Protein AF-0000000079811483 (afdb_homodimer)

Radius of gyration: 31.88 Å; Cα contacts (8 Å, |Δi|>4): 832; chains: 2; bounding box: 117×87×63 Å

Structure (mmCIF, N/CA/C/O backbone):
data_AF-0000000079811483-model_v1
#
loop_
_entity.id
_entity.type
_entity.pdbx_description
1 polymer 'Thiol:disulfide interchange protein'
#
loop_
_atom_site.group_PDB
_atom_site.id
_atom_site.type_symbol
_atom_site.label_atom_id
_atom_site.label_alt_id
_atom_site.label_comp_id
_atom_site.label_asym_id
_atom_site.label_entity_id
_atom_site.label_seq_id
_atom_site.pdbx_PDB_ins_code
_atom_site.Cartn_x
_atom_site.Cartn_y
_atom_site.Cartn_z
_atom_site.occupancy
_atom_site.B_iso_or_equiv
_atom_site.auth_seq_id
_atom_site.auth_comp_id
_atom_site.auth_asym_id
_atom_site.auth_atom_id
_atom_site.pdbx_PDB_model_num
ATOM 1 N N . MET A 1 1 ? -67.688 48.594 25.875 1 34.03 1 MET A N 1
ATOM 2 C CA . MET A 1 1 ? -67.25 47.219 25.984 1 34.03 1 MET A CA 1
ATOM 3 C C . MET A 1 1 ? -66 46.969 25.109 1 34.03 1 MET A C 1
ATOM 5 O O . MET A 1 1 ? -66.125 47 23.875 1 34.03 1 MET A O 1
ATOM 9 N N . LYS A 1 2 ? -64.938 47.406 25.609 1 44.16 2 LYS A N 1
ATOM 10 C CA . LYS A 1 2 ? -63.656 47.562 24.922 1 44.16 2 LYS A CA 1
ATOM 11 C C . LYS A 1 2 ? -63.125 46.188 24.453 1 44.16 2 LYS A C 1
ATOM 13 O O . LYS A 1 2 ? -63.188 45.219 25.188 1 44.16 2 LYS A O 1
ATOM 18 N N . PRO A 1 3 ? -63.031 45.938 23.125 1 45 3 PRO A N 1
ATOM 19 C CA . PRO A 1 3 ? -62.562 44.688 22.578 1 45 3 PRO A CA 1
ATOM 20 C C . PRO A 1 3 ? -61.219 44.219 23.141 1 45 3 PRO A C 1
ATOM 22 O O . PRO A 1 3 ? -60.375 45.062 23.484 1 45 3 PRO A O 1
ATOM 25 N N . SER A 1 4 ? -61.156 43.156 23.984 1 47.34 4 SER A N 1
ATOM 26 C CA . SER A 1 4 ? -60 42.469 24.547 1 47.34 4 SER A CA 1
ATOM 27 C C . SER A 1 4 ? -59.031 42.062 23.438 1 47.34 4 SER A C 1
ATOM 29 O O . SER A 1 4 ? -59.438 41.406 22.469 1 47.34 4 SER A O 1
ATOM 31 N N . PRO A 1 5 ? -57.875 42.656 23.25 1 47.91 5 PRO A N 1
ATOM 32 C CA . PRO A 1 5 ? -56.875 42.281 22.266 1 47.91 5 PRO A CA 1
ATOM 33 C C . PRO A 1 5 ? -56.438 40.812 22.391 1 47.91 5 PRO A C 1
ATOM 35 O O . PRO A 1 5 ? -56.344 40.312 23.5 1 47.91 5 PRO A O 1
ATOM 38 N N . ILE A 1 6 ? -56.906 39.875 21.516 1 47.88 6 ILE A N 1
ATOM 39 C CA . ILE A 1 6 ? -56.469 38.469 21.328 1 47.88 6 ILE A CA 1
ATOM 40 C C . ILE A 1 6 ? -54.938 38.438 21.203 1 47.88 6 ILE A C 1
ATOM 42 O O . ILE A 1 6 ? -54.375 39.094 20.328 1 47.88 6 ILE A O 1
ATOM 46 N N . LEU A 1 7 ? -54.188 38.188 22.281 1 47.69 7 LEU A N 1
ATOM 47 C CA . LEU A 1 7 ? -52.75 37.938 22.312 1 47.69 7 LEU A CA 1
ATOM 48 C C . LEU A 1 7 ? -52.406 36.719 21.453 1 47.69 7 LEU A C 1
ATOM 50 O O . LEU A 1 7 ? -52.844 35.625 21.703 1 47.69 7 LEU A O 1
ATOM 54 N N . ALA A 1 8 ? -52.156 36.875 20.156 1 45.44 8 ALA A N 1
ATOM 55 C CA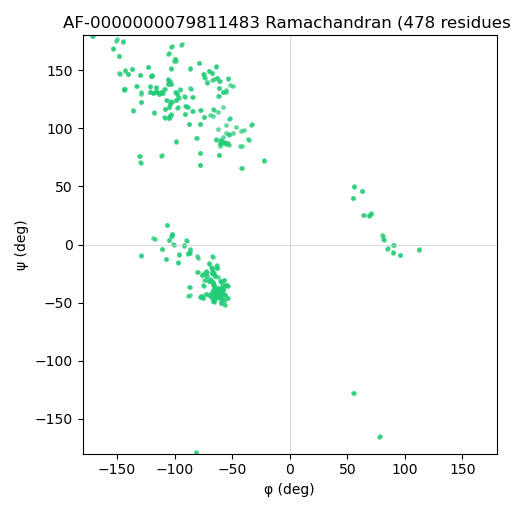 . ALA A 1 8 ? -51.594 35.875 19.281 1 45.44 8 ALA A CA 1
ATOM 56 C C . ALA A 1 8 ? -50.25 35.375 19.812 1 45.44 8 ALA A C 1
ATOM 58 O O . ALA A 1 8 ? -49.281 36.125 19.922 1 45.44 8 ALA A O 1
ATOM 59 N N . ILE A 1 9 ? -50.25 34.344 20.672 1 47.75 9 ILE A N 1
ATOM 60 C CA . ILE A 1 9 ? -49.031 33.656 21.109 1 47.75 9 ILE A CA 1
ATOM 61 C C . ILE A 1 9 ? -48.375 32.969 19.906 1 47.75 9 ILE A C 1
ATOM 63 O O . ILE A 1 9 ? -48.969 32.094 19.281 1 47.75 9 ILE A O 1
ATOM 67 N N . ALA A 1 10 ? -47.469 33.625 19.172 1 44.81 10 ALA A N 1
ATOM 68 C CA . ALA A 1 10 ? -46.594 33.031 18.172 1 44.81 10 ALA A CA 1
ATOM 69 C C . ALA A 1 10 ? -45.688 31.969 18.797 1 44.81 10 ALA A C 1
ATOM 71 O O . ALA A 1 10 ? -44.844 32.25 19.641 1 44.81 10 ALA A O 1
ATOM 72 N N . LEU A 1 11 ? -46.125 30.703 18.844 1 46.53 11 LEU A N 1
ATOM 73 C CA . LEU A 1 11 ? -45.25 29.562 19.156 1 46.53 11 LEU A CA 1
ATOM 74 C C . LEU A 1 11 ? -44.094 29.453 18.172 1 46.53 11 LEU A C 1
ATOM 76 O O . LEU A 1 11 ? -44.312 29.188 16.984 1 46.53 11 LEU A O 1
ATOM 80 N N . ALA A 1 12 ? -42.969 30.125 18.406 1 43.94 12 ALA A N 1
ATOM 81 C CA . ALA A 1 12 ? -41.719 29.891 17.703 1 43.94 12 ALA A CA 1
ATOM 82 C C . ALA A 1 12 ? -41.219 28.453 17.906 1 43.94 12 ALA A C 1
ATOM 84 O O . ALA A 1 12 ? -40.875 28.062 19.016 1 43.94 12 ALA A O 1
ATOM 85 N N . ALA A 1 13 ? -41.656 27.5 17.141 1 46.56 13 ALA A N 1
ATOM 86 C CA . ALA A 1 13 ? -41.062 26.172 17.078 1 46.56 13 ALA A CA 1
ATOM 87 C C . ALA A 1 13 ? -39.562 26.266 16.812 1 46.56 13 ALA A C 1
ATOM 89 O O . ALA A 1 13 ? -39.125 26.719 15.734 1 46.56 13 ALA A O 1
ATOM 90 N N . LEU A 1 14 ? -38.719 26.25 17.797 1 45.31 14 LEU A N 1
ATOM 91 C CA . LEU A 1 14 ? -37.281 26.016 17.688 1 45.31 14 LEU A CA 1
ATOM 92 C C . LEU A 1 14 ? -37 24.703 16.984 1 45.31 14 LEU A C 1
ATOM 94 O O . LEU A 1 14 ? -37.219 23.625 17.547 1 45.31 14 LEU A O 1
ATOM 98 N N . PHE A 1 15 ? -36.938 24.703 15.742 1 44.69 15 PHE A N 1
ATOM 99 C CA . PHE A 1 15 ? -36.344 23.625 14.961 1 44.69 15 PHE A CA 1
ATOM 100 C C . PHE A 1 15 ? -34.906 23.391 15.422 1 44.69 15 PHE A C 1
ATOM 102 O O . PHE A 1 15 ? -34 24.203 15.141 1 44.69 15 PHE A O 1
ATOM 109 N N . ALA A 1 16 ? -34.688 22.562 16.438 1 39.84 16 ALA A N 1
ATOM 110 C CA . ALA A 1 16 ? -33.344 22.031 16.656 1 39.84 16 ALA A CA 1
ATOM 111 C C . ALA A 1 16 ? -32.875 21.219 15.469 1 39.84 16 ALA A C 1
ATOM 113 O O . ALA A 1 16 ? -33.312 20.078 15.266 1 39.84 16 ALA A O 1
ATOM 114 N N . SER A 1 17 ? -32.469 21.781 14.43 1 43.56 17 SER A N 1
ATOM 115 C CA . SER A 1 17 ? -31.641 21.062 13.453 1 43.56 17 SER A CA 1
ATOM 116 C C . SER A 1 17 ? -30.594 20.203 14.148 1 43.56 17 SER A C 1
ATOM 118 O O . SER A 1 17 ? -29.672 20.719 14.789 1 43.56 17 SER A O 1
ATOM 120 N N . GLY A 1 18 ? -30.922 19.016 14.547 1 39.47 18 GLY A N 1
ATOM 121 C CA . GLY A 1 18 ? -29.844 18.094 14.914 1 39.47 18 GLY A CA 1
ATOM 122 C C . GLY A 1 18 ? -28.672 18.141 13.961 1 39.47 18 GLY A C 1
ATOM 123 O O . GLY A 1 18 ? -28.688 17.484 12.922 1 39.47 18 GLY A O 1
ATOM 124 N N . SER A 1 19 ? -27.969 19.156 13.859 1 42.91 19 SER A N 1
ATOM 125 C CA . SER A 1 19 ? -26.656 19.031 13.25 1 42.91 19 SER A CA 1
ATOM 126 C C . SER A 1 19 ? -26 17.703 13.617 1 42.91 19 SER A C 1
ATOM 128 O O . SER A 1 19 ? -25.984 17.328 14.789 1 42.91 19 SER A O 1
ATOM 130 N N . ALA A 1 20 ? -26.172 16.688 12.867 1 48.88 20 ALA A N 1
ATOM 131 C CA . ALA A 1 20 ? -25.266 15.57 13.117 1 48.88 20 ALA A CA 1
ATOM 132 C C . ALA A 1 20 ? -24 16.047 13.82 1 48.88 20 ALA A C 1
ATOM 134 O O . ALA A 1 20 ? -23.172 16.75 13.234 1 48.88 20 ALA A O 1
ATOM 135 N N . LEU A 1 21 ? -24.094 16.375 15.055 1 51.25 21 LEU A N 1
ATOM 136 C CA . LEU A 1 21 ? -23.031 16.906 15.922 1 51.25 21 LEU A CA 1
ATOM 137 C C . LEU A 1 21 ? -21.719 16.156 15.688 1 51.25 21 LEU A C 1
ATOM 139 O O . LEU A 1 21 ? -21.688 14.93 15.711 1 51.25 21 LEU A O 1
ATOM 143 N N . ALA A 1 22 ? -20.844 16.828 14.812 1 67.5 22 ALA A N 1
ATOM 144 C CA . ALA A 1 22 ? -19.438 16.422 14.758 1 67.5 22 ALA A CA 1
ATOM 145 C C . ALA A 1 22 ? -18.953 15.938 16.125 1 67.5 22 ALA A C 1
ATOM 147 O O . ALA A 1 22 ? -19.156 16.609 17.125 1 67.5 22 ALA A O 1
ATOM 148 N N . GLN A 1 23 ? -18.828 14.625 16.266 1 78.31 23 GLN A N 1
ATOM 149 C CA . GLN A 1 23 ? -18.297 14.062 17.516 1 78.31 23 GLN A CA 1
ATOM 150 C C . GLN A 1 23 ? -16.969 14.727 17.891 1 78.31 23 GLN A C 1
ATOM 152 O O . GLN A 1 23 ? -16.172 15.062 17.031 1 78.31 23 GLN A O 1
ATOM 157 N N . SER A 1 24 ? -16.844 15.031 19.172 1 87.81 24 SER A N 1
ATOM 158 C CA . SER A 1 24 ? -15.633 15.68 19.641 1 87.81 24 SER A CA 1
ATOM 159 C C . SER A 1 24 ? -14.406 14.797 19.406 1 87.81 24 SER A C 1
ATOM 161 O O . SER A 1 24 ? -14.477 13.578 19.562 1 87.81 24 SER A O 1
ATOM 163 N N . PRO A 1 25 ? -13.352 15.312 19.031 1 92.81 25 PRO A N 1
ATOM 164 C CA . PRO A 1 25 ? -12.109 14.555 18.859 1 92.81 25 PRO A CA 1
ATOM 165 C C . PRO A 1 25 ? -11.719 13.773 20.109 1 92.81 25 PRO A C 1
ATOM 167 O O . PRO A 1 25 ? -11.219 12.648 20.016 1 92.81 25 PRO A O 1
ATOM 170 N N . ALA A 1 26 ? -11.992 14.375 21.281 1 94.25 26 ALA A N 1
ATOM 171 C CA . ALA A 1 26 ? -11.648 13.703 22.531 1 94.25 26 ALA A CA 1
ATOM 172 C C . ALA A 1 26 ? -12.445 12.414 22.703 1 94.25 26 ALA A C 1
ATOM 174 O O . ALA A 1 26 ? -11.914 11.406 23.172 1 94.25 26 ALA A O 1
ATOM 175 N N . THR A 1 27 ? -13.68 12.492 22.391 1 96.25 27 THR A N 1
ATOM 176 C CA . THR A 1 27 ? -14.531 11.312 22.5 1 96.25 27 THR A CA 1
ATOM 177 C C . THR A 1 27 ? -14.086 10.234 21.516 1 96.25 27 THR A C 1
ATOM 179 O O . THR A 1 27 ? -14.016 9.055 21.859 1 96.25 27 THR A O 1
ATOM 182 N N . ILE A 1 28 ? -13.781 10.633 20.297 1 97.38 28 ILE A N 1
ATOM 183 C CA . ILE A 1 28 ? -13.328 9.695 19.281 1 97.38 28 ILE A CA 1
ATOM 184 C C . ILE A 1 28 ? -12.031 9.031 19.734 1 97.38 28 ILE A C 1
ATOM 186 O O . ILE A 1 28 ? -11.875 7.812 19.625 1 97.38 28 ILE A O 1
ATOM 190 N N . LYS A 1 29 ? -11.109 9.828 20.281 1 97.62 29 LYS A N 1
ATOM 191 C CA . LYS A 1 29 ? -9.844 9.312 20.797 1 97.62 29 LYS A CA 1
ATOM 192 C C . LYS A 1 29 ? -10.078 8.25 21.859 1 97.62 29 LYS A C 1
ATOM 194 O O . LYS A 1 29 ? -9.531 7.152 21.797 1 97.62 29 LYS A O 1
ATOM 199 N N . ALA A 1 30 ? -10.883 8.594 22.797 1 97.25 30 ALA A N 1
ATOM 200 C CA . ALA A 1 30 ? -11.172 7.672 23.891 1 97.25 30 ALA A CA 1
ATOM 201 C C . ALA A 1 30 ? -11.789 6.379 23.375 1 97.25 30 ALA A C 1
ATOM 203 O O . ALA A 1 30 ? -11.461 5.289 23.859 1 97.25 30 ALA A O 1
ATOM 204 N N . ASN A 1 31 ? -12.641 6.508 22.438 1 97.81 31 ASN A N 1
ATOM 205 C CA . ASN A 1 31 ? -13.297 5.332 21.875 1 97.81 31 ASN A CA 1
ATOM 206 C C . ASN A 1 31 ? -12.297 4.422 21.172 1 97.81 31 ASN A C 1
ATOM 208 O O . ASN A 1 31 ? -12.312 3.203 21.359 1 97.81 31 ASN A O 1
ATOM 212 N N . ILE A 1 32 ? -11.422 4.996 20.344 1 97.88 32 ILE A N 1
ATOM 213 C CA . ILE A 1 32 ? -10.438 4.215 19.594 1 97.88 32 ILE A CA 1
ATOM 214 C C . ILE A 1 32 ? -9.547 3.449 20.578 1 97.88 32 ILE A C 1
ATOM 216 O O . ILE A 1 32 ? -9.344 2.242 20.438 1 97.88 32 ILE A O 1
ATOM 220 N N . GLU A 1 33 ? -9.078 4.188 21.578 1 97.38 33 GLU A N 1
ATOM 221 C CA . GLU A 1 33 ? -8.172 3.568 22.547 1 97.38 33 GLU A CA 1
ATOM 222 C C . GLU A 1 33 ? -8.875 2.473 23.344 1 97.38 33 GLU A C 1
ATOM 224 O O . GLU A 1 33 ? -8.305 1.408 23.578 1 97.38 33 GLU A O 1
ATOM 229 N N . ARG A 1 34 ? -10.117 2.686 23.703 1 97.31 34 ARG A N 1
ATOM 230 C CA . ARG A 1 34 ? -10.906 1.688 24.422 1 97.31 34 ARG A CA 1
ATOM 231 C C . ARG A 1 34 ? -11.18 0.471 23.547 1 97.31 34 ARG A C 1
ATOM 233 O O . ARG A 1 34 ? -10.945 -0.666 23.969 1 97.31 34 ARG A O 1
ATOM 240 N N . LEU A 1 35 ? -11.617 0.68 22.375 1 97.25 35 LEU A N 1
ATOM 241 C CA . LEU A 1 35 ? -12.031 -0.394 21.469 1 97.25 35 LEU A CA 1
ATOM 242 C C . LEU A 1 35 ? -10.836 -1.256 21.078 1 97.25 35 LEU A C 1
ATOM 244 O O . LEU A 1 35 ? -10.992 -2.438 20.766 1 97.25 35 LEU A O 1
ATOM 248 N N . THR A 1 36 ? -9.633 -0.695 21.141 1 96.56 36 THR A N 1
ATOM 249 C CA . THR A 1 36 ? -8.445 -1.431 20.719 1 96.56 36 THR A CA 1
ATOM 250 C C . THR A 1 36 ? -7.648 -1.901 21.938 1 96.56 36 THR A C 1
ATOM 252 O O . THR A 1 36 ? -6.52 -2.369 21.797 1 96.56 36 THR A O 1
ATOM 255 N N . GLY A 1 37 ? -8.234 -1.617 23.141 1 95.75 37 GLY A N 1
ATOM 256 C CA . GLY A 1 37 ? -7.547 -2.014 24.359 1 95.75 37 GLY A CA 1
ATOM 257 C C . GLY A 1 37 ? -6.215 -1.309 24.562 1 95.75 37 GLY A C 1
ATOM 258 O O . GLY A 1 37 ? -5.262 -1.901 25.062 1 95.75 37 GLY A O 1
ATOM 259 N N . GLY A 1 38 ? -6.113 -0.156 23.984 1 94.88 38 GLY A N 1
ATOM 260 C CA . GLY A 1 38 ? -4.91 0.643 24.156 1 94.88 38 GLY A CA 1
ATOM 261 C C . GLY A 1 38 ? -3.846 0.356 23.109 1 94.88 38 GLY A C 1
ATOM 262 O O . GLY A 1 38 ? -2.785 0.986 23.109 1 94.88 38 GLY A O 1
ATOM 263 N N . LYS A 1 39 ? -4.051 -0.521 22.203 1 94.19 39 LYS A N 1
ATOM 264 C CA . LYS A 1 39 ? -3.057 -0.898 21.203 1 94.19 39 LYS A CA 1
ATOM 265 C C . LYS A 1 39 ? -2.824 0.233 20.203 1 94.19 39 LYS A C 1
ATOM 267 O O . LYS A 1 39 ? -1.746 0.337 19.609 1 94.19 39 LYS A O 1
ATOM 272 N N . VAL A 1 40 ? -3.869 0.967 19.984 1 95.5 40 VAL A N 1
ATOM 273 C CA . VAL A 1 40 ? -3.732 2.145 19.125 1 95.5 40 VAL A CA 1
ATOM 274 C C . VAL A 1 40 ? -3.699 3.404 20 1 95.5 40 VAL A C 1
ATOM 276 O O . VAL A 1 40 ? -4.695 3.756 20.625 1 95.5 40 VAL A O 1
ATOM 279 N N . LYS A 1 41 ? -2.588 4 20.016 1 95.69 41 LYS A N 1
ATOM 280 C CA . LYS A 1 41 ? -2.459 5.285 20.688 1 95.69 41 LYS A CA 1
ATOM 281 C C . LYS A 1 41 ? -2.721 6.441 19.734 1 95.69 41 LYS A C 1
ATOM 283 O O . LYS A 1 41 ? -2.104 6.523 18.672 1 95.69 41 LYS A O 1
ATOM 288 N N . VAL A 1 42 ? -3.568 7.285 20.062 1 97.62 42 VAL A N 1
ATOM 289 C CA . VAL A 1 42 ? -3.969 8.391 19.203 1 97.62 42 VAL A CA 1
ATOM 290 C C . VAL A 1 42 ? -3.193 9.648 19.594 1 97.62 42 VAL A C 1
ATOM 292 O O . VAL A 1 42 ? -3.336 10.156 20.719 1 97.62 42 VAL A O 1
ATOM 295 N N . ASP A 1 43 ? -2.445 10.172 18.75 1 97.06 43 ASP A N 1
ATOM 296 C CA . ASP A 1 43 ? -1.674 11.383 18.984 1 97.06 43 ASP A CA 1
ATOM 297 C C . ASP A 1 43 ? -2.486 12.633 18.641 1 97.06 43 ASP A C 1
ATOM 299 O O . ASP A 1 43 ? -2.475 13.609 19.391 1 97.06 43 ASP A O 1
ATOM 303 N N . GLN A 1 44 ? -3.176 12.594 17.516 1 96.88 44 GLN A N 1
ATOM 304 C CA . GLN A 1 44 ? -3.973 13.727 17.047 1 96.88 44 GLN A CA 1
ATOM 305 C C . GLN A 1 44 ? -5.207 13.25 16.281 1 96.88 44 GLN A C 1
ATOM 307 O O . GLN A 1 44 ? -5.18 12.195 15.648 1 96.88 44 GLN A O 1
ATOM 312 N N . ILE A 1 45 ? -6.285 13.961 16.359 1 97.75 45 ILE A N 1
ATOM 313 C CA . ILE A 1 45 ? -7.492 13.766 15.562 1 97.75 45 ILE A CA 1
ATOM 314 C C . ILE A 1 45 ? -7.953 15.102 14.992 1 97.75 45 ILE A C 1
ATOM 316 O O . ILE A 1 45 ? -7.953 16.125 15.688 1 97.75 45 ILE A O 1
ATOM 320 N N . GLN A 1 46 ? -8.297 15.047 13.805 1 95.88 46 GLN A N 1
ATOM 321 C CA . GLN A 1 46 ? -8.844 16.25 13.195 1 95.88 46 GLN A CA 1
ATOM 322 C C . GLN A 1 46 ? -9.969 15.914 12.227 1 95.88 46 GLN A C 1
ATOM 324 O O . GLN A 1 46 ? -9.969 14.836 11.617 1 95.88 46 GLN A O 1
ATOM 329 N N . ALA A 1 47 ? -10.875 16.812 12.125 1 96.38 47 ALA A N 1
ATOM 330 C CA . ALA A 1 47 ? -11.914 16.672 11.109 1 96.38 47 ALA A CA 1
ATOM 331 C C . ALA A 1 47 ? -11.328 16.812 9.711 1 96.38 47 ALA A C 1
ATOM 333 O O . ALA A 1 47 ? -10.289 17.453 9.523 1 96.38 47 ALA A O 1
ATOM 334 N N . THR A 1 48 ? -11.914 16.109 8.773 1 97.44 48 THR A N 1
ATOM 335 C CA . THR A 1 48 ? -11.586 16.281 7.363 1 97.44 48 THR A CA 1
ATOM 336 C C . THR A 1 48 ? -12.664 17.094 6.652 1 97.44 48 THR A C 1
ATOM 338 O O . THR A 1 48 ? -13.703 17.406 7.242 1 97.44 48 THR A O 1
ATOM 341 N N . PRO A 1 49 ? -12.391 17.484 5.434 1 96.81 49 PRO A N 1
ATOM 342 C CA . PRO A 1 49 ? -13.453 18.172 4.699 1 96.81 49 PRO A CA 1
ATOM 343 C C . PRO A 1 49 ? -14.633 17.25 4.383 1 96.81 49 PRO A C 1
ATOM 345 O O . PRO A 1 49 ? -15.688 17.734 3.951 1 96.81 49 PRO A O 1
ATOM 348 N N . ALA A 1 50 ? -14.531 15.992 4.578 1 96.44 50 ALA A N 1
ATOM 349 C CA . ALA A 1 50 ? -15.617 15.023 4.418 1 96.44 50 ALA A CA 1
ATOM 350 C C . ALA A 1 50 ? -16.375 14.828 5.73 1 96.44 50 ALA A C 1
ATOM 352 O O . ALA A 1 50 ? -15.859 14.203 6.66 1 96.44 50 ALA A O 1
ATOM 353 N N . PRO A 1 51 ? -17.609 15.258 5.773 1 92.75 51 PRO A N 1
ATOM 354 C CA . PRO A 1 51 ? -18.344 15.133 7.031 1 92.75 51 PRO A CA 1
ATOM 355 C C . PRO A 1 51 ? -18.422 13.688 7.531 1 92.75 51 PRO A C 1
ATOM 357 O O . PRO A 1 51 ? -18.688 12.773 6.746 1 92.75 51 PRO A O 1
ATOM 360 N N . GLY A 1 52 ? -18.078 13.586 8.828 1 92.75 52 GLY A N 1
ATOM 361 C CA . GLY A 1 52 ? -18.188 12.281 9.461 1 92.75 52 GLY A CA 1
ATOM 362 C C . GLY A 1 52 ? -16.922 11.453 9.352 1 92.75 52 GLY A C 1
ATOM 363 O O . GLY A 1 52 ? -16.844 10.359 9.914 1 92.75 52 GLY A O 1
ATOM 364 N N . ILE A 1 53 ? -16 11.938 8.602 1 97.31 53 ILE A N 1
ATOM 365 C CA . ILE A 1 53 ? -14.719 11.258 8.477 1 97.31 53 ILE A CA 1
ATOM 366 C C . ILE A 1 53 ? -13.633 12.078 9.164 1 97.31 53 ILE A C 1
ATOM 368 O O . ILE A 1 53 ? -13.508 13.281 8.93 1 97.31 53 ILE A O 1
ATOM 372 N N . TYR A 1 54 ? -12.875 11.414 9.984 1 98.19 54 TYR A N 1
ATOM 373 C CA . TYR A 1 54 ? -11.828 12.055 10.766 1 98.19 54 TYR A CA 1
ATOM 374 C C . TYR A 1 54 ? -10.461 11.461 10.453 1 98.19 54 TYR A C 1
ATOM 376 O O . TYR A 1 54 ? -10.352 10.266 10.172 1 98.19 54 TYR A O 1
ATOM 384 N N . GLN A 1 55 ? -9.484 12.242 10.469 1 98.56 55 GLN A N 1
ATOM 385 C CA . GLN A 1 55 ? -8.094 11.82 10.289 1 98.56 55 GLN A CA 1
ATOM 386 C C . GLN A 1 55 ? -7.41 11.594 11.633 1 98.56 55 GLN A C 1
ATOM 388 O O . GLN A 1 55 ? -7.523 12.422 12.539 1 98.56 55 GLN A O 1
ATOM 393 N N . VAL A 1 56 ? -6.75 10.547 11.742 1 98.62 56 VAL A N 1
ATOM 394 C CA . VAL A 1 56 ? -6.066 10.18 12.977 1 98.62 56 VAL A CA 1
ATOM 395 C C . VAL A 1 56 ? -4.57 10.008 12.711 1 98.62 56 VAL A C 1
ATOM 397 O O . VAL A 1 56 ? -4.176 9.391 11.719 1 98.62 56 VAL A O 1
ATOM 400 N N . ILE A 1 57 ? -3.836 10.625 13.555 1 98 57 ILE A N 1
ATOM 401 C CA . ILE A 1 57 ? -2.395 10.398 13.555 1 98 57 ILE A CA 1
ATOM 402 C C . ILE A 1 57 ? -2.02 9.5 14.734 1 98 57 ILE A C 1
ATOM 404 O O . ILE A 1 57 ? -2.381 9.789 15.883 1 98 57 ILE A O 1
ATOM 408 N N . SER A 1 58 ? -1.455 8.445 14.438 1 96.94 58 SER A N 1
ATOM 409 C CA . SER A 1 58 ? -0.973 7.496 15.438 1 96.94 58 SER A CA 1
ATOM 410 C C . SER A 1 58 ? 0.421 6.988 15.086 1 96.94 58 SER A C 1
ATOM 412 O O . SER A 1 58 ? 0.61 6.336 14.055 1 96.94 58 SER A O 1
ATOM 414 N N . ASP A 1 59 ? 1.386 7.332 15.953 1 92.94 59 ASP A N 1
ATOM 415 C CA . ASP A 1 59 ? 2.764 6.883 15.781 1 92.94 59 ASP A CA 1
ATOM 416 C C . ASP A 1 59 ? 3.291 7.266 14.398 1 92.94 59 ASP A C 1
ATOM 418 O O . ASP A 1 59 ? 3.854 6.43 13.688 1 92.94 59 ASP A O 1
ATOM 422 N N . GLY A 1 60 ? 2.947 8.422 14 1 90.19 60 GLY A N 1
ATOM 423 C CA . GLY A 1 60 ? 3.467 8.977 12.758 1 90.19 60 GLY A CA 1
ATOM 424 C C . GLY A 1 60 ? 2.68 8.539 11.539 1 90.19 60 GLY A C 1
ATOM 425 O O . GLY A 1 60 ? 2.965 8.977 10.422 1 90.19 60 GLY A O 1
ATOM 426 N N . GLU A 1 61 ? 1.747 7.715 11.75 1 94.5 61 GLU A N 1
ATOM 427 C CA . GLU A 1 61 ? 0.934 7.234 10.641 1 94.5 61 GLU A CA 1
ATOM 428 C C . GLU A 1 61 ? -0.428 7.922 10.617 1 94.5 61 GLU A C 1
ATOM 430 O O . GLU A 1 61 ? -0.931 8.352 11.656 1 94.5 61 GLU A O 1
ATOM 435 N N . VAL A 1 62 ? -0.929 8.016 9.398 1 98.06 62 VAL A N 1
ATOM 436 C CA . VAL A 1 62 ? -2.232 8.648 9.211 1 98.06 62 VAL A CA 1
ATOM 437 C C . VAL A 1 62 ? -3.271 7.59 8.852 1 98.06 62 VAL A C 1
ATOM 439 O O . VAL A 1 62 ? -3.018 6.723 8.008 1 98.06 62 VAL A O 1
ATOM 442 N N . PHE A 1 63 ? -4.383 7.621 9.445 1 98.62 63 PHE A N 1
ATOM 443 C CA . PHE A 1 63 ? -5.531 6.832 9.016 1 98.62 63 PHE A CA 1
ATOM 444 C C . PHE A 1 63 ? -6.828 7.594 9.25 1 98.62 63 PHE A C 1
ATOM 446 O O . PHE A 1 63 ? -6.812 8.711 9.766 1 98.62 63 PHE A O 1
ATOM 453 N N . TYR A 1 64 ? -7.926 7.027 8.805 1 98.75 64 TYR A N 1
ATOM 454 C CA . TYR A 1 64 ? -9.211 7.707 8.891 1 98.75 64 TYR A CA 1
ATOM 455 C C . TYR A 1 64 ? -10.227 6.871 9.664 1 98.75 64 TYR A C 1
ATOM 457 O O . TYR A 1 64 ? -10.109 5.648 9.727 1 98.75 64 TYR A O 1
ATOM 465 N N . THR A 1 65 ? -11.133 7.555 10.242 1 98.44 65 THR A N 1
ATOM 466 C CA . THR A 1 65 ? -12.148 6.852 11.008 1 98.44 65 THR A CA 1
ATOM 467 C C . THR A 1 65 ? -13.477 7.598 10.953 1 98.44 65 THR A C 1
ATOM 469 O O . THR A 1 65 ? -13.531 8.758 10.547 1 98.44 65 THR A O 1
ATOM 472 N N . ASP A 1 66 ? -14.5 6.855 11.297 1 97.5 66 ASP A N 1
ATOM 473 C CA . ASP A 1 66 ? -15.805 7.492 11.461 1 97.5 66 ASP A CA 1
ATOM 474 C C . ASP A 1 66 ? -15.93 8.156 12.828 1 97.5 66 ASP A C 1
ATOM 476 O O . ASP A 1 66 ? -14.992 8.117 13.633 1 97.5 66 ASP A O 1
ATOM 480 N N . ALA A 1 67 ? -17.078 8.734 13.078 1 96.19 67 ALA A N 1
ATOM 481 C CA . ALA A 1 67 ? -17.312 9.523 14.289 1 96.19 67 ALA A CA 1
ATOM 482 C C . ALA A 1 67 ? -17.297 8.648 15.531 1 96.19 67 ALA A C 1
ATOM 484 O O . ALA A 1 67 ? -17 9.117 16.625 1 96.19 67 ALA A O 1
ATOM 485 N N . SER A 1 68 ? -17.562 7.426 15.414 1 96.25 68 SER A N 1
ATOM 486 C CA . SER A 1 68 ? -17.594 6.527 16.562 1 96.25 68 SER A CA 1
ATOM 487 C C . SER A 1 68 ? -16.188 6.078 16.953 1 96.25 68 SER A C 1
ATOM 489 O O . SER A 1 68 ? -15.977 5.602 18.062 1 96.25 68 SER A O 1
ATOM 491 N N . GLY A 1 69 ? -15.297 6.129 16.031 1 97.56 69 GLY A N 1
ATOM 492 C CA . GLY A 1 69 ? -13.961 5.586 16.25 1 97.56 69 GLY A CA 1
ATOM 493 C C . GLY A 1 69 ? -13.891 4.082 16.062 1 97.56 69 GLY A C 1
ATOM 494 O O . GLY A 1 69 ? -12.836 3.475 16.25 1 97.56 69 GLY A O 1
ATOM 495 N N . ARG A 1 70 ? -14.922 3.508 15.672 1 97.88 70 ARG A N 1
ATOM 496 C CA . ARG A 1 70 ? -14.977 2.053 15.578 1 97.88 70 ARG A CA 1
ATOM 497 C C . ARG A 1 70 ? -14.461 1.57 14.227 1 97.88 70 ARG A C 1
ATOM 499 O O . ARG A 1 70 ? -13.789 0.538 14.148 1 97.88 70 ARG A O 1
ATOM 506 N N . PHE A 1 71 ? -14.727 2.279 13.172 1 98.56 71 PHE A N 1
ATOM 507 C CA . PHE A 1 71 ? -14.359 1.842 11.828 1 98.56 71 PHE A CA 1
ATOM 508 C C . PHE A 1 71 ? -13.211 2.689 11.281 1 98.56 71 PHE A C 1
ATOM 510 O O . PHE A 1 71 ? -13.398 3.875 11 1 98.56 71 PHE A O 1
ATOM 517 N N . GLY A 1 72 ? -12.07 2.08 11.195 1 98.44 72 GLY A N 1
ATOM 518 C CA . GLY A 1 72 ? -10.875 2.738 10.688 1 98.44 72 GLY A CA 1
ATOM 519 C C . GLY A 1 72 ? -10.523 2.338 9.266 1 98.44 72 GLY A C 1
ATOM 520 O O . GLY A 1 72 ? -10.688 1.177 8.891 1 98.44 72 GLY A O 1
ATOM 521 N N . ILE A 1 73 ? -10.141 3.258 8.461 1 98.75 73 ILE A N 1
ATOM 522 C CA . ILE A 1 73 ? -9.562 2.99 7.148 1 98.75 73 ILE A CA 1
ATOM 523 C C . ILE A 1 73 ? -8.047 3.227 7.195 1 98.75 73 ILE A C 1
ATOM 525 O O . ILE A 1 73 ? -7.598 4.367 7.289 1 98.75 73 ILE A O 1
ATOM 529 N N . ILE A 1 74 ? -7.312 2.162 7.137 1 98.38 74 ILE A N 1
ATOM 530 C CA . ILE A 1 74 ? -5.863 2.193 7.324 1 98.38 74 ILE A CA 1
ATOM 531 C C . ILE A 1 74 ? -5.164 2.016 5.977 1 98.38 74 ILE A C 1
ATOM 533 O O . ILE A 1 74 ? -5.641 1.269 5.117 1 98.38 74 ILE A O 1
ATOM 537 N N . GLY A 1 75 ? -4.086 2.746 5.852 1 97.44 75 GLY A N 1
ATOM 538 C CA . GLY A 1 75 ? -3.252 2.568 4.676 1 97.44 75 GLY A CA 1
ATOM 539 C C . GLY A 1 75 ? -3.783 3.291 3.451 1 97.44 75 GLY A C 1
ATOM 540 O O . GLY A 1 75 ? -3.271 3.109 2.344 1 97.44 75 GLY A O 1
ATOM 541 N N . GLY A 1 76 ? -4.766 4.09 3.566 1 98.19 76 GLY A N 1
ATOM 542 C CA . GLY A 1 76 ? -5.344 4.785 2.428 1 98.19 76 GLY A CA 1
ATOM 543 C C . GLY A 1 76 ? -4.984 6.258 2.383 1 98.19 76 GLY A C 1
ATOM 544 O O . GLY A 1 76 ? -4.527 6.82 3.381 1 98.19 76 GLY A O 1
ATOM 545 N N . THR A 1 77 ? -5.199 6.836 1.245 1 98.38 77 THR A N 1
ATOM 546 C CA . THR A 1 77 ? -4.996 8.266 1.026 1 98.38 77 THR A CA 1
ATOM 547 C C . THR A 1 77 ? -6.301 8.945 0.627 1 98.38 77 THR A C 1
ATOM 549 O O . THR A 1 77 ? -7.008 8.461 -0.262 1 98.38 77 THR A O 1
ATOM 552 N N . MET A 1 78 ? -6.543 9.992 1.323 1 98.81 78 MET A N 1
ATOM 553 C CA . MET A 1 78 ? -7.742 10.742 0.967 1 98.81 78 MET A CA 1
ATOM 554 C C . MET A 1 78 ? -7.457 11.703 -0.182 1 98.81 78 MET A C 1
ATOM 556 O O . MET A 1 78 ? -6.527 12.508 -0.107 1 98.81 78 MET A O 1
ATOM 560 N N . LEU A 1 79 ? -8.281 11.594 -1.209 1 98.56 79 LEU A N 1
ATOM 561 C CA . LEU A 1 79 ? -8.172 12.461 -2.375 1 98.56 79 LEU A CA 1
ATOM 562 C C . LEU A 1 79 ? -9.406 13.344 -2.516 1 98.56 79 LEU A C 1
ATOM 564 O O . LEU A 1 79 ? -10.531 12.875 -2.33 1 98.56 79 LEU A O 1
ATOM 568 N N . ASP A 1 80 ? -9.18 14.617 -2.703 1 98.25 80 ASP A N 1
ATOM 569 C CA . ASP A 1 80 ? -10.242 15.453 -3.266 1 98.25 80 ASP A CA 1
ATOM 570 C C . ASP A 1 80 ? -10.414 15.188 -4.762 1 98.25 80 ASP A C 1
ATOM 572 O O . ASP A 1 80 ? -9.57 15.594 -5.57 1 98.25 80 ASP A O 1
ATOM 576 N N . MET A 1 81 ? -11.453 14.594 -5.168 1 96.38 81 MET A N 1
ATOM 577 C CA . MET A 1 81 ? -11.617 14.086 -6.527 1 96.38 81 MET A CA 1
ATOM 578 C C . MET A 1 81 ? -11.82 15.234 -7.512 1 96.38 81 MET A C 1
ATOM 580 O O . MET A 1 81 ? -11.57 15.078 -8.711 1 96.38 81 MET A O 1
ATOM 584 N N . GLN A 1 82 ? -12.25 16.281 -6.988 1 94.88 82 GLN A N 1
ATOM 585 C CA . GLN A 1 82 ? -12.461 17.438 -7.852 1 94.88 82 GLN A CA 1
ATOM 586 C C . GLN A 1 82 ? -11.141 18.141 -8.172 1 94.88 82 GLN A C 1
ATOM 588 O O . GLN A 1 82 ? -10.852 18.422 -9.336 1 94.88 82 GLN A O 1
ATOM 593 N N . THR A 1 83 ? -10.312 18.344 -7.215 1 95.62 83 THR A N 1
ATOM 594 C CA . THR A 1 83 ? -9.078 19.109 -7.402 1 95.62 83 THR A CA 1
ATOM 595 C C . THR A 1 83 ? -7.895 18.188 -7.633 1 95.62 83 THR A C 1
ATOM 597 O O . THR A 1 83 ? -6.824 18.625 -8.047 1 95.62 83 THR A O 1
ATOM 600 N N . ARG A 1 84 ? -8.125 16.906 -7.316 1 94.5 84 ARG A N 1
ATOM 601 C CA . ARG A 1 84 ? -7.098 15.883 -7.43 1 94.5 84 ARG A CA 1
ATOM 602 C C . ARG A 1 84 ? -5.996 16.094 -6.398 1 94.5 84 ARG A C 1
ATOM 604 O O . ARG A 1 84 ? -4.855 15.672 -6.605 1 94.5 84 ARG A O 1
ATOM 611 N N . GLN A 1 85 ? -6.297 16.719 -5.379 1 96.12 85 GLN A N 1
ATOM 612 C CA . GLN A 1 85 ? -5.348 16.953 -4.297 1 96.12 85 GLN A CA 1
ATOM 613 C C . GLN A 1 85 ? -5.316 15.773 -3.322 1 96.12 85 GLN A C 1
ATOM 615 O O . GLN A 1 85 ? -6.367 15.266 -2.928 1 96.12 85 GLN A O 1
ATOM 620 N N . ASP A 1 86 ? -4.105 15.367 -2.975 1 97.44 86 ASP A N 1
ATOM 621 C CA . ASP A 1 86 ? -3.896 14.352 -1.948 1 97.44 86 ASP A CA 1
ATOM 622 C C . ASP A 1 86 ? -3.82 14.977 -0.559 1 97.44 86 ASP A C 1
ATOM 624 O O . ASP A 1 86 ? -2.787 15.531 -0.178 1 97.44 86 ASP A O 1
ATOM 628 N N . LEU A 1 87 ? -4.852 14.852 0.196 1 98.31 87 LEU A N 1
ATOM 629 C CA . LEU A 1 87 ? -4.945 15.508 1.494 1 98.31 87 LEU A CA 1
ATOM 630 C C . LEU A 1 87 ? -4.105 14.773 2.537 1 98.31 87 LEU A C 1
ATOM 632 O O . LEU A 1 87 ? -3.645 15.383 3.504 1 98.31 87 LEU A O 1
ATOM 636 N N . THR A 1 88 ? -3.895 13.508 2.336 1 98.38 88 THR A N 1
ATOM 637 C CA . THR A 1 88 ? -3.029 12.75 3.234 1 98.38 88 THR A CA 1
ATOM 638 C C . THR A 1 88 ? -1.573 13.172 3.068 1 98.38 88 THR A C 1
ATOM 640 O O . THR A 1 88 ? -0.858 13.359 4.055 1 98.38 88 THR A O 1
ATOM 643 N N . ALA A 1 89 ? -1.21 13.32 1.827 1 94.88 89 ALA A N 1
ATOM 644 C CA . ALA A 1 89 ? 0.155 13.766 1.56 1 94.88 89 ALA A CA 1
ATOM 645 C C . ALA A 1 89 ? 0.433 15.109 2.229 1 94.88 89 ALA A C 1
ATOM 647 O O . ALA A 1 89 ? 1.527 15.336 2.752 1 94.88 89 ALA A O 1
ATOM 648 N N . ASP A 1 90 ? -0.479 16 2.252 1 94.75 90 ASP A N 1
ATOM 649 C CA . ASP A 1 90 ? -0.324 17.297 2.908 1 94.75 90 ASP A CA 1
ATOM 650 C C . ASP A 1 90 ? -0.041 17.125 4.398 1 94.75 90 ASP A C 1
ATOM 652 O O . ASP A 1 90 ? 0.843 17.781 4.949 1 94.75 90 ASP A O 1
ATOM 656 N N . THR A 1 91 ? -0.778 16.219 4.977 1 96.19 91 THR A N 1
ATOM 657 C CA . THR A 1 91 ? -0.606 15.961 6.402 1 96.19 91 THR A CA 1
ATOM 658 C C . THR A 1 91 ? 0.751 15.32 6.676 1 96.19 91 THR A C 1
ATOM 660 O O . THR A 1 91 ? 1.465 15.727 7.594 1 96.19 91 THR A O 1
ATOM 663 N N . VAL A 1 92 ? 1.08 14.367 5.887 1 95.75 92 VAL A N 1
ATOM 664 C CA . VAL A 1 92 ? 2.348 13.672 6.066 1 95.75 92 VAL A CA 1
ATOM 665 C C . VAL A 1 92 ? 3.508 14.648 5.891 1 95.75 92 VAL A C 1
ATOM 667 O O . VAL A 1 92 ? 4.461 14.633 6.668 1 95.75 92 VAL A O 1
ATOM 670 N N . ASN A 1 93 ? 3.396 15.5 4.887 1 94.06 93 ASN A N 1
ATOM 671 C CA . ASN A 1 93 ? 4.422 16.516 4.668 1 94.06 93 ASN A CA 1
ATOM 672 C C . ASN A 1 93 ? 4.59 17.406 5.891 1 94.06 93 ASN A C 1
ATOM 674 O O . ASN A 1 93 ? 5.715 17.703 6.305 1 94.06 93 ASN A O 1
ATOM 678 N N . ARG A 1 94 ? 3.557 17.75 6.422 1 93.19 94 ARG A N 1
ATOM 679 C CA . ARG A 1 94 ? 3.604 18.609 7.598 1 93.19 94 ARG A CA 1
ATOM 680 C C . ARG A 1 94 ? 4.227 17.875 8.789 1 93.19 94 ARG A C 1
ATOM 682 O O . ARG A 1 94 ? 5.043 18.453 9.516 1 93.19 94 ARG A O 1
ATOM 689 N N . LEU A 1 95 ? 3.91 16.656 8.93 1 94.19 95 LEU A N 1
ATOM 690 C CA . LEU A 1 95 ? 4.34 15.867 10.086 1 94.19 95 LEU A CA 1
ATOM 691 C C . LEU A 1 95 ? 5.828 15.539 9.992 1 94.19 95 LEU A C 1
ATOM 693 O O . LEU A 1 95 ? 6.5 15.398 11.016 1 94.19 95 LEU A O 1
ATOM 697 N N . THR A 1 96 ? 6.316 15.484 8.75 1 95.69 96 THR A N 1
ATOM 698 C CA . THR A 1 96 ? 7.668 14.953 8.602 1 95.69 96 THR A CA 1
ATOM 699 C C . THR A 1 96 ? 8.641 16.062 8.188 1 95.69 96 THR A C 1
ATOM 701 O O . THR A 1 96 ? 9.844 15.82 8.078 1 95.69 96 THR A O 1
ATOM 704 N N . SER A 1 97 ? 8.156 17.234 7.965 1 96.44 97 SER A N 1
ATOM 705 C CA . SER A 1 97 ? 9 18.344 7.555 1 96.44 97 SER A CA 1
ATOM 706 C C . SER A 1 97 ? 10.016 18.703 8.633 1 96.44 97 SER A C 1
ATOM 708 O O . SER A 1 97 ? 9.727 18.594 9.828 1 96.44 97 SER A O 1
ATOM 710 N N . VAL A 1 98 ? 11.195 19.078 8.172 1 97.38 98 VAL A N 1
ATOM 711 C CA . VAL A 1 98 ? 12.266 19.594 9.023 1 97.38 98 VAL A CA 1
ATOM 712 C C . VAL A 1 98 ? 12.789 20.922 8.453 1 97.38 98 VAL A C 1
ATOM 714 O O . VAL A 1 98 ? 13.219 20.984 7.301 1 97.38 98 VAL A O 1
ATOM 717 N N . PRO A 1 99 ? 12.727 21.984 9.32 1 97.06 99 PRO A N 1
ATOM 718 C CA . PRO A 1 99 ? 13.32 23.219 8.812 1 97.06 99 PRO A CA 1
ATOM 719 C C . PRO A 1 99 ? 14.773 23.047 8.375 1 97.06 99 PRO A C 1
ATOM 721 O O . PRO A 1 99 ? 15.578 22.469 9.109 1 97.06 99 PRO A O 1
ATOM 724 N N . PHE A 1 100 ? 15.016 23.516 7.242 1 97.75 100 PHE A N 1
ATOM 725 C CA . PHE A 1 100 ? 16.344 23.312 6.668 1 97.75 100 PHE A CA 1
ATOM 726 C C . PHE A 1 100 ? 17.422 23.828 7.598 1 97.75 100 PHE A C 1
ATOM 728 O O . PHE A 1 100 ? 18.484 23.219 7.723 1 97.75 100 PHE A O 1
ATOM 735 N N . SER A 1 101 ? 17.141 24.906 8.305 1 96.5 101 SER A N 1
ATOM 736 C CA . SER A 1 101 ? 18.109 25.562 9.172 1 96.5 101 SER A CA 1
ATOM 737 C C . SER A 1 101 ? 18.406 24.703 10.398 1 96.5 101 SER A C 1
ATOM 739 O O . SER A 1 101 ? 19.391 24.953 11.102 1 96.5 101 SER A O 1
ATOM 741 N N . SER A 1 102 ? 17.578 23.75 10.656 1 97.81 102 SER A N 1
ATOM 742 C CA . SER A 1 102 ? 17.781 22.922 11.844 1 97.81 102 SER A CA 1
ATOM 743 C C . SER A 1 102 ? 18.703 21.75 11.547 1 97.81 102 SER A C 1
ATOM 745 O O . SER A 1 102 ? 19.109 21.031 12.461 1 97.81 102 SER A O 1
ATOM 747 N N . LEU A 1 103 ? 19.078 21.531 10.328 1 98.62 103 LEU A N 1
ATOM 748 C CA . LEU A 1 103 ? 19.969 20.453 9.938 1 98.62 103 LEU A CA 1
ATOM 749 C C . LEU A 1 103 ? 21.391 20.719 10.43 1 98.62 103 LEU A C 1
ATOM 751 O O . LEU A 1 103 ? 21.797 21.875 10.578 1 98.62 103 LEU A O 1
ATOM 755 N N . PRO A 1 104 ? 22.109 19.688 10.719 1 98.5 104 PRO A N 1
ATOM 756 C CA . PRO A 1 104 ? 23.5 19.891 11.117 1 98.5 104 PRO A CA 1
ATOM 757 C C . PRO A 1 104 ? 24.422 20.172 9.938 1 98.5 104 PRO A C 1
ATOM 759 O O . PRO A 1 104 ? 25.391 19.438 9.727 1 98.5 104 PRO A O 1
ATOM 762 N N . LEU A 1 105 ? 24.281 21.266 9.328 1 98.5 105 LEU A N 1
ATOM 763 C CA . LEU A 1 105 ? 24.891 21.594 8.047 1 98.5 105 LEU A CA 1
ATOM 764 C C . LEU A 1 105 ? 26.406 21.641 8.148 1 98.5 105 LEU A C 1
ATOM 766 O O . LEU A 1 105 ? 27.109 21.359 7.172 1 98.5 105 LEU A O 1
ATOM 770 N N . ARG A 1 106 ? 26.953 21.938 9.32 1 98.06 106 ARG A N 1
ATOM 771 C CA . ARG A 1 106 ? 28.391 22.031 9.508 1 98.06 106 ARG A CA 1
ATOM 772 C C . ARG A 1 106 ? 29.078 20.688 9.266 1 98.06 106 ARG A C 1
ATOM 774 O O . ARG A 1 106 ? 30.281 20.641 9.023 1 98.06 106 ARG A O 1
ATOM 781 N N . HIS A 1 107 ? 28.297 19.641 9.352 1 98.56 107 HIS A N 1
ATOM 782 C CA . HIS A 1 107 ? 28.859 18.297 9.219 1 98.56 107 HIS A CA 1
ATOM 783 C C . HIS A 1 107 ? 28.625 17.734 7.82 1 98.56 107 HIS A C 1
ATOM 785 O O . HIS A 1 107 ? 29.047 16.609 7.52 1 98.56 107 HIS A O 1
ATOM 791 N N . ALA A 1 108 ? 27.984 18.484 6.992 1 98.75 108 ALA A N 1
ATOM 792 C CA . ALA A 1 108 ? 27.672 18.016 5.641 1 98.75 108 ALA A CA 1
ATOM 793 C C . ALA A 1 108 ? 28.828 18.312 4.691 1 98.75 108 ALA A C 1
ATOM 795 O O . ALA A 1 108 ? 29.625 19.219 4.934 1 98.75 108 ALA A O 1
ATOM 796 N N . ILE A 1 109 ? 28.953 17.469 3.68 1 98.44 109 ILE A N 1
ATOM 797 C CA . ILE A 1 109 ? 29.734 17.875 2.512 1 98.44 109 ILE A CA 1
ATOM 798 C C . ILE A 1 109 ? 28.906 18.828 1.65 1 98.44 109 ILE A C 1
ATOM 800 O O . ILE A 1 109 ? 27.844 18.469 1.14 1 98.44 109 ILE A O 1
ATOM 804 N N . LYS A 1 110 ? 29.375 20.016 1.555 1 98.38 110 LYS A N 1
ATOM 805 C CA . LYS A 1 110 ? 28.641 21.047 0.817 1 98.38 110 LYS A CA 1
ATOM 806 C C . LYS A 1 110 ? 29.188 21.188 -0.602 1 98.38 110 LYS A C 1
ATOM 808 O O . LYS A 1 110 ? 30.406 21.281 -0.803 1 98.38 110 LYS A O 1
ATOM 813 N N . GLU A 1 111 ? 28.328 21.156 -1.562 1 97.81 111 GLU A N 1
ATOM 814 C CA . GLU A 1 111 ? 28.656 21.391 -2.965 1 97.81 111 GLU A CA 1
ATOM 815 C C . GLU A 1 111 ? 27.719 22.422 -3.578 1 97.81 111 GLU A C 1
ATOM 817 O O . GLU A 1 111 ? 26.5 22.297 -3.467 1 97.81 111 GLU A O 1
ATOM 822 N N . VAL A 1 112 ? 28.328 23.406 -4.219 1 98 112 VAL A N 1
ATOM 823 C CA . VAL A 1 112 ? 27.516 24.438 -4.863 1 98 112 VAL A CA 1
ATOM 824 C C . VAL A 1 112 ? 27.578 24.266 -6.379 1 98 112 VAL A C 1
ATOM 826 O O . VAL A 1 112 ? 28.656 24.281 -6.98 1 98 112 VAL A O 1
ATOM 829 N N . HIS A 1 113 ? 26.469 24 -6.926 1 97.38 113 HIS A N 1
ATOM 830 C CA . HIS A 1 113 ? 26.312 23.906 -8.375 1 97.38 113 HIS A CA 1
ATOM 831 C C . HIS A 1 113 ? 25.734 25.203 -8.945 1 97.38 113 HIS A C 1
ATOM 833 O O . HIS A 1 113 ? 24.75 25.734 -8.43 1 97.38 113 HIS A O 1
ATOM 839 N N . GLY A 1 114 ? 26.359 25.734 -10 1 97.44 114 GLY A N 1
ATOM 840 C CA . GLY A 1 114 ? 25.859 26.969 -10.57 1 97.44 114 GLY A CA 1
ATOM 841 C C . GLY A 1 114 ? 25.75 28.094 -9.555 1 97.44 114 GLY A C 1
ATOM 842 O O . GLY A 1 114 ? 26.703 28.375 -8.836 1 97.44 114 GLY A O 1
ATOM 843 N N . ASN A 1 115 ? 24.547 28.734 -9.477 1 96.81 115 ASN A N 1
ATOM 844 C CA . ASN A 1 115 ? 24.391 29.859 -8.555 1 96.81 115 ASN A CA 1
ATOM 845 C C . ASN A 1 115 ? 23.953 29.406 -7.172 1 96.81 115 ASN A C 1
ATOM 847 O O . ASN A 1 115 ? 23.859 30.203 -6.246 1 96.81 115 ASN A O 1
ATOM 851 N N . GLY A 1 116 ? 23.625 28.156 -6.992 1 96.94 116 GLY A N 1
ATOM 852 C CA . GLY A 1 116 ? 23.344 27.562 -5.691 1 96.94 116 GLY A CA 1
ATOM 853 C C . GLY A 1 116 ? 22.047 28.047 -5.082 1 96.94 116 GLY A C 1
ATOM 854 O O . GLY A 1 116 ? 21.891 28.062 -3.859 1 96.94 116 GLY A O 1
ATOM 855 N N . SER A 1 117 ? 21.062 28.484 -5.949 1 95.69 117 SER A N 1
ATOM 856 C CA . SER A 1 117 ? 19.906 29.219 -5.469 1 95.69 117 SER A CA 1
ATOM 857 C C . SER A 1 117 ? 18.938 28.297 -4.723 1 95.69 117 SER A C 1
ATOM 859 O O . SER A 1 117 ? 18.219 28.734 -3.828 1 95.69 117 SER A O 1
ATOM 861 N N . ARG A 1 118 ? 18.922 27.047 -5.133 1 96.75 118 ARG A N 1
ATOM 862 C CA . ARG A 1 118 ? 18.125 26.062 -4.422 1 96.75 118 ARG A CA 1
ATOM 863 C C . ARG A 1 118 ? 18.984 25.234 -3.469 1 96.75 118 ARG A C 1
ATOM 865 O O . ARG A 1 118 ? 20.203 25.25 -3.57 1 96.75 118 ARG A O 1
ATOM 872 N N . LYS A 1 119 ? 18.344 24.609 -2.494 1 97.62 119 LYS A N 1
ATOM 873 C CA . LYS A 1 119 ? 19.109 23.812 -1.547 1 97.62 119 LYS A CA 1
ATOM 874 C C . LYS A 1 119 ? 18.5 22.422 -1.38 1 97.62 119 LYS A C 1
ATOM 876 O O . LYS A 1 119 ? 17.281 22.281 -1.388 1 97.62 119 LYS A O 1
ATOM 881 N N . VAL A 1 120 ? 19.312 21.5 -1.191 1 98 120 VAL A N 1
ATOM 882 C CA . VAL A 1 120 ? 18.906 20.125 -0.917 1 98 120 VAL A CA 1
ATOM 883 C C . VAL A 1 120 ? 19.859 19.484 0.081 1 98 120 VAL A C 1
ATOM 885 O O . VAL A 1 120 ? 21.0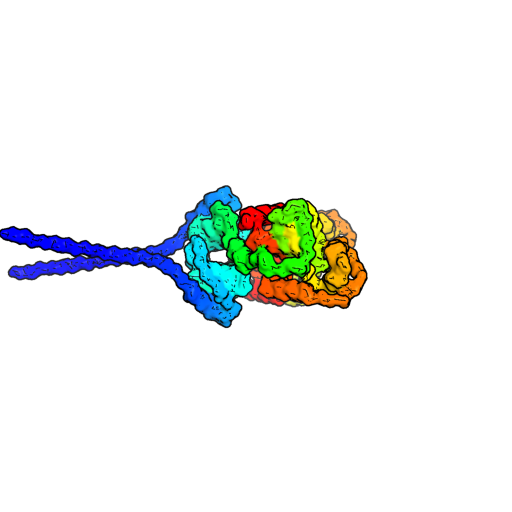78 19.719 0.024 1 98 120 VAL A O 1
ATOM 888 N N . ALA A 1 121 ? 19.328 18.844 1.061 1 98.62 121 ALA A N 1
ATOM 889 C CA . ALA A 1 121 ? 20.094 18.016 1.993 1 98.62 121 ALA A CA 1
ATOM 890 C C . ALA A 1 121 ? 19.844 16.531 1.739 1 98.62 121 ALA A C 1
ATOM 892 O O . ALA A 1 121 ? 18.688 16.078 1.726 1 98.62 121 ALA A O 1
ATOM 893 N N . LEU A 1 122 ? 20.859 15.828 1.523 1 98.5 122 LEU A N 1
ATOM 894 C CA . LEU A 1 122 ? 20.766 14.422 1.123 1 98.5 122 LEU A CA 1
ATOM 895 C C . LEU A 1 122 ? 21.422 13.516 2.162 1 98.5 122 LEU A C 1
ATOM 897 O O . LEU A 1 122 ? 22.625 13.617 2.414 1 98.5 122 LEU A O 1
ATOM 901 N N . PHE A 1 123 ? 20.625 12.703 2.834 1 98.81 123 PHE A N 1
ATOM 902 C CA . PHE A 1 123 ? 21.125 11.641 3.697 1 98.81 123 PHE A CA 1
ATOM 903 C C . PHE A 1 123 ? 21.344 10.352 2.91 1 98.81 123 PHE A C 1
ATOM 905 O O . PHE A 1 123 ? 20.375 9.797 2.361 1 98.81 123 PHE A O 1
ATOM 912 N N . GLU A 1 124 ? 22.562 9.836 2.826 1 98.19 124 GLU A N 1
ATOM 913 C CA . GLU A 1 124 ? 22.844 8.703 1.948 1 98.19 124 GLU A CA 1
ATOM 914 C C . GLU A 1 124 ? 23.812 7.727 2.609 1 98.19 124 GLU A C 1
ATOM 916 O O . GLU A 1 124 ? 24.656 8.125 3.414 1 98.19 124 GLU A O 1
ATOM 921 N N . ASP A 1 125 ? 23.672 6.566 2.346 1 98.62 125 ASP A N 1
ATOM 922 C CA . ASP A 1 125 ? 24.5 5.457 2.803 1 98.62 125 ASP A CA 1
ATOM 923 C C . ASP A 1 125 ? 25.391 4.938 1.677 1 98.62 125 ASP A C 1
ATOM 925 O O . ASP A 1 125 ? 24.938 4.773 0.542 1 98.62 125 ASP A O 1
ATOM 929 N N . PRO A 1 126 ? 26.656 4.641 1.982 1 97.81 126 PRO A N 1
ATOM 930 C CA . PRO A 1 126 ? 27.594 4.242 0.924 1 97.81 126 PRO A CA 1
ATOM 931 C C . PRO A 1 126 ? 27.234 2.893 0.303 1 97.81 126 PRO A C 1
ATOM 933 O O . PRO A 1 126 ? 27.656 2.594 -0.817 1 97.81 126 PRO A O 1
ATOM 936 N N . ASN A 1 127 ? 26.5 2.127 0.984 1 97.31 127 ASN A N 1
ATOM 937 C CA . ASN A 1 127 ? 26.172 0.803 0.469 1 97.31 127 ASN A CA 1
ATOM 938 C C . ASN A 1 127 ? 24.75 0.756 -0.083 1 97.31 127 ASN A C 1
ATOM 940 O O . ASN A 1 127 ? 24.234 -0.316 -0.427 1 97.31 127 ASN A O 1
ATOM 944 N N . CYS A 1 128 ? 24.078 1.83 -0.183 1 97.44 128 CYS A N 1
ATOM 945 C CA . CYS A 1 128 ? 22.734 1.893 -0.719 1 97.44 128 CYS A CA 1
ATOM 946 C C . CYS A 1 128 ? 22.75 2.006 -2.238 1 97.44 128 CYS A C 1
ATOM 948 O O . CYS A 1 128 ? 23.188 3.021 -2.785 1 97.44 128 CYS A O 1
ATOM 950 N N . PRO A 1 129 ? 22.234 0.995 -2.902 1 96.06 129 PRO A N 1
ATOM 951 C CA . PRO A 1 129 ? 22.297 1.054 -4.363 1 96.06 129 PRO A CA 1
ATOM 952 C C . PRO A 1 129 ? 21.484 2.211 -4.945 1 96.06 129 PRO A C 1
ATOM 954 O O . PRO A 1 129 ? 21.906 2.826 -5.93 1 96.06 129 PRO A O 1
ATOM 957 N N . ILE A 1 130 ? 20.375 2.477 -4.352 1 96.44 130 ILE A N 1
ATOM 958 C CA . ILE A 1 130 ? 19.547 3.588 -4.82 1 96.44 130 ILE A CA 1
ATOM 959 C C . ILE A 1 130 ? 20.281 4.906 -4.602 1 96.44 130 ILE A C 1
ATOM 961 O O . ILE A 1 130 ? 20.219 5.805 -5.445 1 96.44 130 ILE A O 1
ATOM 965 N N . CYS A 1 131 ? 20.969 5.074 -3.482 1 97.25 131 CYS A N 1
ATOM 966 C CA . CYS A 1 131 ? 21.719 6.289 -3.199 1 97.25 131 CYS A CA 1
ATOM 967 C C . CYS A 1 131 ? 22.766 6.543 -4.273 1 97.25 131 CYS A C 1
ATOM 969 O O . CYS A 1 131 ? 23 7.684 -4.676 1 97.25 131 CYS A O 1
ATOM 971 N N . ARG A 1 132 ? 23.375 5.449 -4.707 1 95.56 132 ARG A N 1
ATOM 972 C CA . ARG A 1 132 ? 24.438 5.578 -5.699 1 95.56 132 ARG A CA 1
ATOM 973 C C . ARG A 1 132 ? 23.891 6.09 -7.027 1 95.56 132 ARG A C 1
ATOM 975 O O . ARG A 1 132 ? 24.547 6.879 -7.711 1 95.56 132 ARG A O 1
ATOM 982 N N . VAL A 1 133 ? 22.734 5.699 -7.348 1 95.38 133 VAL A N 1
ATOM 983 C CA . VAL A 1 133 ? 22.094 6.164 -8.578 1 95.38 133 VAL A CA 1
ATOM 984 C C . VAL A 1 133 ? 21.578 7.586 -8.375 1 95.38 133 VAL A C 1
ATOM 986 O O . VAL A 1 133 ? 21.766 8.453 -9.234 1 95.38 133 VAL A O 1
ATOM 989 N N . PHE A 1 134 ? 20.969 7.812 -7.293 1 96.81 134 PHE A N 1
ATOM 990 C CA . PHE A 1 134 ? 20.312 9.094 -7.012 1 96.81 134 PHE A CA 1
ATOM 991 C C . PHE A 1 134 ? 21.344 10.211 -6.914 1 96.81 134 PHE A C 1
ATOM 993 O O . PHE A 1 134 ? 21.125 11.312 -7.41 1 96.81 134 PHE A O 1
ATOM 1000 N N . THR A 1 135 ? 22.438 9.906 -6.32 1 95.75 135 THR A N 1
ATOM 1001 C CA . THR A 1 135 ? 23.453 10.945 -6.145 1 95.75 135 THR A CA 1
ATOM 1002 C C . THR A 1 135 ? 24.031 11.367 -7.488 1 95.75 135 THR A C 1
ATOM 1004 O O . THR A 1 135 ? 24.391 12.531 -7.68 1 95.75 135 THR A O 1
ATOM 1007 N N . LYS A 1 136 ? 24.125 10.5 -8.414 1 95 136 LYS A N 1
ATOM 1008 C CA . LYS A 1 136 ? 24.562 10.859 -9.758 1 95 136 LYS A CA 1
ATOM 1009 C C . LYS A 1 136 ? 23.578 11.836 -10.414 1 95 136 LYS A C 1
ATOM 1011 O O . LYS A 1 136 ? 24 12.781 -11.094 1 95 136 LYS A O 1
ATOM 1016 N N . PHE A 1 137 ? 22.375 11.562 -10.234 1 97.06 137 PHE A N 1
ATOM 1017 C CA . PHE A 1 137 ? 21.344 12.461 -10.727 1 97.06 137 PHE A CA 1
ATOM 1018 C C . PHE A 1 137 ? 21.469 13.836 -10.086 1 97.06 137 PHE A C 1
ATOM 1020 O O . PHE A 1 137 ? 21.453 14.852 -10.781 1 97.06 137 PHE A O 1
ATOM 1027 N N . VAL A 1 138 ? 21.703 13.859 -8.766 1 97.06 138 VAL A N 1
ATOM 1028 C CA . VAL A 1 138 ? 21.797 15.109 -8.023 1 97.06 138 VAL A CA 1
ATOM 1029 C C . VAL A 1 138 ? 23.031 15.891 -8.492 1 97.06 138 VAL A C 1
ATOM 1031 O O . VAL A 1 138 ? 22.984 17.125 -8.602 1 97.06 138 VAL A O 1
ATOM 1034 N N . ASP A 1 139 ? 24.016 15.156 -8.812 1 96.5 139 ASP A N 1
ATOM 1035 C CA . ASP A 1 139 ? 25.266 15.773 -9.25 1 96.5 139 ASP A CA 1
ATOM 1036 C C . ASP A 1 139 ? 25.062 16.547 -10.555 1 96.5 139 ASP A C 1
ATOM 1038 O O . ASP A 1 139 ? 25.859 17.422 -10.898 1 96.5 139 ASP A O 1
ATOM 1042 N N . GLN A 1 140 ? 24.016 16.25 -11.234 1 96.69 140 GLN A N 1
ATOM 1043 C CA . GLN A 1 140 ? 23.797 16.859 -12.539 1 96.69 140 GLN A CA 1
ATOM 1044 C C . GLN A 1 140 ? 22.875 18.078 -12.43 1 96.69 140 GLN A C 1
ATOM 1046 O O . GLN A 1 140 ? 22.672 18.797 -13.406 1 96.69 140 GLN A O 1
ATOM 1051 N N . LEU A 1 141 ? 22.328 18.266 -11.305 1 96.94 141 LEU A N 1
ATOM 1052 C CA . LEU A 1 141 ? 21.406 19.391 -11.117 1 96.94 141 LEU A CA 1
ATOM 1053 C C . LEU A 1 141 ? 22.172 20.703 -11.102 1 96.94 141 LEU A C 1
ATOM 1055 O O . LEU A 1 141 ? 23.25 20.797 -10.516 1 96.94 141 LEU A O 1
ATOM 1059 N N . ASP A 1 142 ? 21.547 21.656 -11.75 1 95.75 142 ASP A N 1
ATOM 1060 C CA . ASP A 1 142 ? 22.125 23 -11.742 1 95.75 142 ASP A CA 1
ATOM 1061 C C . ASP A 1 142 ? 21.406 23.891 -10.727 1 95.75 142 ASP A C 1
ATOM 1063 O O . ASP A 1 142 ? 20.266 23.625 -10.352 1 95.75 142 ASP A O 1
ATOM 1067 N N . ASP A 1 143 ? 22.156 24.984 -10.297 1 97.06 143 ASP A N 1
ATOM 1068 C CA . ASP A 1 143 ? 21.641 26.047 -9.438 1 97.06 143 ASP A CA 1
ATOM 1069 C C . ASP A 1 143 ? 21.078 25.469 -8.133 1 97.06 143 ASP A C 1
ATOM 1071 O O . ASP A 1 143 ? 19.938 25.766 -7.762 1 97.06 143 ASP A O 1
ATOM 1075 N N . VAL A 1 144 ? 21.906 24.625 -7.535 1 98 144 VAL A N 1
ATOM 1076 C CA . VAL A 1 144 ? 21.516 23.984 -6.285 1 98 144 VAL A CA 1
ATOM 1077 C C . VAL A 1 144 ? 22.734 23.859 -5.371 1 98 144 VAL A C 1
ATOM 1079 O O . VAL A 1 144 ? 23.828 23.547 -5.84 1 98 144 VAL A O 1
ATOM 1082 N N . THR A 1 145 ? 22.594 24.203 -4.152 1 98.19 145 THR A N 1
ATOM 1083 C CA . THR A 1 145 ? 23.547 23.844 -3.117 1 98.19 145 THR A CA 1
ATOM 1084 C C . THR A 1 145 ? 23.188 22.516 -2.479 1 98.19 145 THR A C 1
ATOM 1086 O O . THR A 1 145 ? 22.109 22.359 -1.923 1 98.19 145 THR A O 1
ATOM 1089 N N . VAL A 1 146 ? 24.094 21.562 -2.59 1 98.5 146 VAL A N 1
ATOM 1090 C CA . VAL A 1 146 ? 23.844 20.203 -2.096 1 98.5 146 VAL A CA 1
ATOM 1091 C C . VAL A 1 146 ? 24.594 20 -0.781 1 98.5 146 VAL A C 1
ATOM 1093 O O . VAL A 1 146 ? 25.797 20.25 -0.698 1 98.5 146 VAL A O 1
ATOM 1096 N N . TYR A 1 147 ? 23.891 19.656 0.21 1 98.69 147 TYR A N 1
ATOM 1097 C CA . TYR A 1 147 ? 24.469 19.219 1.478 1 98.69 147 TYR A CA 1
ATOM 1098 C C . TYR A 1 147 ? 24.359 17.703 1.633 1 98.69 147 TYR A C 1
ATOM 1100 O O . TYR A 1 147 ? 23.25 17.188 1.837 1 98.69 147 TYR A O 1
ATOM 1108 N N . ARG A 1 148 ? 25.469 17 1.581 1 98.62 148 ARG A N 1
ATOM 1109 C CA . ARG A 1 148 ? 25.453 15.555 1.705 1 98.62 148 ARG A CA 1
ATOM 1110 C C . ARG A 1 148 ? 25.797 15.117 3.125 1 98.62 148 ARG A C 1
ATOM 1112 O O . ARG A 1 148 ? 26.859 15.5 3.654 1 98.62 148 ARG A O 1
ATOM 1119 N N . PHE A 1 149 ? 24.938 14.391 3.654 1 98.88 149 PHE A N 1
ATOM 1120 C CA . PHE A 1 149 ? 25.156 13.805 4.969 1 98.88 149 PHE A CA 1
ATOM 1121 C C . PHE A 1 149 ? 25.484 12.32 4.855 1 98.88 149 PHE A C 1
ATOM 1123 O O . PHE A 1 149 ? 24.688 11.547 4.336 1 98.88 149 PHE A O 1
ATOM 1130 N N . MET A 1 150 ? 26.734 12.039 5.344 1 98.69 150 MET A N 1
ATOM 1131 C CA . MET A 1 150 ? 27.062 10.625 5.473 1 98.69 150 MET A CA 1
ATOM 1132 C C . MET A 1 150 ? 26.203 9.953 6.535 1 98.69 150 MET A C 1
ATOM 1134 O O . MET A 1 150 ? 26.297 10.297 7.715 1 98.69 150 MET A O 1
ATOM 1138 N N . PHE A 1 151 ? 25.406 9.008 6.086 1 98.69 151 PHE A N 1
ATOM 1139 C CA . PHE A 1 151 ? 24.438 8.352 6.965 1 98.69 151 PHE A CA 1
ATOM 1140 C C . PHE A 1 151 ? 24.531 6.84 6.836 1 98.69 151 PHE A C 1
ATOM 1142 O O . PHE A 1 151 ? 23.656 6.207 6.246 1 98.69 151 PHE A O 1
ATOM 1149 N N . PRO A 1 152 ? 25.562 6.23 7.434 1 98.38 152 PRO A N 1
ATOM 1150 C CA . PRO A 1 152 ? 25.859 4.805 7.273 1 98.38 152 PRO A CA 1
ATOM 1151 C C . PRO A 1 152 ? 24.984 3.92 8.164 1 98.38 152 PRO A C 1
ATOM 1153 O O . PRO A 1 152 ? 25.406 3.547 9.266 1 98.38 152 PRO A O 1
ATOM 1156 N N . VAL A 1 153 ? 23.797 3.457 7.605 1 97.38 153 VAL A N 1
ATOM 1157 C CA . VAL A 1 153 ? 22.844 2.805 8.484 1 97.38 153 VAL A CA 1
ATOM 1158 C C . VAL A 1 153 ? 22.422 1.464 7.887 1 97.38 153 VAL A C 1
ATOM 1160 O O . VAL A 1 153 ? 21.688 0.7 8.516 1 97.38 153 VAL A O 1
ATOM 1163 N N . ILE A 1 154 ? 22.75 1.115 6.707 1 95.88 154 ILE A N 1
ATOM 1164 C CA . ILE A 1 154 ? 22.219 -0.066 6.031 1 95.88 154 ILE A CA 1
ATOM 1165 C C . ILE A 1 154 ? 22.875 -1.321 6.598 1 95.88 154 ILE A C 1
ATOM 1167 O O . ILE A 1 154 ? 22.203 -2.297 6.922 1 95.88 154 ILE A O 1
ATOM 1171 N N . ASP A 1 155 ? 24.219 -1.274 6.75 1 93 155 ASP A N 1
ATOM 1172 C CA . ASP A 1 155 ? 24.938 -2.416 7.32 1 93 155 ASP A CA 1
ATOM 1173 C C . ASP A 1 155 ? 26.234 -1.977 7.992 1 93 155 ASP A C 1
ATOM 1175 O O . ASP A 1 155 ? 26.656 -0.827 7.848 1 93 155 ASP A O 1
ATOM 1179 N N . PRO A 1 156 ? 26.891 -2.871 8.781 1 93.31 156 PRO A N 1
ATOM 1180 C CA . PRO A 1 156 ? 28.094 -2.5 9.531 1 93.31 156 PRO A CA 1
ATOM 1181 C C . PRO A 1 156 ? 29.234 -2.02 8.625 1 93.31 156 PRO A C 1
ATOM 1183 O O . PRO A 1 156 ? 30.016 -1.159 9.023 1 93.31 156 PRO A O 1
ATOM 1186 N N . SER A 1 157 ? 29.328 -2.527 7.438 1 95.12 157 SER A N 1
ATOM 1187 C CA . SER A 1 157 ? 30.391 -2.105 6.531 1 95.12 157 SER A CA 1
ATOM 1188 C C . SER A 1 157 ? 30.219 -0.651 6.109 1 95.12 157 SER A C 1
ATOM 1190 O O . SER A 1 157 ? 31.172 0.002 5.688 1 95.12 157 SER A O 1
ATOM 1192 N N . SER A 1 158 ? 28.953 -0.168 6.156 1 97.38 158 SER A N 1
ATOM 1193 C CA . SER A 1 158 ? 28.688 1.233 5.852 1 97.38 158 SER A CA 1
ATOM 1194 C C . SER A 1 158 ? 29.453 2.162 6.781 1 97.38 158 SER A C 1
ATOM 1196 O O . SER A 1 158 ? 29.969 3.197 6.352 1 97.38 158 SER A O 1
ATOM 1198 N N . GLN A 1 159 ? 29.578 1.757 8.039 1 96.12 159 GLN A N 1
ATOM 1199 C CA . GLN A 1 159 ? 30.234 2.6 9.031 1 96.12 159 GLN A CA 1
ATOM 1200 C C . GLN A 1 159 ? 31.734 2.734 8.734 1 96.12 159 GLN A C 1
ATOM 1202 O O . GLN A 1 159 ? 32.281 3.832 8.812 1 96.12 159 GLN A O 1
ATOM 1207 N N . ALA A 1 160 ? 32.344 1.645 8.375 1 95.62 160 ALA A N 1
ATOM 1208 C CA . ALA A 1 160 ? 33.75 1.679 8.07 1 95.62 160 ALA A CA 1
ATOM 1209 C C . ALA A 1 160 ? 34.031 2.566 6.859 1 95.62 160 ALA A C 1
ATOM 1211 O O . ALA A 1 160 ? 35 3.359 6.867 1 95.62 160 ALA A O 1
ATOM 1212 N N . LEU A 1 161 ? 33.219 2.459 5.859 1 97.25 161 LEU A N 1
ATOM 1213 C CA . LEU A 1 161 ? 33.375 3.26 4.652 1 97.25 161 LEU A CA 1
ATOM 1214 C C . LEU A 1 161 ? 33.156 4.738 4.945 1 97.25 161 LEU A C 1
ATOM 1216 O O . LEU A 1 161 ? 33.906 5.594 4.48 1 97.25 161 LEU A O 1
ATOM 1220 N N . ALA A 1 162 ? 32.156 5.004 5.738 1 98 162 ALA A N 1
ATOM 1221 C CA . ALA A 1 162 ? 31.891 6.391 6.105 1 98 162 ALA A CA 1
ATOM 1222 C C . ALA A 1 162 ? 33.031 6.984 6.906 1 98 162 ALA A C 1
ATOM 1224 O O . ALA A 1 162 ? 33.438 8.125 6.672 1 98 162 ALA A O 1
ATOM 1225 N N . ARG A 1 163 ? 33.562 6.207 7.805 1 97.5 163 ARG A N 1
ATOM 1226 C CA . ARG A 1 163 ? 34.688 6.688 8.609 1 97.5 163 ARG A CA 1
ATOM 1227 C C . ARG A 1 163 ? 35.906 6.926 7.738 1 97.5 163 ARG A C 1
ATOM 1229 O O . ARG A 1 163 ? 36.656 7.879 7.965 1 97.5 163 ARG A O 1
ATOM 1236 N N . THR A 1 164 ? 36.094 6.035 6.746 1 97.56 164 THR A N 1
ATOM 1237 C CA . THR A 1 164 ? 37.219 6.211 5.816 1 97.56 164 THR A CA 1
ATOM 1238 C C . THR A 1 164 ? 37.094 7.547 5.09 1 97.56 164 THR A C 1
ATOM 1240 O O . THR A 1 164 ? 38.094 8.281 4.984 1 97.56 164 THR A O 1
ATOM 1243 N N . ALA A 1 165 ? 35.969 7.91 4.684 1 98.25 165 ALA A N 1
ATOM 1244 C CA . ALA A 1 165 ? 35.781 9.195 4.023 1 98.25 165 ALA A CA 1
ATOM 1245 C C . ALA A 1 165 ? 35.875 10.344 5.023 1 98.25 165 ALA A C 1
ATOM 1247 O O . ALA A 1 165 ? 36.5 11.359 4.758 1 98.25 165 ALA A O 1
ATOM 1248 N N . TRP A 1 166 ? 35.25 10.141 6.168 1 98.38 166 TRP A N 1
ATOM 1249 C CA . TRP A 1 166 ? 35.188 11.172 7.191 1 98.38 166 TRP A CA 1
ATOM 1250 C C . TRP A 1 166 ? 36.562 11.594 7.648 1 98.38 166 TRP A C 1
ATOM 1252 O O . TRP A 1 166 ? 36.844 12.773 7.863 1 98.38 166 TRP A O 1
ATOM 1262 N N . CYS A 1 167 ? 37.438 10.648 7.754 1 98 167 CYS A N 1
ATOM 1263 C CA . CYS A 1 167 ? 38.781 10.891 8.312 1 98 167 CYS A CA 1
ATOM 1264 C C . CYS A 1 167 ? 39.781 11.234 7.211 1 98 167 CYS A C 1
ATOM 1266 O O . CYS A 1 167 ? 40.938 11.555 7.496 1 98 167 CYS A O 1
ATOM 1268 N N . SER A 1 168 ? 39.281 11.242 6.02 1 97.12 168 SER A N 1
ATOM 1269 C CA . SER A 1 168 ? 40.156 11.57 4.891 1 97.12 168 SER A CA 1
ATOM 1270 C C . SER A 1 168 ? 40.469 13.055 4.852 1 97.12 168 SER A C 1
ATOM 1272 O O . SER A 1 168 ? 39.594 13.891 5.113 1 97.12 168 SER A O 1
ATOM 1274 N N . PRO A 1 169 ? 41.719 13.414 4.441 1 95.69 169 PRO A N 1
ATOM 1275 C CA . PRO A 1 169 ? 42 14.836 4.234 1 95.69 169 PRO A CA 1
ATOM 1276 C C . PRO A 1 169 ? 41.156 15.477 3.156 1 95.69 169 PRO A C 1
ATOM 1278 O O . PRO A 1 169 ? 40.875 16.688 3.197 1 95.69 169 PRO A O 1
ATOM 1281 N N . ASP A 1 170 ? 40.75 14.641 2.205 1 96.94 170 ASP A N 1
ATOM 1282 C CA . ASP A 1 170 ? 39.812 15.047 1.181 1 96.94 170 ASP A CA 1
ATOM 1283 C C . ASP A 1 170 ? 38.469 14.32 1.355 1 96.94 170 ASP A C 1
ATOM 1285 O O . ASP A 1 170 ? 38.125 13.461 0.547 1 96.94 170 ASP A O 1
ATOM 1289 N N . ARG A 1 171 ? 37.75 14.781 2.312 1 97.44 171 ARG A N 1
ATOM 1290 C CA . ARG A 1 171 ? 36.531 14.102 2.709 1 97.44 171 ARG A CA 1
ATOM 1291 C C . ARG A 1 171 ? 35.531 14.039 1.551 1 97.44 171 ARG A C 1
ATOM 1293 O O . ARG A 1 171 ? 35 12.977 1.245 1 97.44 171 ARG A O 1
ATOM 1300 N N . ALA A 1 172 ? 35.375 15.07 0.899 1 97.62 172 ALA A N 1
ATOM 1301 C CA . ALA A 1 172 ? 34.406 15.156 -0.191 1 97.62 172 ALA A CA 1
ATOM 1302 C C . ALA A 1 172 ? 34.781 14.242 -1.347 1 97.62 172 ALA A C 1
ATOM 1304 O O . ALA A 1 172 ? 33.969 13.5 -1.869 1 97.62 172 ALA A O 1
ATOM 1305 N N . GLY A 1 173 ? 36 14.336 -1.751 1 97.5 173 GLY A N 1
ATOM 1306 C CA . GLY A 1 173 ? 36.5 13.508 -2.844 1 97.5 173 GLY A CA 1
ATOM 1307 C C . GLY A 1 173 ? 36.438 12.023 -2.531 1 97.5 173 GLY A C 1
ATOM 1308 O O . GLY A 1 173 ? 36.062 11.219 -3.385 1 97.5 173 GLY A O 1
ATOM 1309 N N . THR A 1 174 ? 36.844 11.719 -1.29 1 98.19 174 THR A N 1
ATOM 1310 C CA . THR A 1 174 ? 36.812 10.32 -0.886 1 98.19 174 THR A CA 1
ATOM 1311 C C . THR A 1 174 ? 35.406 9.781 -0.862 1 98.19 174 THR A C 1
ATOM 1313 O O . THR A 1 174 ? 35.156 8.664 -1.32 1 98.19 174 THR A O 1
ATOM 1316 N N . TRP A 1 175 ? 34.438 10.594 -0.358 1 98.12 175 TRP A N 1
ATOM 1317 C CA . TRP A 1 175 ? 33.062 10.172 -0.325 1 98.12 175 TRP A CA 1
ATOM 1318 C C . TRP A 1 175 ? 32.5 9.984 -1.736 1 98.12 175 TRP A C 1
ATOM 1320 O O . TRP A 1 175 ? 31.828 8.992 -2.021 1 98.12 175 TRP A O 1
ATOM 1330 N N . LYS A 1 176 ? 32.812 10.898 -2.588 1 97.69 176 LYS A N 1
ATOM 1331 C CA . LYS A 1 176 ? 32.406 10.789 -3.979 1 97.69 176 LYS A CA 1
ATOM 1332 C C . LYS A 1 176 ? 32.906 9.5 -4.617 1 97.69 176 LYS A C 1
ATOM 1334 O O . LYS A 1 176 ? 32.156 8.828 -5.332 1 97.69 176 LYS A O 1
ATOM 1339 N N . ALA A 1 177 ? 34.125 9.156 -4.348 1 97.62 177 ALA A N 1
ATOM 1340 C CA . ALA A 1 177 ? 34.719 7.926 -4.879 1 97.62 177 ALA A CA 1
ATOM 1341 C C . ALA A 1 177 ? 33.969 6.699 -4.34 1 97.62 177 ALA A C 1
ATOM 1343 O O . ALA A 1 177 ? 33.688 5.762 -5.09 1 97.62 177 ALA A O 1
ATOM 1344 N N . ILE A 1 178 ? 33.656 6.777 -3.086 1 98 178 ILE A N 1
ATOM 1345 C CA . ILE A 1 178 ? 32.969 5.668 -2.445 1 98 178 ILE A CA 1
ATOM 1346 C C . ILE A 1 178 ? 31.578 5.512 -3.055 1 98 178 ILE A C 1
ATOM 1348 O O . ILE A 1 178 ? 31.172 4.402 -3.398 1 98 178 ILE A O 1
ATOM 1352 N N . MET A 1 179 ? 30.891 6.602 -3.234 1 97.75 179 MET A N 1
ATOM 1353 C CA . MET A 1 179 ? 29.547 6.57 -3.801 1 97.75 179 MET A CA 1
ATOM 1354 C C . MET A 1 179 ? 29.578 6.156 -5.266 1 97.75 179 MET A C 1
ATOM 1356 O O . MET A 1 179 ? 28.594 5.664 -5.801 1 97.75 179 MET A O 1
ATOM 1360 N N . ALA A 1 180 ? 30.734 6.289 -5.871 1 96.62 180 ALA A N 1
ATOM 1361 C CA . ALA A 1 180 ? 30.922 5.859 -7.258 1 96.62 180 ALA A CA 1
ATOM 1362 C C . ALA A 1 180 ? 31.297 4.383 -7.328 1 96.62 180 ALA A C 1
ATOM 1364 O O . ALA A 1 180 ? 31.422 3.82 -8.414 1 96.62 180 ALA A O 1
ATOM 1365 N N . GLY A 1 181 ? 31.469 3.764 -6.152 1 96.12 181 GLY A N 1
ATOM 1366 C CA . GLY A 1 181 ? 31.672 2.324 -6.137 1 96.12 181 GLY A CA 1
ATOM 1367 C C . GLY A 1 181 ? 33.062 1.926 -5.703 1 96.12 181 GLY A C 1
ATOM 1368 O O . GLY A 1 181 ? 33.375 0.739 -5.543 1 96.12 181 GLY A O 1
ATOM 1369 N N . ARG A 1 182 ? 33.938 2.906 -5.477 1 96.25 182 ARG A N 1
ATOM 1370 C CA . ARG A 1 182 ? 35.312 2.6 -5.023 1 96.25 182 ARG A CA 1
ATOM 1371 C C . ARG A 1 182 ? 35.312 2.289 -3.529 1 96.25 182 ARG A C 1
ATOM 1373 O O . ARG A 1 182 ? 34.375 2.654 -2.803 1 96.25 182 ARG A O 1
ATOM 1380 N N . ARG A 1 183 ? 36.281 1.587 -3.186 1 95.94 183 ARG A N 1
ATOM 1381 C CA . ARG A 1 183 ? 36.438 1.201 -1.786 1 95.94 183 ARG A CA 1
ATOM 1382 C C . ARG A 1 183 ? 37.844 1.517 -1.276 1 95.94 183 ARG A C 1
ATOM 1384 O O . ARG A 1 183 ? 38.625 0.608 -1.021 1 95.94 183 ARG A O 1
ATOM 1391 N N . PRO A 1 184 ? 38.062 2.791 -1.145 1 94.5 184 PRO A N 1
ATOM 1392 C CA . PRO A 1 184 ? 39.406 3.205 -0.68 1 94.5 184 PRO A CA 1
ATOM 1393 C C . PRO A 1 184 ? 39.719 2.725 0.736 1 94.5 184 PRO A C 1
ATOM 1395 O O . PRO A 1 184 ? 38.781 2.436 1.507 1 94.5 184 PRO A O 1
ATOM 1398 N N . THR A 1 185 ? 40.969 2.572 0.966 1 90.88 185 THR A N 1
ATOM 1399 C CA . THR A 1 185 ? 41.469 2.285 2.309 1 90.88 185 THR A CA 1
ATOM 1400 C C . THR A 1 185 ? 42.094 3.525 2.926 1 90.88 185 THR A C 1
ATOM 1402 O O . THR A 1 185 ? 42.594 4.402 2.207 1 90.88 185 THR A O 1
ATOM 1405 N N . GLY A 1 186 ? 41.906 3.75 4.152 1 87.12 186 GLY A N 1
ATOM 1406 C CA . GLY A 1 186 ? 42.5 4.883 4.852 1 87.12 186 GLY A CA 1
ATOM 1407 C C . GLY A 1 186 ? 42.281 4.828 6.355 1 87.12 186 GLY A C 1
ATOM 1408 O O . GLY A 1 186 ? 41.75 3.855 6.879 1 87.12 186 GLY A O 1
ATOM 1409 N N . THR A 1 187 ? 42.844 5.891 7.004 1 86.69 187 THR A N 1
ATOM 1410 C CA . THR A 1 187 ? 42.719 5.965 8.453 1 86.69 187 THR A CA 1
ATOM 1411 C C . THR A 1 187 ? 41.281 6.199 8.852 1 86.69 187 THR A C 1
ATOM 1413 O O . THR A 1 187 ? 40.531 6.898 8.148 1 86.69 187 THR A O 1
ATOM 1416 N N . GLN A 1 188 ? 40.938 5.574 9.867 1 89.25 188 GLN A N 1
ATOM 1417 C CA . GLN A 1 188 ? 39.594 5.73 10.414 1 89.25 188 GLN A CA 1
ATOM 1418 C C . GLN A 1 188 ? 39.625 6.316 11.82 1 89.25 188 GLN A C 1
ATOM 1420 O O . GLN A 1 188 ? 38.625 6.359 12.508 1 89.25 188 GLN A O 1
ATOM 1425 N N . ASP A 1 189 ? 40.875 6.648 12.164 1 91.25 189 ASP A N 1
ATOM 1426 C CA . ASP A 1 189 ? 41.094 7.152 13.516 1 91.25 189 ASP A CA 1
ATOM 1427 C C . ASP A 1 189 ? 41.156 8.68 13.539 1 91.25 189 ASP A C 1
ATOM 1429 O O . ASP A 1 189 ? 42.188 9.281 13.227 1 91.25 189 ASP A O 1
ATOM 1433 N N . CYS A 1 190 ? 40.031 9.266 13.688 1 96.31 190 CYS A N 1
ATOM 1434 C CA . CYS A 1 190 ? 39.875 10.703 13.82 1 96.31 190 CYS A CA 1
ATOM 1435 C C . CYS A 1 190 ? 38.656 11.039 14.664 1 96.31 190 CYS A C 1
ATOM 1437 O O . CYS A 1 190 ? 38 10.148 15.211 1 96.31 190 CYS A O 1
ATOM 1439 N N . ASP A 1 191 ? 38.438 12.289 14.906 1 97.25 191 ASP A N 1
ATOM 1440 C CA . ASP A 1 191 ? 37.25 12.711 15.602 1 97.25 191 ASP A CA 1
ATOM 1441 C C . ASP A 1 191 ? 36 12.5 14.742 1 97.25 191 ASP A C 1
ATOM 1443 O O . ASP A 1 191 ? 35.812 13.18 13.727 1 97.25 191 ASP A O 1
ATOM 1447 N N . VAL A 1 192 ? 35.188 11.586 15.148 1 97.38 192 VAL A N 1
ATOM 1448 C CA . VAL A 1 192 ? 34.031 11.258 14.352 1 97.38 192 VAL A CA 1
ATOM 1449 C C . VAL A 1 192 ? 32.781 11.805 15.031 1 97.38 192 VAL A C 1
ATOM 1451 O O . VAL A 1 192 ? 31.656 11.344 14.75 1 97.38 192 VAL A O 1
ATOM 1454 N N . SER A 1 193 ? 32.844 12.719 15.977 1 97.88 193 SER A N 1
ATOM 1455 C CA . SER A 1 193 ? 31.719 13.266 16.703 1 97.88 193 SER A CA 1
ATOM 1456 C C . SER A 1 193 ? 30.672 13.844 15.742 1 97.88 193 SER A C 1
ATOM 1458 O O . SER A 1 193 ? 29.469 13.758 16 1 97.88 193 SER A O 1
ATOM 1460 N N . GLY A 1 194 ? 31.141 14.414 14.68 1 98.19 194 GLY A N 1
ATOM 1461 C CA . GLY A 1 194 ? 30.219 14.945 13.688 1 98.19 194 GLY A CA 1
ATOM 1462 C C . GLY A 1 194 ? 29.375 13.867 13.023 1 98.19 194 GLY A C 1
ATOM 1463 O O . GLY A 1 194 ? 28.188 14.07 12.789 1 98.19 194 GLY A O 1
ATOM 1464 N N . LEU A 1 195 ? 30.031 12.758 12.695 1 98 195 LEU A N 1
ATOM 1465 C CA . LEU A 1 195 ? 29.297 11.625 12.133 1 98 195 LEU A CA 1
ATOM 1466 C C . LEU A 1 195 ? 28.25 11.117 13.117 1 98 195 LEU A C 1
ATOM 1468 O O . LEU A 1 195 ? 27.125 10.82 12.727 1 98 195 LEU A O 1
ATOM 1472 N N . VAL A 1 196 ? 28.594 11.086 14.398 1 97.75 196 VAL A N 1
ATOM 1473 C CA . VAL A 1 196 ? 27.688 10.641 15.453 1 97.75 196 VAL A CA 1
ATOM 1474 C C . VAL A 1 196 ? 26.5 11.609 15.555 1 97.75 196 VAL A C 1
ATOM 1476 O O . VAL A 1 196 ? 25.359 11.18 15.727 1 97.75 196 VAL A O 1
ATOM 1479 N N . GLU A 1 197 ? 26.781 12.875 15.43 1 98.44 197 GLU A N 1
ATOM 1480 C CA . GLU A 1 197 ? 25.719 13.867 15.477 1 98.44 197 GLU A CA 1
ATOM 1481 C C . GLU A 1 197 ? 24.75 13.695 14.32 1 98.44 197 GLU A C 1
ATOM 1483 O O . GLU A 1 197 ? 23.531 13.867 14.484 1 98.44 197 GLU A O 1
ATOM 1488 N N . ILE A 1 198 ? 25.281 13.398 13.156 1 98.69 198 ILE A N 1
ATOM 1489 C CA . ILE A 1 198 ? 24.422 13.141 12 1 98.69 198 ILE A CA 1
ATOM 1490 C C . ILE A 1 198 ? 23.5 11.953 12.289 1 98.69 198 ILE A C 1
ATOM 1492 O O . ILE A 1 198 ? 22.297 12.016 12.039 1 98.69 198 ILE A O 1
ATOM 1496 N N . LEU A 1 199 ? 24.031 10.906 12.844 1 98.19 199 LEU A N 1
ATOM 1497 C CA . LEU A 1 199 ? 23.266 9.703 13.148 1 98.19 199 LEU A CA 1
ATOM 1498 C C . LEU A 1 199 ? 22.188 10 14.195 1 98.19 199 LEU A C 1
ATOM 1500 O O . LEU A 1 199 ? 21.047 9.547 14.07 1 98.19 199 LEU A O 1
ATOM 1504 N N . LYS A 1 200 ? 22.516 10.781 15.211 1 98.25 200 LYS A N 1
ATOM 1505 C CA . LYS A 1 200 ? 21.562 11.164 16.25 1 98.25 200 LYS A CA 1
ATOM 1506 C C . LYS A 1 200 ? 20.438 12.008 15.672 1 98.25 200 LYS A C 1
ATOM 1508 O O . LYS A 1 200 ? 19.266 11.836 16.047 1 98.25 200 LYS A O 1
ATOM 1513 N N . PHE A 1 201 ? 20.828 12.93 14.812 1 98.5 201 PHE A N 1
ATOM 1514 C CA . PHE A 1 201 ? 19.812 13.727 14.133 1 98.5 201 PHE A CA 1
ATOM 1515 C C . PHE A 1 201 ? 18.844 12.836 13.367 1 98.5 201 PHE A C 1
ATOM 1517 O O . PHE A 1 201 ? 17.625 13.031 13.445 1 98.5 201 PHE A O 1
ATOM 1524 N N . GLY A 1 202 ? 19.375 11.883 12.586 1 98.25 202 GLY A N 1
ATOM 1525 C CA . GLY A 1 202 ? 18.531 10.945 11.844 1 98.25 202 GLY A CA 1
ATOM 1526 C C . GLY A 1 202 ? 17.578 10.18 12.727 1 98.25 202 GLY A C 1
ATOM 1527 O O . GLY A 1 202 ? 16.406 10.023 12.391 1 98.25 202 GLY A O 1
ATOM 1528 N N . GLU A 1 203 ? 18.094 9.734 13.844 1 96.56 203 GLU A N 1
ATOM 1529 C CA . GLU A 1 203 ? 17.266 9.008 14.797 1 96.56 203 GLU A CA 1
ATOM 1530 C C . GLU A 1 203 ? 16.156 9.891 15.336 1 96.56 203 GLU A C 1
ATOM 1532 O O . GLU A 1 203 ? 14.984 9.492 15.336 1 96.56 203 GLU A O 1
ATOM 1537 N N . LYS A 1 204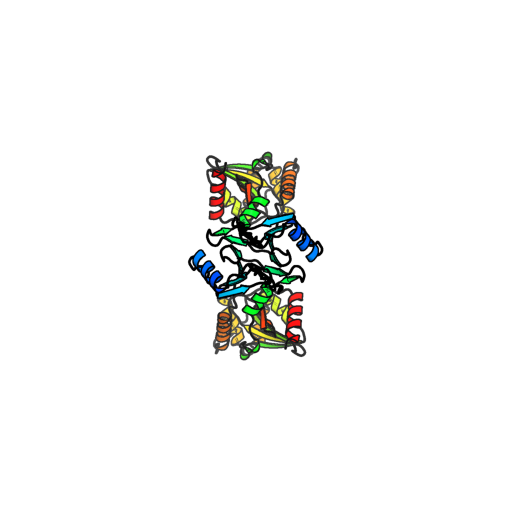 ? 16.484 11.094 15.695 1 96.56 204 LYS A N 1
ATOM 1538 C CA . LYS A 1 204 ? 15.531 12.039 16.266 1 96.56 204 LYS A CA 1
ATOM 1539 C C . LYS A 1 204 ? 14.406 12.352 15.289 1 96.56 204 LYS A C 1
ATOM 1541 O O . LYS A 1 204 ? 13.242 12.492 15.688 1 96.56 204 LYS A O 1
ATOM 1546 N N . HIS A 1 205 ? 14.742 12.438 14.094 1 96.69 205 HIS A N 1
ATOM 1547 C CA . HIS A 1 205 ? 13.773 12.828 13.078 1 96.69 205 HIS A CA 1
ATOM 1548 C C . HIS A 1 205 ? 13.273 11.625 12.289 1 96.69 205 HIS A C 1
ATOM 1550 O O . HIS A 1 205 ? 12.641 11.781 11.242 1 96.69 205 HIS A O 1
ATOM 1556 N N . ARG A 1 206 ? 13.578 10.469 12.664 1 93.69 206 ARG A N 1
ATOM 1557 C CA . ARG A 1 206 ? 13.062 9.203 12.141 1 93.69 206 ARG A CA 1
ATOM 1558 C C . ARG A 1 206 ? 13.43 9.031 10.672 1 93.69 206 ARG A C 1
ATOM 1560 O O . ARG A 1 206 ? 12.578 8.664 9.859 1 93.69 206 ARG A O 1
ATOM 1567 N N . ILE A 1 207 ? 14.656 9.312 10.414 1 96.94 207 ILE A N 1
ATOM 1568 C CA . ILE A 1 207 ? 15.164 8.938 9.094 1 96.94 207 ILE A CA 1
ATOM 1569 C C . ILE A 1 207 ? 15.469 7.445 9.062 1 96.94 207 ILE A C 1
ATOM 1571 O O . ILE A 1 207 ? 16.5 7.004 9.562 1 96.94 207 ILE A O 1
ATOM 1575 N N . GLN A 1 208 ? 14.609 6.719 8.445 1 91.5 208 GLN A N 1
ATOM 1576 C CA . GLN A 1 208 ? 14.695 5.266 8.547 1 91.5 208 GLN A CA 1
ATOM 1577 C C . GLN A 1 208 ? 15.188 4.652 7.242 1 91.5 208 GLN A C 1
ATOM 1579 O O . GLN A 1 208 ? 15.562 3.479 7.207 1 91.5 208 GLN A O 1
ATOM 1584 N N . ASN A 1 209 ? 15.203 5.449 6.18 1 94.12 209 ASN A N 1
ATOM 1585 C CA . ASN A 1 209 ? 15.586 4.961 4.855 1 94.12 209 ASN A CA 1
ATOM 1586 C C . ASN A 1 209 ? 16.5 5.945 4.145 1 94.12 209 ASN A C 1
ATOM 1588 O O . ASN A 1 209 ? 16.484 7.145 4.434 1 94.12 209 ASN A O 1
ATOM 1592 N N . THR A 1 210 ? 17.297 5.234 3.307 1 96.31 210 THR A N 1
ATOM 1593 C CA . THR A 1 210 ? 18.125 6.051 2.42 1 96.31 210 THR A CA 1
ATOM 1594 C C . THR A 1 210 ? 17.797 5.754 0.958 1 96.31 210 THR A C 1
ATOM 1596 O O . THR A 1 210 ? 17.391 4.641 0.62 1 96.31 210 THR A O 1
ATOM 1599 N N . PRO A 1 211 ? 17.875 6.777 0.207 1 97.69 211 PRO A N 1
ATOM 1600 C CA . PRO A 1 211 ? 18.156 8.172 0.547 1 97.69 211 PRO A CA 1
ATOM 1601 C C . PRO A 1 211 ? 16.969 8.875 1.196 1 97.69 211 PRO A C 1
ATOM 1603 O O . PRO A 1 211 ? 15.812 8.484 0.97 1 97.69 211 PRO A O 1
ATOM 1606 N N . THR A 1 212 ? 17.188 9.766 2.066 1 98.44 212 THR A N 1
ATOM 1607 C CA . THR A 1 212 ? 16.234 10.758 2.543 1 98.44 212 THR A CA 1
ATOM 1608 C C . THR A 1 212 ? 16.703 12.172 2.213 1 98.44 212 THR A C 1
ATOM 1610 O O . THR A 1 212 ? 17.875 12.508 2.426 1 98.44 212 THR A O 1
ATOM 1613 N N . VAL A 1 213 ? 15.812 12.961 1.654 1 98.31 213 VAL A N 1
ATOM 1614 C CA . VAL A 1 213 ? 16.156 14.297 1.185 1 98.31 213 VAL A CA 1
ATOM 1615 C C . VAL A 1 213 ? 15.281 15.336 1.892 1 98.31 213 VAL A C 1
ATOM 1617 O O . VAL A 1 213 ? 14.086 15.125 2.074 1 98.31 213 VAL A O 1
ATOM 1620 N N . PHE A 1 214 ? 15.906 16.375 2.309 1 98.5 214 PHE A N 1
ATOM 1621 C CA . PHE A 1 214 ? 15.172 17.562 2.734 1 98.5 214 PHE A CA 1
ATOM 1622 C C . PHE A 1 214 ? 15.398 18.719 1.765 1 98.5 214 PHE A C 1
ATOM 1624 O O . PHE A 1 214 ? 16.531 19.016 1.396 1 98.5 214 PHE A O 1
ATOM 1631 N N . LEU A 1 215 ? 14.32 19.344 1.363 1 98.19 215 LEU A N 1
ATOM 1632 C CA . LEU A 1 215 ? 14.383 20.469 0.452 1 98.19 215 LEU A CA 1
ATOM 1633 C C . LEU A 1 215 ? 14.406 21.781 1.226 1 98.19 215 LEU A C 1
ATOM 1635 O O . LEU A 1 215 ? 14.266 21.797 2.451 1 98.19 215 LEU A O 1
ATOM 1639 N N . GLY A 1 216 ? 14.625 22.812 0.492 1 97.5 216 GLY A N 1
ATOM 1640 C CA . GLY A 1 216 ? 14.773 24.125 1.114 1 97.5 216 GLY A CA 1
ATOM 1641 C C . GLY A 1 216 ? 13.578 24.516 1.959 1 97.5 216 GLY A C 1
ATOM 1642 O O . GLY A 1 216 ? 13.719 25.234 2.953 1 97.5 216 GLY A O 1
ATOM 1643 N N . ASN A 1 217 ? 12.406 24.062 1.621 1 96.5 217 ASN A N 1
ATOM 1644 C CA . ASN A 1 217 ? 11.18 24.406 2.336 1 96.5 217 ASN A CA 1
ATOM 1645 C C . ASN A 1 217 ? 10.891 23.422 3.463 1 96.5 217 ASN A C 1
ATOM 1647 O O . ASN A 1 217 ? 9.82 23.469 4.074 1 96.5 217 ASN A O 1
ATOM 1651 N N . GLY A 1 218 ? 11.781 22.516 3.646 1 97.44 218 GLY A N 1
ATOM 1652 C CA . GLY A 1 218 ? 11.648 21.562 4.746 1 97.44 218 GLY A CA 1
ATOM 1653 C C . GLY A 1 218 ? 11.008 20.266 4.336 1 97.44 218 GLY A C 1
ATOM 1654 O O . GLY A 1 218 ? 11.016 19.297 5.102 1 97.44 218 GLY A O 1
ATOM 1655 N N . LYS A 1 219 ? 10.492 20.188 3.143 1 97.5 219 LYS A N 1
ATOM 1656 C CA . LYS A 1 219 ? 9.828 18.969 2.68 1 97.5 219 LYS A CA 1
ATOM 1657 C C . LYS A 1 219 ? 10.789 17.781 2.66 1 97.5 219 LYS A C 1
ATOM 1659 O O . LYS A 1 219 ? 11.93 17.906 2.215 1 97.5 219 LYS A O 1
ATOM 1664 N N . ARG A 1 220 ? 10.297 16.688 3.166 1 97.56 220 ARG A N 1
ATOM 1665 C CA . ARG A 1 220 ? 11.047 15.438 3.195 1 97.56 220 ARG A CA 1
ATOM 1666 C C . ARG A 1 220 ? 10.68 14.547 2.012 1 97.56 220 ARG A C 1
ATOM 1668 O O . ARG A 1 220 ? 9.492 14.367 1.711 1 97.56 220 ARG A O 1
ATOM 1675 N N . LEU A 1 221 ? 11.562 14.133 1.294 1 97.19 221 LEU A N 1
ATOM 1676 C CA . LEU A 1 221 ? 11.398 13.125 0.254 1 97.19 221 LEU A CA 1
ATOM 1677 C C . LEU A 1 221 ? 12.156 11.852 0.607 1 97.19 221 LEU A C 1
ATOM 1679 O O . LEU A 1 221 ? 13.32 11.906 1.016 1 97.19 221 LEU A O 1
ATOM 1683 N N . VAL A 1 222 ? 11.477 10.766 0.522 1 94.81 222 VAL A N 1
ATOM 1684 C CA . VAL A 1 222 ? 12.078 9.508 0.95 1 94.81 222 VAL A CA 1
ATOM 1685 C C . VAL A 1 222 ? 12.211 8.562 -0.244 1 94.81 222 VAL A C 1
ATOM 1687 O O . VAL A 1 222 ? 11.281 8.438 -1.043 1 94.81 222 VAL A O 1
ATOM 1690 N N . GLY A 1 223 ? 13.312 7.938 -0.381 1 90.75 223 GLY A N 1
ATOM 1691 C CA . GLY A 1 223 ? 13.523 6.934 -1.413 1 90.75 223 GLY A CA 1
ATOM 1692 C C . GLY A 1 223 ? 13.789 7.535 -2.781 1 90.75 223 GLY A C 1
ATOM 1693 O O . GLY A 1 223 ? 14.211 8.688 -2.889 1 90.75 223 GLY A O 1
ATOM 1694 N N . ALA A 1 224 ? 13.664 6.684 -3.785 1 86.06 224 ALA A N 1
ATOM 1695 C CA . ALA A 1 224 ? 13.961 7.098 -5.152 1 86.06 224 ALA A CA 1
ATOM 1696 C C . ALA A 1 224 ? 12.812 7.914 -5.742 1 86.06 224 ALA A C 1
ATOM 1698 O O . ALA A 1 224 ? 12.023 7.402 -6.539 1 86.06 224 ALA A O 1
ATOM 1699 N N . THR A 1 225 ? 12.727 9.156 -5.383 1 92.38 225 THR A N 1
ATOM 1700 C CA . THR A 1 225 ? 11.766 10.047 -6.012 1 92.38 225 THR A CA 1
ATOM 1701 C C . THR A 1 225 ? 12.055 10.195 -7.504 1 92.38 225 THR A C 1
ATOM 1703 O O . THR A 1 225 ? 13.188 10.477 -7.895 1 92.38 225 THR A O 1
ATOM 1706 N N . PRO A 1 226 ? 11.062 9.984 -8.328 1 93.88 226 PRO A N 1
ATOM 1707 C CA . PRO A 1 226 ? 11.297 10.164 -9.766 1 93.88 226 PRO A CA 1
ATOM 1708 C C . PRO A 1 226 ? 11.891 11.531 -10.102 1 93.88 226 PRO A C 1
ATOM 1710 O O . PRO A 1 226 ? 11.5 12.539 -9.508 1 93.88 226 PRO A O 1
ATOM 1713 N N . PRO A 1 227 ? 12.805 11.5 -11.109 1 95 227 PRO A N 1
ATOM 1714 C CA . PRO A 1 227 ? 13.539 12.727 -11.422 1 95 227 PRO A CA 1
ATOM 1715 C C . PRO A 1 227 ? 12.609 13.906 -11.703 1 95 227 PRO A C 1
ATOM 1717 O O . PRO A 1 227 ? 12.82 15 -11.164 1 95 227 PRO A O 1
ATOM 1720 N N . GLU A 1 228 ? 11.617 13.664 -12.484 1 95.5 228 GLU A N 1
ATOM 1721 C CA . GLU A 1 228 ? 10.711 14.75 -12.828 1 95.5 228 GLU A CA 1
ATOM 1722 C C . GLU A 1 228 ? 9.992 15.289 -11.594 1 95.5 228 GLU A C 1
ATOM 1724 O O . GLU A 1 228 ? 9.875 16.5 -11.422 1 95.5 228 GLU A O 1
ATOM 1729 N N . GLN A 1 229 ? 9.562 14.406 -10.789 1 94.56 229 GLN A N 1
ATOM 1730 C CA . GLN A 1 229 ? 8.906 14.805 -9.547 1 94.56 229 GLN A CA 1
ATOM 1731 C C . GLN A 1 229 ? 9.875 15.531 -8.617 1 94.56 229 GLN A C 1
ATOM 1733 O O . GLN A 1 229 ? 9.516 16.531 -7.992 1 94.56 229 GLN A O 1
ATOM 1738 N N . PHE A 1 230 ? 11.062 15.023 -8.547 1 97 230 PHE A N 1
ATOM 1739 C CA . PHE A 1 230 ? 12.07 15.641 -7.691 1 97 230 PHE A CA 1
ATOM 1740 C C . PHE A 1 230 ? 12.328 17.078 -8.117 1 97 230 PHE A C 1
ATOM 1742 O O . PHE A 1 230 ? 12.305 17.984 -7.285 1 97 230 PHE A O 1
ATOM 1749 N N . VAL A 1 231 ? 12.57 17.266 -9.398 1 96.56 231 VAL A N 1
ATOM 1750 C CA . VAL A 1 231 ? 12.875 18.578 -9.922 1 96.56 231 VAL A CA 1
ATOM 1751 C C . VAL A 1 231 ? 11.695 19.531 -9.656 1 96.56 231 VAL A C 1
ATOM 1753 O O . VAL A 1 231 ? 11.891 20.672 -9.25 1 96.56 231 VAL A O 1
ATOM 1756 N N . ALA A 1 232 ? 10.516 19.031 -9.82 1 95.38 232 ALA A N 1
ATOM 1757 C CA . ALA A 1 232 ? 9.328 19.844 -9.562 1 95.38 232 ALA A CA 1
ATOM 1758 C C . ALA A 1 232 ? 9.273 20.281 -8.102 1 95.38 232 ALA A C 1
ATOM 1760 O O . ALA A 1 232 ? 9 21.438 -7.801 1 95.38 232 ALA A O 1
ATOM 1761 N N . GLU A 1 233 ? 9.547 19.312 -7.242 1 95.69 233 GLU A N 1
ATOM 1762 C CA . GLU A 1 233 ? 9.539 19.609 -5.812 1 95.69 233 GLU A CA 1
ATOM 1763 C C . GLU A 1 233 ? 10.656 20.578 -5.445 1 95.69 233 GLU A C 1
ATOM 1765 O O . GLU A 1 233 ? 10.461 21.469 -4.625 1 95.69 233 GLU A O 1
ATOM 1770 N N . LEU A 1 234 ? 11.766 20.359 -6.023 1 97 234 LEU A N 1
ATOM 1771 C CA . LEU A 1 234 ? 12.906 21.25 -5.789 1 97 234 LEU A CA 1
ATOM 1772 C C . LEU A 1 234 ? 12.594 22.672 -6.246 1 97 234 LEU A C 1
ATOM 1774 O O . LEU A 1 234 ? 12.867 23.625 -5.523 1 97 234 LEU A O 1
ATOM 1778 N N . ASP A 1 235 ? 11.984 22.781 -7.391 1 95.56 235 ASP A N 1
ATOM 1779 C CA . ASP A 1 235 ? 11.617 24.094 -7.918 1 95.56 235 ASP A CA 1
ATOM 1780 C C . ASP A 1 235 ? 10.609 24.781 -7.012 1 95.56 235 ASP A C 1
ATOM 1782 O O . ASP A 1 235 ? 10.734 25.969 -6.73 1 95.56 235 ASP A O 1
ATOM 1786 N N . ALA A 1 236 ? 9.727 24.047 -6.527 1 92.94 236 ALA A N 1
ATOM 1787 C CA . ALA A 1 236 ? 8.695 24.594 -5.656 1 92.94 236 ALA A CA 1
ATOM 1788 C C . ALA A 1 236 ? 9.281 25.031 -4.32 1 92.94 236 ALA A C 1
ATOM 1790 O O . ALA A 1 236 ? 8.75 25.953 -3.676 1 92.94 236 ALA A O 1
ATOM 1791 N N . SER A 1 237 ? 10.305 24.375 -3.912 1 91.06 237 SER A N 1
ATOM 1792 C CA . SER A 1 237 ? 10.922 24.656 -2.619 1 91.06 237 SER A CA 1
ATOM 1793 C C . SER A 1 237 ? 11.727 25.953 -2.654 1 91.06 237 SER A C 1
ATOM 1795 O O . SER A 1 237 ? 11.977 26.562 -1.612 1 91.06 237 SER A O 1
ATOM 1797 N N . GLY A 1 238 ? 12.359 26.219 -3.77 1 78.44 238 GLY A N 1
ATOM 1798 C CA . GLY A 1 238 ? 13.133 27.438 -3.938 1 78.44 238 GLY A CA 1
ATOM 1799 C C . GLY A 1 238 ? 12.281 28.703 -3.936 1 78.44 238 GLY A C 1
ATOM 1800 O O . GLY A 1 238 ? 12.727 29.75 -3.494 1 78.44 238 GLY A O 1
ATOM 1801 N N . LYS A 1 239 ? 11.141 28.625 -4.418 1 63.53 239 LYS A N 1
ATOM 1802 C CA . LYS A 1 239 ? 10.234 29.766 -4.492 1 63.53 239 LYS A CA 1
ATOM 1803 C C . LYS A 1 239 ? 9.68 30.125 -3.115 1 63.53 239 LYS A C 1
ATOM 1805 O O . LYS A 1 239 ? 9.336 31.281 -2.855 1 63.53 239 LYS A O 1
ATOM 1810 N N . ALA A 1 240 ? 9.68 29.172 -2.293 1 48.88 240 ALA A N 1
ATOM 1811 C CA . ALA A 1 240 ? 9.094 29.422 -0.976 1 48.88 240 ALA A CA 1
ATOM 1812 C C . ALA A 1 240 ? 10.086 30.141 -0.062 1 48.88 240 ALA A C 1
ATOM 1814 O O . ALA A 1 240 ? 9.734 30.516 1.059 1 48.88 240 ALA A O 1
ATOM 1815 N N . GLN A 1 241 ? 11.336 30.297 -0.397 1 43.62 241 GLN A N 1
ATOM 1816 C CA . GLN A 1 241 ? 12.266 31.062 0.434 1 43.62 241 GLN A CA 1
ATOM 1817 C C . GLN A 1 241 ? 12.086 32.562 0.234 1 43.62 241 GLN A C 1
ATOM 1819 O O . GLN A 1 241 ? 11.812 33.031 -0.878 1 43.62 241 GLN A O 1
ATOM 1824 N N . MET B 1 1 ? -75.875 27.359 32.594 1 34.25 1 MET B N 1
ATOM 1825 C CA . MET B 1 1 ? -74.688 27.969 32.094 1 34.25 1 MET B CA 1
ATOM 1826 C C . MET B 1 1 ? -73.625 26.906 31.703 1 34.25 1 MET B C 1
ATOM 1828 O O . MET B 1 1 ? -73.188 26.156 32.562 1 34.25 1 MET B O 1
ATOM 1832 N N . LYS B 1 2 ? -73.875 26.328 30.531 1 41.53 2 LYS B N 1
ATOM 1833 C CA . LYS B 1 2 ? -73.312 25.141 29.922 1 41.53 2 LYS B CA 1
ATOM 1834 C C . LYS B 1 2 ? -71.812 25.297 29.672 1 41.53 2 LYS B C 1
ATOM 1836 O O . LYS B 1 2 ? -71.375 26.266 29.031 1 41.53 2 LYS B O 1
ATOM 1841 N N . PRO B 1 3 ? -70.938 24.75 30.562 1 43.88 3 PRO B N 1
ATOM 1842 C CA . PRO B 1 3 ? -69.5 24.844 30.406 1 43.88 3 PRO B CA 1
ATOM 1843 C C . PRO B 1 3 ? -69 24.375 29.031 1 43.88 3 PRO B C 1
ATOM 1845 O O . PRO B 1 3 ? -69.5 23.375 28.516 1 43.88 3 PRO B O 1
ATOM 1848 N N . SER B 1 4 ? -68.812 25.312 28.062 1 47.53 4 SER B N 1
ATOM 1849 C CA . SER B 1 4 ? -68.312 24.938 26.75 1 47.53 4 SER B CA 1
ATOM 1850 C C . SER B 1 4 ? -66.938 24.234 26.875 1 47.53 4 SER B C 1
ATOM 1852 O O . SER B 1 4 ? -66.062 24.688 27.641 1 47.53 4 SER B O 1
ATOM 1854 N N . PRO B 1 5 ? -66.812 22.984 26.469 1 48.69 5 PRO B N 1
ATOM 1855 C CA . PRO B 1 5 ? -65.562 22.172 26.453 1 48.69 5 PRO B CA 1
ATOM 1856 C C . PRO B 1 5 ? -64.438 22.797 25.625 1 48.69 5 PRO B C 1
ATOM 1858 O O . PRO B 1 5 ? -64.688 23.297 24.531 1 48.69 5 PRO B O 1
ATOM 1861 N N . ILE B 1 6 ? -63.5 23.641 26.25 1 46.75 6 ILE B N 1
ATOM 1862 C CA . ILE B 1 6 ? -62.281 24.141 25.625 1 46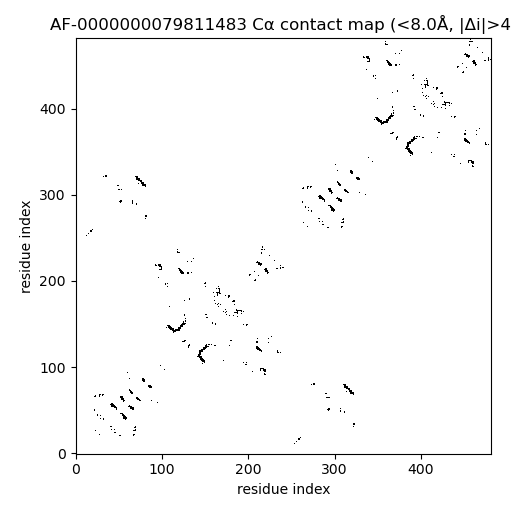.75 6 ILE B CA 1
ATOM 1863 C C . ILE B 1 6 ? -61.562 23 24.938 1 46.75 6 ILE B C 1
ATOM 1865 O O . ILE B 1 6 ? -61.219 22 25.562 1 46.75 6 ILE B O 1
ATOM 1869 N N . LEU B 1 7 ? -61.656 22.844 23.625 1 46.72 7 LEU B N 1
ATOM 1870 C CA . LEU B 1 7 ? -60.938 21.953 22.734 1 46.72 7 LEU B CA 1
ATOM 1871 C C . LEU B 1 7 ? -59.438 22.219 22.781 1 46.72 7 LEU B C 1
ATOM 1873 O O . LEU B 1 7 ? -58.969 23.328 22.484 1 46.72 7 LEU B O 1
ATOM 1877 N N . ALA B 1 8 ? -58.688 21.609 23.688 1 45.5 8 ALA B N 1
ATOM 1878 C CA . ALA B 1 8 ? -57.219 21.594 23.734 1 45.5 8 ALA B CA 1
ATOM 1879 C C . ALA B 1 8 ? -56.625 21.109 22.406 1 45.5 8 ALA B C 1
ATOM 1881 O O . ALA B 1 8 ? -56.812 19.953 22.016 1 45.5 8 ALA B O 1
ATOM 1882 N N . ILE B 1 9 ? -56.406 22 21.438 1 47.5 9 ILE B N 1
ATOM 1883 C CA . ILE B 1 9 ? -55.688 21.656 20.234 1 47.5 9 ILE B CA 1
ATOM 1884 C C . ILE B 1 9 ? -54.25 21.297 20.578 1 47.5 9 ILE B C 1
ATOM 1886 O O . ILE B 1 9 ? -53.5 22.125 21.109 1 47.5 9 ILE B O 1
ATOM 1890 N N . ALA B 1 10 ? -53.938 20.016 20.844 1 45.12 10 ALA B N 1
ATOM 1891 C CA . ALA B 1 10 ? -52.594 19.469 20.953 1 45.12 10 ALA B CA 1
ATOM 1892 C C . ALA B 1 10 ? -51.812 19.656 19.656 1 45.12 10 ALA B C 1
ATOM 1894 O O . ALA B 1 10 ? -52.156 19.078 18.625 1 45.12 10 ALA B O 1
ATOM 1895 N N . LEU B 1 11 ? -51.094 20.75 19.453 1 46.84 11 LEU B N 1
ATOM 1896 C CA . LEU B 1 11 ? -50.125 20.906 18.375 1 46.84 11 LEU B CA 1
ATOM 1897 C C . LEU B 1 11 ? -49.031 19.844 18.469 1 46.84 11 LEU B C 1
ATOM 1899 O O . LEU B 1 11 ? -48.219 19.844 19.422 1 46.84 11 LEU B O 1
ATOM 1903 N N . ALA B 1 12 ? -49.219 18.688 17.859 1 44.12 12 ALA B N 1
ATOM 1904 C CA . ALA B 1 12 ? -48.156 17.703 17.641 1 44.12 12 ALA B CA 1
ATOM 1905 C C . ALA B 1 12 ? -47.031 18.297 16.797 1 44.12 12 ALA B C 1
ATOM 1907 O O . ALA B 1 12 ? -47.219 18.578 15.617 1 44.12 12 ALA B O 1
ATOM 1908 N N . ALA B 1 13 ? -46.062 18.969 17.359 1 46.78 13 ALA B N 1
ATOM 1909 C CA . ALA B 1 13 ? -44.844 19.328 16.672 1 46.78 13 ALA B CA 1
ATOM 1910 C C . ALA B 1 13 ? -44.156 18.078 16.094 1 46.78 13 ALA B C 1
ATOM 1912 O O . ALA B 1 13 ? -43.75 17.188 16.828 1 46.78 13 ALA B O 1
ATOM 1913 N N . LEU B 1 14 ? -44.375 17.766 14.844 1 45.5 14 LEU B N 1
ATOM 1914 C CA . LEU B 1 14 ? -43.594 16.797 14.086 1 45.5 14 LEU B CA 1
ATOM 1915 C C . LEU B 1 14 ? -42.125 17.188 14.094 1 45.5 14 LEU B C 1
ATOM 1917 O O . LEU B 1 14 ? -41.719 18.172 13.453 1 45.5 14 LEU B O 1
ATOM 1921 N N . PHE B 1 15 ? -41.406 16.797 15.031 1 45.03 15 PHE B N 1
ATOM 1922 C CA . PHE B 1 15 ? -39.938 16.75 14.992 1 45.03 15 PHE B CA 1
ATOM 1923 C C . PHE B 1 15 ? -39.469 15.992 13.758 1 45.03 15 PHE B C 1
ATOM 1925 O O . PHE B 1 15 ? -39.562 14.766 13.703 1 45.03 15 PHE B O 1
ATOM 1932 N N . ALA B 1 16 ? -39.344 16.656 12.617 1 41 16 ALA B N 1
ATOM 1933 C CA . ALA B 1 16 ? -38.562 16.078 11.539 1 41 16 ALA B CA 1
ATOM 1934 C C . ALA B 1 16 ? -37.094 15.875 11.961 1 41 16 ALA B C 1
ATOM 1936 O O . ALA B 1 16 ? -36.344 16.844 12.039 1 41 16 ALA B O 1
ATOM 1937 N N . SER B 1 17 ? -36.812 14.906 12.695 1 43.88 17 SER B N 1
ATOM 1938 C CA . SER B 1 17 ? -35.406 14.445 12.781 1 43.88 17 SER B CA 1
ATOM 1939 C C . SER B 1 17 ? -34.75 14.414 11.414 1 43.88 17 SER B C 1
ATOM 1941 O O . SER B 1 17 ? -35.156 13.633 10.547 1 43.88 17 SER B O 1
ATOM 1943 N N . GLY B 1 18 ? -34.219 15.492 10.938 1 39.84 18 GLY B N 1
ATOM 1944 C CA . GLY B 1 18 ? -33.344 15.391 9.789 1 39.84 18 GLY B CA 1
ATOM 1945 C C . GLY B 1 18 ? -32.406 14.203 9.875 1 39.84 18 GLY B C 1
ATOM 1946 O O . GLY B 1 18 ? -31.359 14.281 10.531 1 39.84 18 GLY B O 1
ATOM 1947 N N . SER B 1 19 ? -32.812 13.047 9.852 1 43.34 19 SER B N 1
ATOM 1948 C CA . SER B 1 19 ? -31.891 11.969 9.547 1 43.34 19 SER B CA 1
ATOM 1949 C C . SER B 1 19 ? -30.859 12.414 8.516 1 43.34 19 SER B C 1
ATOM 1951 O O . SER B 1 19 ? -31.219 12.969 7.469 1 43.34 19 SER B O 1
ATOM 1953 N N . ALA B 1 20 ? -29.75 12.945 8.891 1 48.69 20 ALA B N 1
ATOM 1954 C CA . ALA B 1 20 ? -28.719 13.023 7.863 1 48.69 20 ALA B CA 1
ATOM 1955 C C . ALA B 1 20 ? -28.953 12 6.762 1 48.69 20 ALA B C 1
ATOM 1957 O O . ALA B 1 20 ? -28.844 10.797 6.992 1 48.69 20 ALA B O 1
ATOM 1958 N N . LEU B 1 21 ? -29.922 12.203 5.957 1 50.69 21 LEU B N 1
ATOM 1959 C CA . LEU B 1 21 ? -30.344 11.344 4.859 1 50.69 21 LEU B CA 1
ATOM 1960 C C . LEU B 1 21 ? -29.156 10.758 4.117 1 50.69 21 LEU B C 1
ATOM 1962 O O . LEU B 1 21 ? -28.25 11.492 3.715 1 50.69 21 LEU B O 1
ATOM 1966 N N . ALA B 1 22 ? -28.828 9.438 4.496 1 66.94 22 ALA B N 1
ATOM 1967 C CA . ALA B 1 22 ? -27.938 8.641 3.66 1 66.94 22 ALA B CA 1
ATOM 1968 C C . ALA B 1 22 ? -28.125 8.969 2.182 1 66.94 22 ALA B C 1
ATOM 1970 O O . ALA B 1 22 ? -29.266 8.992 1.69 1 66.94 22 ALA B O 1
ATOM 1971 N N . GLN B 1 23 ? -27.188 9.75 1.624 1 77.94 23 GLN B N 1
ATOM 1972 C CA . GLN B 1 23 ? -27.234 10.055 0.197 1 77.94 23 GLN B CA 1
ATOM 1973 C C . GLN B 1 23 ? -27.422 8.781 -0.627 1 77.94 23 GLN B C 1
ATOM 1975 O O . GLN B 1 23 ? -26.875 7.727 -0.283 1 77.94 23 GLN B O 1
ATOM 1980 N N . SER B 1 24 ? -28.297 8.867 -1.607 1 87.94 24 SER B N 1
ATOM 1981 C CA . SER B 1 24 ? -28.562 7.711 -2.455 1 87.94 24 SER B CA 1
ATOM 1982 C C . SER B 1 24 ? -27.297 7.262 -3.191 1 87.94 24 SER B C 1
ATOM 1984 O O . SER B 1 24 ? -26.5 8.094 -3.629 1 87.94 24 SER B O 1
ATOM 1986 N N . PRO B 1 25 ? -27.078 6.047 -3.318 1 92.81 25 PRO B N 1
ATOM 1987 C CA . PRO B 1 25 ? -25.938 5.527 -4.074 1 92.81 25 PRO B CA 1
ATOM 1988 C C . PRO B 1 25 ? -25.891 6.062 -5.504 1 92.81 25 PRO B C 1
ATOM 1990 O O . PRO B 1 25 ? -24.797 6.336 -6.023 1 92.81 25 PRO B O 1
ATOM 1993 N N . ALA B 1 26 ? -27.062 6.254 -6.098 1 94.31 26 ALA B N 1
ATOM 1994 C CA . ALA B 1 26 ? -27.109 6.762 -7.465 1 94.31 26 ALA B CA 1
ATOM 1995 C C . ALA B 1 26 ? -26.562 8.18 -7.543 1 94.31 26 ALA B C 1
ATOM 1997 O O . ALA B 1 26 ? -25.844 8.523 -8.492 1 94.31 26 ALA B O 1
ATOM 1998 N N . THR B 1 27 ? -26.922 8.969 -6.609 1 96.19 27 THR B N 1
ATOM 1999 C CA . THR B 1 27 ? -26.422 10.344 -6.578 1 96.19 27 THR B CA 1
ATOM 2000 C C . THR B 1 27 ? -24.922 10.375 -6.355 1 96.19 27 THR B C 1
ATOM 2002 O O . THR B 1 27 ? -24.203 11.133 -7.012 1 96.19 27 THR B O 1
ATOM 2005 N N . ILE B 1 28 ? -24.453 9.562 -5.449 1 97.38 28 ILE B N 1
ATOM 2006 C CA . ILE B 1 28 ? -23.016 9.492 -5.168 1 97.38 28 ILE B CA 1
ATOM 2007 C C . ILE B 1 28 ? -22.266 9.062 -6.426 1 97.38 28 ILE B C 1
ATOM 2009 O O . ILE B 1 28 ? -21.234 9.656 -6.777 1 97.38 28 ILE B O 1
ATOM 2013 N N . LYS B 1 29 ? -22.797 8.055 -7.121 1 97.62 29 LYS B N 1
ATOM 2014 C CA . LYS B 1 29 ? -22.203 7.582 -8.367 1 97.62 29 LYS B CA 1
ATOM 2015 C C . LYS B 1 29 ? -22.078 8.711 -9.383 1 97.62 29 LYS B C 1
ATOM 2017 O O . LYS B 1 29 ? -21.016 8.938 -9.953 1 97.62 29 LYS B O 1
ATOM 2022 N N . ALA B 1 30 ? -23.156 9.359 -9.594 1 97.25 30 ALA B N 1
ATOM 2023 C CA . ALA B 1 30 ? -23.188 10.445 -10.562 1 97.25 30 ALA B CA 1
ATOM 2024 C C . ALA B 1 30 ? -22.188 11.539 -10.203 1 97.25 30 ALA B C 1
ATOM 2026 O O . ALA B 1 30 ? -21.516 12.086 -11.07 1 97.25 30 ALA B O 1
ATOM 2027 N N . ASN B 1 31 ? -22.094 11.828 -8.961 1 97.81 31 ASN B N 1
ATOM 2028 C CA . ASN B 1 31 ? -21.172 12.859 -8.508 1 97.81 31 ASN B CA 1
ATOM 2029 C C . ASN B 1 31 ? -19.719 12.461 -8.758 1 97.81 31 ASN B C 1
ATOM 2031 O O . ASN B 1 31 ? -18.922 13.266 -9.25 1 97.81 31 ASN B O 1
ATOM 2035 N N . ILE B 1 32 ? -19.359 11.211 -8.414 1 97.88 32 ILE B N 1
ATOM 2036 C CA . ILE B 1 32 ? -17.984 10.734 -8.594 1 97.88 32 ILE B CA 1
ATOM 2037 C C . ILE B 1 32 ? -17.609 10.82 -10.07 1 97.88 32 ILE B C 1
ATOM 2039 O O . ILE B 1 32 ? -16.547 11.359 -10.414 1 97.88 32 ILE B O 1
ATOM 2043 N N . GLU B 1 33 ? -18.516 10.336 -10.898 1 97.38 33 GLU B N 1
ATOM 2044 C CA . GLU B 1 33 ? -18.219 10.312 -12.328 1 97.38 33 GLU B CA 1
ATOM 2045 C C . GLU B 1 33 ? -18.109 11.727 -12.891 1 97.38 33 GLU B C 1
ATOM 2047 O O . GLU B 1 33 ? -17.234 12.016 -13.703 1 97.38 33 GLU B O 1
ATOM 2052 N N . ARG B 1 34 ? -18.953 12.625 -12.445 1 97.31 34 ARG B N 1
ATOM 2053 C CA . ARG B 1 34 ? -18.906 14.016 -12.875 1 97.31 34 ARG B CA 1
ATOM 2054 C C . ARG B 1 34 ? -17.641 14.703 -12.391 1 97.31 34 ARG B C 1
ATOM 2056 O O . ARG B 1 34 ? -16.922 15.336 -13.172 1 97.31 34 ARG B O 1
ATOM 2063 N N . LEU B 1 35 ? -17.328 14.562 -11.156 1 97.19 35 LEU B N 1
ATOM 2064 C CA . LEU B 1 35 ? -16.203 15.258 -10.539 1 97.19 35 LEU B CA 1
ATOM 2065 C C . LEU B 1 35 ? -14.875 14.773 -11.125 1 97.19 35 LEU B C 1
ATOM 2067 O O . LEU B 1 35 ? -13.891 15.508 -11.133 1 97.19 35 LEU B O 1
ATOM 2071 N N . THR B 1 36 ? -14.867 13.562 -11.672 1 96.56 36 THR B N 1
ATOM 2072 C CA . THR B 1 36 ? -13.633 13.008 -12.203 1 96.56 36 THR B CA 1
ATOM 2073 C C . THR B 1 36 ? -13.633 13.047 -13.727 1 96.56 36 THR B C 1
ATOM 2075 O O . THR B 1 36 ? -12.766 12.445 -14.375 1 96.56 36 THR B O 1
ATOM 2078 N N . GLY B 1 37 ? -14.719 13.664 -14.289 1 95.75 37 GLY B N 1
ATOM 2079 C CA . GLY B 1 37 ? -14.82 13.742 -15.734 1 95.75 37 GLY B CA 1
ATOM 2080 C C . GLY B 1 37 ? -14.938 12.391 -16.406 1 95.75 37 GLY B C 1
ATOM 2081 O O . GLY B 1 37 ? -14.398 12.18 -17.5 1 95.75 37 GLY B O 1
ATOM 2082 N N . GLY B 1 38 ? -15.438 11.445 -15.664 1 94.88 38 GLY B N 1
ATOM 2083 C CA . GLY B 1 38 ? -15.664 10.125 -16.234 1 94.88 38 GLY B CA 1
ATOM 2084 C C . GLY B 1 38 ? -14.469 9.195 -16.078 1 94.88 38 GLY B C 1
ATOM 2085 O O . GLY B 1 38 ? -14.523 8.031 -16.469 1 94.88 38 GLY B O 1
ATOM 2086 N N . LYS B 1 39 ? -13.398 9.617 -15.5 1 94.31 39 LYS B N 1
ATOM 2087 C CA . LYS B 1 39 ? -12.188 8.812 -15.367 1 94.31 39 LYS B CA 1
ATOM 2088 C C . LYS B 1 39 ? -12.391 7.664 -14.383 1 94.31 39 LYS B C 1
ATOM 2090 O O . LYS B 1 39 ? -11.719 6.637 -14.469 1 94.31 39 LYS B O 1
ATOM 2095 N N . VAL B 1 40 ? -13.227 7.93 -13.414 1 95.5 40 VAL B N 1
ATOM 2096 C CA . VAL B 1 40 ? -13.578 6.871 -12.477 1 95.5 40 VAL B CA 1
ATOM 2097 C C . VAL B 1 40 ? -14.977 6.34 -12.805 1 95.5 40 VAL B C 1
ATOM 2099 O O . VAL B 1 40 ? -15.969 7.055 -12.656 1 95.5 40 VAL B O 1
ATOM 2102 N N . LYS B 1 41 ? -14.992 5.172 -13.234 1 95.69 41 LYS B N 1
ATOM 2103 C CA . LYS B 1 41 ? -16.266 4.5 -13.469 1 95.69 41 LYS B CA 1
ATOM 2104 C C . LYS B 1 41 ? -16.703 3.717 -12.227 1 95.69 41 LYS B C 1
ATOM 2106 O O . LYS B 1 41 ? -15.953 2.9 -11.703 1 95.69 41 LYS B O 1
ATOM 2111 N N . VAL B 1 42 ? -17.859 3.934 -11.797 1 97.62 42 VAL B N 1
ATOM 2112 C CA . VAL B 1 42 ? -18.375 3.311 -10.578 1 97.62 42 VAL B CA 1
ATOM 2113 C C . VAL B 1 42 ? -19.219 2.09 -10.938 1 97.62 42 VAL B C 1
ATOM 2115 O O . VAL B 1 42 ? -20.266 2.217 -11.586 1 97.62 42 VAL B O 1
ATOM 2118 N N . ASP B 1 43 ? -18.828 0.977 -10.539 1 97.06 43 ASP B N 1
ATOM 2119 C CA . ASP B 1 43 ? -19.562 -0.258 -10.797 1 97.06 43 ASP B CA 1
ATOM 2120 C C . ASP B 1 43 ? -20.625 -0.508 -9.719 1 97.06 43 ASP B C 1
ATOM 2122 O O . ASP B 1 43 ? -21.75 -0.899 -10.023 1 97.06 43 ASP B O 1
ATOM 2126 N N . GLN B 1 44 ? -20.25 -0.295 -8.461 1 96.88 44 GLN B N 1
ATOM 2127 C CA . GLN B 1 44 ? -21.141 -0.523 -7.332 1 96.88 44 GLN B CA 1
ATOM 2128 C C . GLN B 1 44 ? -20.844 0.459 -6.199 1 96.88 44 GLN B C 1
ATOM 2130 O O . GLN B 1 44 ? -19.703 0.888 -6.02 1 96.88 44 GLN B O 1
ATOM 2135 N N . ILE B 1 45 ? -21.844 0.835 -5.461 1 97.75 45 ILE B N 1
ATOM 2136 C CA . ILE B 1 45 ? -21.734 1.62 -4.238 1 97.75 45 ILE B CA 1
ATOM 2137 C C . ILE B 1 45 ? -22.594 0.991 -3.145 1 97.75 45 ILE B C 1
ATOM 2139 O O . ILE B 1 45 ? -23.734 0.584 -3.396 1 97.75 45 ILE B O 1
ATOM 2143 N N . GLN B 1 46 ? -22.047 0.941 -2.043 1 95.94 46 GLN B N 1
ATOM 2144 C CA . GLN B 1 46 ? -22.828 0.45 -0.914 1 95.94 46 GLN B CA 1
ATOM 2145 C C . GLN B 1 46 ? -22.484 1.207 0.365 1 95.94 46 GLN B C 1
ATOM 2147 O O . GLN B 1 46 ? -21.359 1.677 0.529 1 95.94 46 GLN B O 1
ATOM 2152 N N . ALA B 1 47 ? -23.453 1.299 1.195 1 96.38 47 ALA B N 1
ATOM 2153 C CA . ALA B 1 47 ? -23.188 1.854 2.521 1 96.38 47 ALA B CA 1
ATOM 2154 C C . ALA B 1 47 ? -22.297 0.928 3.344 1 96.38 47 ALA B C 1
ATOM 2156 O O . ALA B 1 47 ? -22.281 -0.284 3.115 1 96.38 47 ALA B O 1
ATOM 2157 N N . THR B 1 48 ? -21.484 1.508 4.199 1 97.44 48 THR B N 1
ATOM 2158 C CA . THR B 1 48 ? -20.719 0.747 5.18 1 97.44 48 THR B CA 1
ATOM 2159 C C . THR B 1 48 ? -21.359 0.851 6.562 1 97.44 48 THR B C 1
ATOM 2161 O O . THR B 1 48 ? -22.312 1.604 6.754 1 97.44 48 THR B O 1
ATOM 2164 N N . PRO B 1 49 ? -20.875 0.069 7.48 1 96.81 49 PRO B N 1
ATOM 2165 C CA . PRO B 1 49 ? -21.406 0.231 8.836 1 96.81 49 PRO B CA 1
ATOM 2166 C C . PRO B 1 49 ? -21.016 1.57 9.461 1 96.81 49 PRO B C 1
ATOM 2168 O O . PRO B 1 49 ? -21.547 1.939 10.516 1 96.81 49 PRO B O 1
ATOM 2171 N N . ALA B 1 50 ? -20.156 2.309 8.883 1 96.44 50 ALA B N 1
ATOM 2172 C CA . ALA B 1 50 ? -19.766 3.65 9.32 1 96.44 50 ALA B CA 1
ATOM 2173 C C . ALA B 1 50 ? -20.641 4.711 8.641 1 96.44 50 ALA B C 1
ATOM 2175 O O . ALA B 1 50 ? -20.484 4.973 7.445 1 96.44 50 ALA B O 1
ATOM 2176 N N . PRO B 1 51 ? -21.453 5.375 9.406 1 92.69 51 PRO B N 1
ATOM 2177 C CA . PRO B 1 51 ? -22.344 6.367 8.781 1 92.69 51 PRO B CA 1
ATOM 2178 C C . PRO B 1 51 ? -21.562 7.438 8.016 1 92.69 51 PRO B C 1
ATOM 2180 O O . PRO B 1 51 ? -20.562 7.961 8.508 1 92.69 51 PRO B O 1
ATOM 2183 N N . GLY B 1 52 ? -22.047 7.629 6.781 1 92.69 52 GLY B N 1
ATOM 2184 C CA . GLY B 1 52 ? -21.469 8.68 5.965 1 92.69 52 GLY B CA 1
ATOM 2185 C C . GLY B 1 52 ? -20.297 8.211 5.121 1 92.69 52 GLY B C 1
ATOM 2186 O O . GLY B 1 52 ? -19.75 8.977 4.324 1 92.69 52 GLY B O 1
ATOM 2187 N N . ILE B 1 53 ? -19.906 7.008 5.336 1 97.38 53 ILE B N 1
ATOM 2188 C CA . ILE B 1 53 ? -18.828 6.426 4.539 1 97.38 53 ILE B CA 1
ATOM 2189 C C . ILE B 1 53 ? -19.391 5.328 3.639 1 97.38 53 ILE B C 1
ATOM 2191 O O . ILE B 1 53 ? -20.109 4.434 4.109 1 97.38 53 ILE B O 1
ATOM 2195 N N . TYR B 1 54 ? -19.047 5.414 2.402 1 98.19 54 TYR B N 1
ATOM 2196 C CA . TYR B 1 54 ? -19.547 4.477 1.4 1 98.19 54 TYR B CA 1
ATOM 2197 C C . TYR B 1 54 ? -18.391 3.732 0.73 1 98.19 54 TYR B C 1
ATOM 2199 O O . TYR B 1 54 ? -17.312 4.293 0.544 1 98.19 54 TYR B O 1
ATOM 2207 N N . GLN B 1 55 ? -18.609 2.541 0.412 1 98.56 55 GLN B N 1
ATOM 2208 C CA . GLN B 1 55 ? -17.656 1.713 -0.322 1 98.56 55 GLN B CA 1
ATOM 2209 C C . GLN B 1 55 ? -17.953 1.726 -1.818 1 98.56 55 GLN B C 1
ATOM 2211 O O . GLN B 1 55 ? -19.109 1.576 -2.227 1 98.56 55 GLN B O 1
ATOM 2216 N N . VAL B 1 56 ? -16.969 1.906 -2.576 1 98.62 56 VAL B N 1
ATOM 2217 C CA . VAL B 1 56 ? -17.109 1.979 -4.027 1 98.62 56 VAL B CA 1
ATOM 2218 C C . VAL B 1 56 ? -16.25 0.894 -4.684 1 98.62 56 VAL B C 1
ATOM 2220 O O . VAL B 1 56 ? -15.094 0.687 -4.301 1 98.62 56 VAL B O 1
ATOM 2223 N N . ILE B 1 57 ? -16.891 0.217 -5.566 1 98 57 ILE B N 1
ATOM 2224 C CA . ILE B 1 57 ? -16.156 -0.712 -6.422 1 98 57 ILE B CA 1
ATOM 2225 C C . ILE B 1 57 ? -15.992 -0.109 -7.816 1 98 57 ILE B C 1
ATOM 2227 O O . ILE B 1 57 ? -16.969 0.321 -8.438 1 98 57 ILE B O 1
ATOM 2231 N N . SER B 1 58 ? -14.812 0.021 -8.188 1 96.94 58 SER B N 1
ATOM 2232 C CA . SER B 1 58 ? -14.461 0.527 -9.516 1 96.94 58 SER B CA 1
ATOM 2233 C C . SER B 1 58 ? -13.352 -0.302 -10.141 1 96.94 58 SER B C 1
ATOM 2235 O O . SER B 1 58 ? -12.234 -0.351 -9.625 1 96.94 58 SER B O 1
ATOM 2237 N N . ASP B 1 59 ? -13.711 -0.979 -11.266 1 92.88 59 ASP B N 1
ATOM 2238 C CA . ASP B 1 59 ? -12.742 -1.782 -12.008 1 92.88 59 ASP B CA 1
ATOM 2239 C C . ASP B 1 59 ? -12.07 -2.807 -11.094 1 92.88 59 ASP B C 1
ATOM 2241 O O . ASP B 1 59 ? -10.844 -2.928 -11.086 1 92.88 59 ASP B O 1
ATOM 2245 N N . GLY B 1 60 ? -12.844 -3.361 -10.25 1 90.25 60 GLY B N 1
ATOM 2246 C CA . GLY B 1 60 ? -12.383 -4.441 -9.398 1 90.25 60 GLY B CA 1
ATOM 2247 C C . GLY B 1 60 ? -11.695 -3.951 -8.133 1 90.25 60 GLY B C 1
ATOM 2248 O O . GLY B 1 60 ? -11.297 -4.754 -7.285 1 90.25 60 GLY B O 1
ATOM 2249 N N . GLU B 1 61 ? -11.57 -2.703 -8.039 1 94.56 61 GLU B N 1
ATOM 2250 C CA . GLU B 1 61 ? -10.922 -2.133 -6.859 1 94.56 61 GLU B CA 1
ATOM 2251 C C . GLU B 1 61 ? -11.953 -1.541 -5.898 1 94.56 61 GLU B C 1
ATOM 2253 O O . GLU B 1 61 ? -13.039 -1.126 -6.32 1 94.56 61 GLU B O 1
ATOM 2258 N N . VAL B 1 62 ? -11.547 -1.566 -4.641 1 98.06 62 VAL B N 1
ATOM 2259 C CA . VAL B 1 62 ? -12.422 -1.033 -3.602 1 98.06 62 VAL B CA 1
ATOM 2260 C C . VAL B 1 62 ? -11.844 0.271 -3.059 1 98.06 62 VAL B C 1
ATOM 2262 O O . VAL B 1 62 ? -10.641 0.361 -2.793 1 98.06 62 VAL B O 1
ATOM 2265 N N . PHE B 1 63 ? -12.625 1.252 -2.918 1 98.62 63 PHE B N 1
ATOM 2266 C CA . PHE B 1 63 ? -12.258 2.457 -2.184 1 98.62 63 PHE B CA 1
ATOM 2267 C C . PHE B 1 63 ? -13.453 3.027 -1.437 1 98.62 63 PHE B C 1
ATOM 2269 O O . PHE B 1 63 ? -14.562 2.492 -1.528 1 98.62 63 PHE B O 1
ATOM 2276 N N . TYR B 1 64 ? -13.219 4.043 -0.655 1 98.75 64 TYR B N 1
ATOM 2277 C CA . TYR B 1 64 ? -14.273 4.609 0.182 1 98.75 64 TYR B CA 1
ATOM 2278 C C . TYR B 1 64 ? -14.469 6.09 -0.118 1 98.75 64 TYR B C 1
ATOM 2280 O O . TYR B 1 64 ? -13.547 6.762 -0.59 1 98.75 64 TYR B O 1
ATOM 2288 N N . THR B 1 65 ? -15.641 6.527 0.119 1 98.44 65 THR B N 1
ATOM 2289 C CA . THR B 1 65 ? -15.938 7.934 -0.138 1 98.44 65 THR B CA 1
ATOM 2290 C C . THR B 1 65 ? -16.984 8.453 0.845 1 98.44 65 THR B C 1
ATOM 2292 O O . THR B 1 65 ? -17.641 7.672 1.528 1 98.44 65 THR B O 1
ATOM 2295 N N . ASP B 1 66 ? -17.016 9.758 0.915 1 97.5 66 ASP B N 1
ATOM 2296 C CA . ASP B 1 66 ? -18.078 10.391 1.681 1 97.5 66 ASP B CA 1
ATOM 2297 C C . ASP B 1 66 ? -19.359 10.477 0.861 1 97.5 66 ASP B C 1
ATOM 2299 O O . ASP B 1 66 ? -19.406 10.047 -0.293 1 97.5 66 ASP B O 1
ATOM 2303 N N . ALA B 1 67 ? -20.391 11.047 1.454 1 96.12 67 ALA B N 1
ATOM 2304 C CA . ALA B 1 67 ? -21.719 11.086 0.857 1 96.12 67 ALA B CA 1
ATOM 2305 C C . ALA B 1 67 ? -21.75 11.969 -0.385 1 96.12 67 ALA B C 1
ATOM 2307 O O . ALA B 1 67 ? -22.578 11.789 -1.271 1 96.12 67 ALA B O 1
ATOM 2308 N N . SER B 1 68 ? -20.891 12.875 -0.487 1 96.25 68 SER B N 1
ATOM 2309 C CA . SER B 1 68 ? -20.859 13.781 -1.633 1 96.25 68 SER B CA 1
ATOM 2310 C C . SER B 1 68 ? -20.188 13.125 -2.836 1 96.25 68 SER B C 1
ATOM 2312 O O . SER B 1 68 ? -20.359 13.578 -3.969 1 96.25 68 SER B O 1
ATOM 2314 N N . GLY B 1 69 ? -19.359 12.156 -2.596 1 97.56 69 GLY B N 1
ATOM 2315 C CA . GLY B 1 69 ? -18.562 11.57 -3.652 1 97.56 69 GLY B CA 1
ATOM 2316 C C . GLY B 1 69 ? -17.312 12.367 -3.971 1 97.56 69 GLY B C 1
ATOM 2317 O O . GLY B 1 69 ? -16.547 12.008 -4.875 1 97.56 69 GLY B O 1
ATOM 2318 N N . ARG B 1 70 ? -17.078 13.359 -3.27 1 97.81 70 ARG B N 1
ATOM 2319 C CA . ARG B 1 70 ? -15.969 14.258 -3.592 1 97.81 70 ARG B CA 1
ATOM 2320 C C . ARG B 1 70 ? -14.672 13.773 -2.949 1 97.81 70 ARG B C 1
ATOM 2322 O O . ARG B 1 70 ? -13.602 13.875 -3.551 1 97.81 70 ARG B O 1
ATOM 2329 N N . PHE B 1 71 ? -14.734 13.234 -1.768 1 98.56 71 PHE B N 1
ATOM 2330 C CA . PHE B 1 71 ? -13.531 12.828 -1.046 1 98.56 71 PHE B CA 1
ATOM 2331 C C . PHE B 1 71 ? -13.422 11.312 -0.99 1 98.56 71 PHE B C 1
ATOM 2333 O O . PHE B 1 71 ? -14.219 10.648 -0.33 1 98.56 71 PHE B O 1
ATOM 2340 N N . GLY B 1 72 ? -12.469 10.812 -1.712 1 98.44 72 GLY B N 1
ATOM 2341 C CA . GLY B 1 72 ? -12.211 9.383 -1.776 1 98.44 72 GLY B CA 1
ATOM 2342 C C . GLY B 1 72 ? -11.008 8.953 -0.961 1 98.44 72 GLY B C 1
ATOM 2343 O O . GLY B 1 72 ? -10.008 9.664 -0.904 1 98.44 72 GLY B O 1
ATOM 2344 N N . ILE B 1 73 ? -11.094 7.867 -0.263 1 98.81 73 ILE B N 1
ATOM 2345 C CA . ILE B 1 73 ? -9.953 7.211 0.372 1 98.81 73 ILE B CA 1
ATOM 2346 C C . ILE B 1 73 ? -9.57 5.965 -0.419 1 98.81 73 ILE B C 1
ATOM 2348 O O . ILE B 1 73 ? -10.289 4.965 -0.404 1 98.81 73 ILE B O 1
ATOM 2352 N N . ILE B 1 74 ? -8.461 6.039 -1.092 1 98.38 74 ILE B N 1
ATOM 2353 C CA . ILE B 1 74 ? -8.023 5.004 -2.02 1 98.38 74 ILE B CA 1
ATOM 2354 C C . ILE B 1 74 ? -6.879 4.203 -1.396 1 98.38 74 ILE B C 1
ATOM 2356 O O . ILE B 1 74 ? -6.039 4.758 -0.686 1 98.38 74 ILE B O 1
ATOM 2360 N N . GLY B 1 75 ? -6.941 2.926 -1.673 1 97.44 75 GLY B N 1
ATOM 2361 C CA . GLY B 1 75 ? -5.84 2.07 -1.254 1 97.44 75 GLY B CA 1
ATOM 2362 C C . GLY B 1 75 ? -5.922 1.669 0.207 1 97.44 75 GLY B C 1
ATOM 2363 O O . GLY B 1 75 ? -4.992 1.065 0.743 1 97.44 75 GLY B O 1
ATOM 2364 N N . GLY B 1 76 ? -6.953 1.957 0.888 1 98.19 76 GLY B N 1
ATOM 2365 C CA . GLY B 1 76 ? -7.074 1.637 2.301 1 98.19 76 GLY B CA 1
ATOM 2366 C C . GLY B 1 76 ? -8 0.466 2.57 1 98.19 76 GLY B C 1
ATOM 2367 O O . GLY B 1 76 ? -8.781 0.072 1.699 1 98.19 76 GLY B O 1
ATOM 2368 N N . THR B 1 77 ? -7.891 -0.042 3.746 1 98.38 77 THR B N 1
ATOM 2369 C CA . THR B 1 77 ? -8.742 -1.123 4.227 1 98.38 77 THR B CA 1
ATOM 2370 C C . THR B 1 77 ? -9.539 -0.68 5.449 1 98.38 77 THR B C 1
ATOM 2372 O O . THR B 1 77 ? -8.977 -0.12 6.395 1 98.38 77 THR B O 1
ATOM 2375 N N . MET B 1 78 ? -10.797 -0.946 5.344 1 98.81 78 MET B N 1
ATOM 2376 C CA . MET B 1 78 ? -11.633 -0.614 6.496 1 98.81 78 MET B CA 1
ATOM 2377 C C . MET B 1 78 ? -11.609 -1.738 7.527 1 98.81 78 MET B C 1
ATOM 2379 O O . MET B 1 78 ? -11.883 -2.895 7.199 1 98.81 78 MET B O 1
ATOM 2383 N N . LEU B 1 79 ? -11.289 -1.362 8.742 1 98.56 79 LEU B N 1
ATOM 2384 C CA . LEU B 1 79 ? -11.25 -2.305 9.859 1 98.56 79 LEU B CA 1
ATOM 2385 C C . LEU B 1 79 ? -12.312 -1.957 10.898 1 98.56 79 LEU B C 1
ATOM 2387 O O . LEU B 1 79 ? -12.508 -0.785 11.227 1 98.56 79 LEU B O 1
ATOM 2391 N N . ASP B 1 80 ? -13.07 -2.949 11.297 1 98.31 80 ASP B N 1
ATOM 2392 C CA . ASP B 1 80 ? -13.797 -2.832 12.555 1 98.31 80 ASP B CA 1
ATOM 2393 C C . ASP B 1 80 ? -12.852 -2.98 13.75 1 98.31 80 ASP B C 1
ATOM 2395 O O . ASP B 1 80 ? -12.391 -4.082 14.047 1 98.31 80 ASP B O 1
ATOM 2399 N N . MET B 1 81 ? -12.602 -1.959 14.453 1 96.5 81 MET B N 1
ATOM 2400 C CA . MET B 1 81 ? -11.547 -1.928 15.469 1 96.5 81 MET B CA 1
ATOM 2401 C C . MET B 1 81 ? -11.938 -2.76 16.688 1 96.5 81 MET B C 1
ATOM 2403 O O . MET B 1 81 ? -11.078 -3.203 17.438 1 96.5 81 MET B O 1
ATOM 2407 N N . GLN B 1 82 ? -13.18 -2.914 16.828 1 95 82 GLN B N 1
ATOM 2408 C CA . GLN B 1 82 ? -13.656 -3.709 17.969 1 95 82 GLN B CA 1
ATOM 2409 C C . GLN B 1 82 ? -13.477 -5.199 17.703 1 95 82 GLN B C 1
ATOM 2411 O O . GLN B 1 82 ? -12.938 -5.926 18.547 1 95 82 GLN B O 1
ATOM 2416 N N . THR B 1 83 ? -13.82 -5.664 16.562 1 95.75 83 THR B N 1
ATOM 2417 C CA . THR B 1 83 ? -13.805 -7.09 16.25 1 95.75 83 THR B CA 1
ATOM 2418 C C . THR B 1 83 ? -12.523 -7.473 15.523 1 95.75 83 THR B C 1
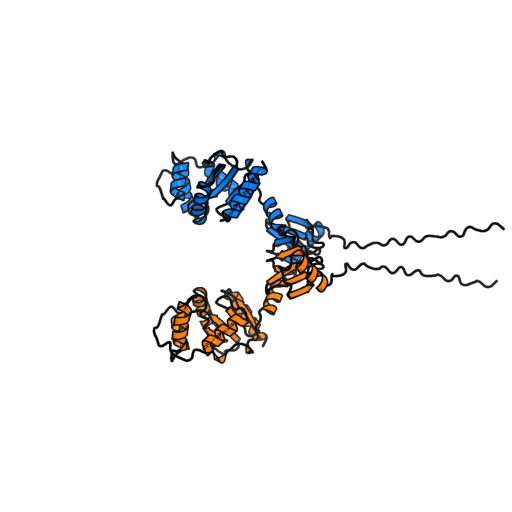ATOM 2420 O O . THR B 1 83 ? -12.203 -8.656 15.391 1 95.75 83 THR B O 1
ATOM 2423 N N . ARG B 1 84 ? -11.844 -6.441 15.023 1 94.62 84 ARG B N 1
ATOM 2424 C CA . ARG B 1 84 ? -10.617 -6.613 14.258 1 94.62 84 ARG B CA 1
ATOM 2425 C C . ARG B 1 84 ? -10.898 -7.262 12.906 1 94.62 84 ARG B C 1
ATOM 2427 O O . ARG B 1 84 ? -10.031 -7.918 12.328 1 94.62 84 ARG B O 1
ATOM 2434 N N . GLN B 1 85 ? -12.047 -7.109 12.445 1 96.25 85 GLN B N 1
ATOM 2435 C CA . GLN B 1 85 ? -12.438 -7.652 11.148 1 96.25 85 GLN B CA 1
ATOM 2436 C C . GLN B 1 85 ? -12.086 -6.684 10.016 1 96.25 85 GLN B C 1
ATOM 2438 O O . GLN B 1 85 ? -12.328 -5.48 10.125 1 96.25 85 GLN B O 1
ATOM 2443 N N . ASP B 1 86 ? -11.508 -7.23 8.969 1 97.5 86 ASP B N 1
ATOM 2444 C CA . ASP B 1 86 ? -11.227 -6.48 7.75 1 97.5 86 ASP B CA 1
ATOM 2445 C C . ASP B 1 86 ? -12.422 -6.516 6.801 1 97.5 86 ASP B C 1
ATOM 2447 O O . ASP B 1 86 ? -12.633 -7.504 6.094 1 97.5 86 ASP B O 1
ATOM 2451 N N . LEU B 1 87 ? -13.141 -5.457 6.73 1 98.38 87 LEU B N 1
ATOM 2452 C CA . LEU B 1 87 ? -14.375 -5.406 5.953 1 98.38 87 LEU B CA 1
ATOM 2453 C C . LEU B 1 87 ? -14.078 -5.289 4.465 1 98.38 87 LEU B C 1
ATOM 2455 O O . LEU B 1 87 ? -14.867 -5.727 3.629 1 98.38 87 LEU B O 1
ATOM 2459 N N . THR B 1 88 ? -12.938 -4.734 4.133 1 98.38 88 THR B N 1
ATOM 2460 C CA . THR B 1 88 ? -12.531 -4.66 2.732 1 98.38 88 THR B CA 1
ATOM 2461 C C . THR B 1 88 ? -12.188 -6.047 2.195 1 98.38 88 THR B C 1
ATOM 2463 O O . THR B 1 88 ? -12.586 -6.402 1.083 1 98.38 88 THR B O 1
ATOM 2466 N N . ALA B 1 89 ? -11.477 -6.762 3.02 1 95.06 89 ALA B N 1
ATOM 2467 C CA . ALA B 1 89 ? -11.133 -8.117 2.613 1 95.06 89 ALA B CA 1
ATOM 2468 C C . ALA B 1 89 ? -12.383 -8.945 2.328 1 95.06 89 ALA B C 1
ATOM 2470 O O . ALA B 1 89 ? -12.414 -9.742 1.387 1 95.06 89 ALA B O 1
ATOM 2471 N N . ASP B 1 90 ? -13.422 -8.797 3.074 1 94.88 90 ASP B N 1
ATOM 2472 C CA . ASP B 1 90 ? -14.68 -9.5 2.848 1 94.88 90 ASP B CA 1
ATOM 2473 C C . ASP B 1 90 ? -15.25 -9.172 1.471 1 94.88 90 ASP B C 1
ATOM 2475 O O . ASP B 1 90 ? -15.695 -10.07 0.749 1 94.88 90 ASP B O 1
ATOM 2479 N N . THR B 1 91 ? -15.188 -7.922 1.152 1 96.31 91 THR B N 1
ATOM 2480 C CA . THR B 1 91 ? -15.703 -7.477 -0.139 1 96.31 91 THR B CA 1
ATOM 2481 C C . THR B 1 91 ? -14.844 -8.023 -1.277 1 96.31 91 THR B C 1
ATOM 2483 O O . THR B 1 91 ? -15.367 -8.531 -2.27 1 96.31 91 THR B O 1
ATOM 2486 N N . VAL B 1 92 ? -13.578 -7.918 -1.121 1 95.81 92 VAL B N 1
ATOM 2487 C CA . VAL B 1 92 ? -12.664 -8.383 -2.156 1 95.81 92 VAL B CA 1
ATOM 2488 C C . VAL B 1 92 ? -12.836 -9.891 -2.363 1 95.81 92 VAL B C 1
ATOM 2490 O O . VAL B 1 92 ? -12.883 -10.367 -3.5 1 95.81 92 VAL B O 1
ATOM 2493 N N . ASN B 1 93 ? -12.977 -10.609 -1.263 1 94.19 93 ASN B N 1
ATOM 2494 C CA . ASN B 1 93 ? -13.211 -12.047 -1.354 1 94.19 93 ASN B CA 1
ATOM 2495 C C . ASN B 1 93 ? -14.477 -12.352 -2.148 1 94.19 93 ASN B C 1
ATOM 2497 O O . ASN B 1 93 ? -14.477 -13.242 -3.004 1 94.19 93 ASN B O 1
ATOM 2501 N N . ARG B 1 94 ? -15.414 -11.641 -1.897 1 93.31 94 ARG B N 1
ATOM 2502 C CA . ARG B 1 94 ? -16.672 -11.852 -2.598 1 93.31 94 ARG B CA 1
ATOM 2503 C C . ARG B 1 94 ? -16.547 -11.523 -4.082 1 93.31 94 ARG B C 1
ATOM 2505 O O . ARG B 1 94 ? -17.047 -12.266 -4.934 1 93.31 94 ARG B O 1
ATOM 2512 N N . LEU B 1 95 ? -15.836 -10.5 -4.375 1 94.25 95 LEU B N 1
ATOM 2513 C CA . LEU B 1 95 ? -15.703 -10.016 -5.746 1 94.25 95 LEU B CA 1
ATOM 2514 C C . LEU B 1 95 ? -14.836 -10.953 -6.578 1 94.25 95 LEU B C 1
ATOM 2516 O O . LEU B 1 95 ? -15.023 -11.062 -7.789 1 94.25 95 LEU B O 1
ATOM 2520 N N . THR B 1 96 ? -13.93 -11.648 -5.887 1 95.81 96 THR B N 1
ATOM 2521 C CA . THR B 1 96 ? -12.93 -12.383 -6.656 1 95.81 96 THR B CA 1
ATOM 2522 C C . THR B 1 96 ? -13.148 -13.883 -6.543 1 95.81 96 THR B C 1
ATOM 2524 O O . THR B 1 96 ? -12.445 -14.672 -7.18 1 95.81 96 THR B O 1
ATOM 2527 N N . SER B 1 97 ? -14.094 -14.305 -5.762 1 96.44 97 SER B N 1
ATOM 2528 C CA . SER B 1 97 ? -14.383 -15.719 -5.57 1 96.44 97 SER B CA 1
ATOM 2529 C C . SER B 1 97 ? -14.836 -16.375 -6.875 1 96.44 97 SER B C 1
ATOM 2531 O O . SER B 1 97 ? -15.516 -15.742 -7.688 1 96.44 97 SER B O 1
ATOM 2533 N N . VAL B 1 98 ? -14.422 -17.609 -7.043 1 97.38 98 VAL B N 1
ATOM 2534 C CA . VAL B 1 98 ? -14.844 -18.469 -8.148 1 97.38 98 VAL B CA 1
ATOM 2535 C C . VAL B 1 98 ? -15.32 -19.812 -7.602 1 97.38 98 VAL B C 1
ATOM 2537 O O . VAL B 1 98 ? -14.578 -20.516 -6.914 1 97.38 98 VAL B O 1
ATOM 2540 N N . PRO B 1 99 ? -16.609 -20.141 -7.945 1 97.06 99 PRO B N 1
ATOM 2541 C CA . PRO B 1 99 ? -17.031 -21.469 -7.504 1 97.06 99 PRO B CA 1
ATOM 2542 C C . PRO B 1 99 ? -16.094 -22.578 -8 1 97.06 99 PRO B C 1
ATOM 2544 O O . PRO B 1 99 ? -15.758 -22.609 -9.188 1 97.06 99 PRO B O 1
ATOM 2547 N N . PHE B 1 100 ? -15.766 -23.391 -7.109 1 97.88 100 PHE B N 1
ATOM 2548 C CA . PHE B 1 100 ? -14.781 -24.406 -7.434 1 97.88 100 PHE B CA 1
ATOM 2549 C C . PHE B 1 100 ? -15.266 -25.266 -8.602 1 97.88 100 PHE B C 1
ATOM 2551 O O . PHE B 1 100 ? -14.469 -25.656 -9.461 1 97.88 100 PHE B O 1
ATOM 2558 N N . SER B 1 101 ? -16.547 -25.484 -8.68 1 96.62 101 SER B N 1
ATOM 2559 C CA . SER B 1 101 ? -17.141 -26.344 -9.703 1 96.62 101 SER B CA 1
ATOM 2560 C C . SER B 1 101 ? -17.047 -25.703 -11.086 1 96.62 101 SER B C 1
ATOM 2562 O O . SER B 1 101 ? -17.219 -26.375 -12.102 1 96.62 101 SER B O 1
ATOM 2564 N N . SER B 1 102 ? -16.797 -24.422 -11.109 1 97.88 102 SER B N 1
ATOM 2565 C CA . SER B 1 102 ? -16.734 -23.734 -12.391 1 97.88 102 SER B CA 1
ATOM 2566 C C . SER B 1 102 ? -15.344 -23.812 -13 1 97.88 102 SER B C 1
ATOM 2568 O O . SER B 1 102 ? -15.141 -23.422 -14.148 1 97.88 102 SER B O 1
ATOM 2570 N N . LEU B 1 103 ? -14.375 -24.312 -12.305 1 98.62 103 LEU B N 1
ATOM 2571 C CA . LEU B 1 103 ? -13.016 -24.453 -12.805 1 98.62 103 LEU B CA 1
ATOM 2572 C C . LEU B 1 103 ? -12.938 -25.531 -13.883 1 98.62 103 LEU B C 1
ATOM 2574 O O . LEU B 1 103 ? -13.719 -26.469 -13.875 1 98.62 103 LEU B O 1
ATOM 2578 N N . PRO B 1 104 ? -12.039 -25.359 -14.797 1 98.5 104 PRO B N 1
ATOM 2579 C CA . PRO B 1 104 ? -11.875 -26.391 -15.812 1 98.5 104 PRO B CA 1
ATOM 2580 C C . PRO B 1 104 ? -11.086 -27.594 -15.305 1 98.5 104 PRO B C 1
ATOM 2582 O O . PRO B 1 104 ? -10.055 -27.953 -15.883 1 98.5 104 PRO B O 1
ATOM 2585 N N . LEU B 1 105 ? -11.625 -28.344 -14.422 1 98.5 105 LEU B N 1
ATOM 2586 C CA . LEU B 1 105 ? -10.945 -29.359 -13.641 1 98.5 105 LEU B CA 1
ATOM 2587 C C . LEU B 1 105 ? -10.445 -30.484 -14.539 1 98.5 105 LEU B C 1
ATOM 2589 O O . LEU B 1 105 ? -9.445 -31.141 -14.234 1 98.5 105 LEU B O 1
ATOM 2593 N N . ARG B 1 106 ? -11.102 -30.719 -15.672 1 98.06 106 ARG B N 1
ATOM 2594 C CA . ARG B 1 106 ? -10.719 -31.797 -16.578 1 98.06 106 ARG B CA 1
ATOM 2595 C C . ARG B 1 106 ? -9.32 -31.578 -17.156 1 98.06 106 ARG B C 1
ATOM 2597 O O . ARG B 1 106 ? -8.68 -32.5 -17.625 1 98.06 106 ARG B O 1
ATOM 2604 N N . HIS B 1 107 ? -8.891 -30.328 -17.094 1 98.56 107 HIS B N 1
ATOM 2605 C CA . HIS B 1 107 ? -7.605 -30 -17.688 1 98.56 107 HIS B CA 1
ATOM 2606 C C . HIS B 1 107 ? -6.516 -29.891 -16.625 1 98.56 107 HIS B C 1
ATOM 2608 O O . HIS B 1 107 ? -5.355 -29.625 -16.938 1 98.56 107 HIS B O 1
ATOM 2614 N N . ALA B 1 108 ? -6.867 -30.109 -15.406 1 98.81 108 ALA B N 1
ATOM 2615 C CA . ALA B 1 108 ? -5.906 -30 -14.312 1 98.81 108 ALA B CA 1
ATOM 2616 C C . ALA B 1 108 ? -5.164 -31.328 -14.117 1 98.81 108 ALA B C 1
ATOM 2618 O O . ALA B 1 108 ? -5.668 -32.375 -14.477 1 98.81 108 ALA B O 1
ATOM 2619 N N . ILE B 1 109 ? -3.949 -31.203 -13.625 1 98.5 109 ILE B N 1
ATOM 2620 C CA . ILE B 1 109 ? -3.314 -32.344 -13.016 1 98.5 109 ILE B CA 1
ATOM 2621 C C . ILE B 1 109 ? -3.881 -32.562 -11.609 1 98.5 109 ILE B C 1
ATOM 2623 O O . ILE B 1 109 ? -3.746 -31.719 -10.742 1 98.5 109 ILE B O 1
ATOM 2627 N N . LYS B 1 110 ? -4.523 -33.656 -11.445 1 98.38 110 LYS B N 1
ATOM 2628 C CA . LYS B 1 110 ? -5.172 -33.938 -10.172 1 98.38 110 LYS B CA 1
ATOM 2629 C C . LYS B 1 110 ? -4.301 -34.844 -9.305 1 98.38 110 LYS B C 1
ATOM 2631 O O . LYS B 1 110 ? -3.791 -35.875 -9.781 1 98.38 110 LYS B O 1
ATOM 2636 N N . GLU B 1 111 ? -4.086 -34.469 -8.102 1 97.81 111 GLU B N 1
ATOM 2637 C CA . GLU B 1 111 ? -3.381 -35.281 -7.102 1 97.81 111 GLU B CA 1
ATOM 2638 C C . GLU B 1 111 ? -4.184 -35.375 -5.809 1 97.81 111 GLU B C 1
ATOM 2640 O O . GLU B 1 111 ? -4.629 -34.375 -5.27 1 97.81 111 GLU B O 1
ATOM 2645 N N . VAL B 1 112 ? -4.328 -36.594 -5.336 1 98 112 VAL B N 1
ATOM 2646 C CA . VAL B 1 112 ? -5.059 -36.812 -4.094 1 98 112 VAL B CA 1
ATOM 2647 C C . VAL B 1 112 ? -4.086 -37.188 -2.977 1 98 112 VAL B C 1
ATOM 2649 O O . VAL B 1 112 ? -3.354 -38.188 -3.086 1 98 112 VAL B O 1
ATOM 2652 N N . HIS B 1 113 ? -4.031 -36.375 -2.025 1 97.44 113 HIS B N 1
ATOM 2653 C CA . HIS B 1 113 ? -3.24 -36.625 -0.826 1 97.44 113 HIS B CA 1
ATOM 2654 C C . HIS B 1 113 ? -4.117 -37.125 0.311 1 97.44 113 HIS B C 1
ATOM 2656 O O . HIS B 1 113 ? -5.172 -36.562 0.594 1 97.44 113 HIS B O 1
ATOM 2662 N N . GLY B 1 114 ? -3.688 -38.219 0.955 1 97.44 114 GLY B N 1
ATOM 2663 C CA . GLY B 1 114 ? -4.504 -38.75 2.035 1 97.44 114 GLY B CA 1
ATOM 2664 C C . GLY B 1 114 ? -5.934 -39.062 1.618 1 97.44 114 GLY B C 1
ATOM 2665 O O . GLY B 1 114 ? -6.168 -39.719 0.616 1 97.44 114 GLY B O 1
ATOM 2666 N N . ASN B 1 115 ? -6.914 -38.531 2.387 1 96.81 115 ASN B N 1
ATOM 2667 C CA . ASN B 1 115 ? -8.305 -38.812 2.074 1 96.81 115 ASN B CA 1
ATOM 2668 C C . ASN B 1 115 ? -8.883 -37.812 1.088 1 96.81 115 ASN B C 1
ATOM 2670 O O . ASN B 1 115 ? -10.031 -37.938 0.655 1 96.81 115 ASN B O 1
ATOM 2674 N N . GLY B 1 116 ? -8.18 -36.75 0.758 1 97.06 116 GLY B N 1
ATOM 2675 C CA . GLY B 1 116 ? -8.555 -35.812 -0.284 1 97.06 116 GLY B CA 1
ATOM 2676 C C . GLY B 1 116 ? -9.75 -34.969 0.09 1 97.06 116 GLY B C 1
ATOM 2677 O O . GLY B 1 116 ? -10.477 -34.469 -0.785 1 97.06 116 GLY B O 1
ATOM 2678 N N . SER B 1 117 ? -9.984 -34.719 1.434 1 95.75 117 SER B N 1
ATOM 2679 C CA . SER B 1 117 ? -11.242 -34.156 1.909 1 95.75 117 SER B CA 1
ATOM 2680 C C . SER B 1 117 ? -11.328 -32.656 1.579 1 95.75 117 SER B C 1
ATOM 2682 O O . SER B 1 117 ? -12.422 -32.125 1.42 1 95.75 117 SER B O 1
ATOM 2684 N N . ARG B 1 118 ? -10.188 -32.031 1.549 1 96.75 118 ARG B N 1
ATOM 2685 C CA . ARG B 1 118 ? -10.141 -30.625 1.14 1 96.75 118 ARG B CA 1
ATOM 2686 C C . ARG B 1 118 ? -9.711 -30.5 -0.319 1 96.75 118 ARG B C 1
ATOM 2688 O O . ARG B 1 118 ? -9.188 -31.453 -0.904 1 96.75 118 ARG B O 1
ATOM 2695 N N . LYS B 1 119 ? -10.023 -29.375 -0.93 1 97.75 119 LYS B N 1
ATOM 2696 C CA . LYS B 1 119 ? -9.641 -29.188 -2.326 1 97.75 119 LYS B CA 1
ATOM 2697 C C . LYS B 1 119 ? -8.93 -27.859 -2.523 1 97.75 119 LYS B C 1
ATOM 2699 O O . LYS B 1 119 ? -9.289 -26.859 -1.896 1 97.75 119 LYS B O 1
ATOM 2704 N N . VAL B 1 120 ? -8.031 -27.859 -3.387 1 98.06 120 VAL B N 1
ATOM 2705 C CA . VAL B 1 120 ? -7.309 -26.641 -3.775 1 98.06 120 VAL B CA 1
ATOM 2706 C C . VAL B 1 120 ? -7 -26.688 -5.27 1 98.06 120 VAL B C 1
ATOM 2708 O O . VAL B 1 120 ? -6.68 -27.75 -5.816 1 98.06 120 VAL B O 1
ATOM 2711 N N . ALA B 1 121 ? -7.25 -25.625 -5.938 1 98.69 121 ALA B N 1
ATOM 2712 C CA . ALA B 1 121 ? -6.844 -25.422 -7.324 1 98.69 121 ALA B CA 1
ATOM 2713 C C . ALA B 1 121 ? -5.695 -24.422 -7.422 1 98.69 121 ALA B C 1
ATOM 2715 O O . ALA B 1 121 ? -5.801 -23.297 -6.922 1 98.69 121 ALA B O 1
ATOM 2716 N N . LEU B 1 122 ? -4.66 -24.828 -8.008 1 98.5 122 LEU B N 1
ATOM 2717 C CA . LEU B 1 122 ? -3.436 -24.031 -8.047 1 98.5 122 LEU B CA 1
ATOM 2718 C C . LEU B 1 122 ? -3.072 -23.672 -9.484 1 98.5 122 LEU B C 1
ATOM 2720 O O . LEU B 1 122 ? -2.824 -24.562 -10.305 1 98.5 122 LEU B O 1
ATOM 2724 N N . PHE B 1 123 ? -3.123 -22.391 -9.812 1 98.81 123 PHE B N 1
ATOM 2725 C CA . PHE B 1 123 ? -2.605 -21.875 -11.078 1 98.81 123 PHE B CA 1
ATOM 2726 C C . PHE B 1 123 ? -1.138 -21.5 -10.945 1 98.81 123 PHE B C 1
ATOM 2728 O O . PHE B 1 123 ? -0.791 -20.609 -10.156 1 98.81 123 PHE B O 1
ATOM 2735 N N . GLU B 1 124 ? -0.242 -22.125 -11.695 1 98.19 124 GLU B N 1
ATOM 2736 C CA . GLU B 1 124 ? 1.189 -21.922 -11.492 1 98.19 124 GLU B CA 1
ATOM 2737 C C . GLU B 1 124 ? 1.936 -21.859 -12.82 1 98.19 124 GLU B C 1
ATOM 2739 O O . GLU B 1 124 ? 1.522 -22.5 -13.797 1 98.19 124 GLU B O 1
ATOM 2744 N N . ASP B 1 125 ? 2.887 -21.141 -12.883 1 98.62 125 ASP B N 1
ATOM 2745 C CA . ASP B 1 125 ? 3.789 -20.969 -14.016 1 98.62 125 ASP B CA 1
ATOM 2746 C C . ASP B 1 125 ? 5.129 -21.656 -13.766 1 98.62 125 ASP B C 1
ATOM 2748 O O . ASP B 1 125 ? 5.695 -21.547 -12.672 1 98.62 125 ASP B O 1
ATOM 2752 N N . PRO B 1 126 ? 5.672 -22.328 -14.781 1 97.81 126 PRO B N 1
ATOM 2753 C CA . PRO B 1 126 ? 6.902 -23.094 -14.57 1 97.81 126 PRO B CA 1
ATOM 2754 C C . PRO B 1 126 ? 8.109 -22.203 -14.281 1 97.81 126 PRO B C 1
ATOM 2756 O O . PRO B 1 126 ? 9.102 -22.672 -13.711 1 97.81 126 PRO B O 1
ATOM 2759 N N . ASN B 1 127 ? 8.039 -21 -14.641 1 97.38 127 ASN B N 1
ATOM 2760 C CA . ASN B 1 127 ? 9.18 -20.109 -14.438 1 97.38 127 ASN B CA 1
ATOM 2761 C C . ASN B 1 127 ? 8.969 -19.188 -13.242 1 97.38 127 ASN B C 1
ATOM 2763 O O . ASN B 1 127 ? 9.773 -18.281 -13.016 1 97.38 127 ASN B O 1
ATOM 2767 N N . CYS B 1 128 ? 7.965 -19.359 -12.5 1 97.44 128 CYS B N 1
ATOM 2768 C CA . CYS B 1 128 ? 7.691 -18.547 -11.32 1 97.44 128 CYS B CA 1
ATOM 2769 C C . CYS B 1 128 ? 8.438 -19.062 -10.102 1 97.44 128 CYS B C 1
ATOM 2771 O O . CYS B 1 128 ? 8.148 -20.156 -9.609 1 97.44 128 CYS B O 1
ATOM 2773 N N . PRO B 1 129 ? 9.352 -18.281 -9.594 1 96 129 PRO B N 1
ATOM 2774 C CA . PRO B 1 129 ? 10.125 -18.781 -8.461 1 96 129 PRO B CA 1
ATOM 2775 C C . PRO B 1 129 ? 9.266 -19.047 -7.227 1 96 129 PRO B C 1
ATOM 2777 O O . PRO B 1 129 ? 9.5 -20.016 -6.496 1 96 129 PRO B O 1
ATOM 2780 N N . ILE B 1 130 ? 8.312 -18.188 -6.996 1 96.5 130 ILE B N 1
ATOM 2781 C CA . ILE B 1 130 ? 7.422 -18.375 -5.859 1 96.5 130 ILE B CA 1
ATOM 2782 C C . ILE B 1 130 ? 6.605 -19.656 -6.047 1 96.5 130 ILE B C 1
ATOM 2784 O O . ILE B 1 130 ? 6.371 -20.406 -5.09 1 96.5 130 ILE B O 1
ATOM 2788 N N . CYS B 1 131 ? 6.133 -19.938 -7.242 1 97.31 131 CYS B N 1
ATOM 2789 C CA . CYS B 1 131 ? 5.363 -21.141 -7.523 1 97.31 131 CYS B CA 1
ATOM 2790 C C . CYS B 1 131 ? 6.16 -22.391 -7.18 1 97.31 131 CYS B C 1
ATOM 2792 O O . CYS B 1 131 ? 5.609 -23.359 -6.648 1 97.31 131 CYS B O 1
ATOM 2794 N N . ARG B 1 132 ? 7.445 -22.312 -7.492 1 95.56 132 ARG B N 1
ATOM 2795 C CA . ARG B 1 132 ? 8.297 -23.484 -7.254 1 95.56 132 ARG B CA 1
ATOM 2796 C C . ARG B 1 132 ? 8.422 -23.766 -5.762 1 95.56 132 ARG B C 1
ATOM 2798 O O . ARG B 1 132 ? 8.461 -24.922 -5.348 1 95.56 132 ARG B O 1
ATOM 2805 N N . VAL B 1 133 ? 8.445 -22.766 -4.992 1 95.31 133 VAL B N 1
ATOM 2806 C CA . VAL B 1 133 ? 8.516 -22.922 -3.543 1 95.31 133 VAL B CA 1
ATOM 2807 C C . VAL B 1 133 ? 7.148 -23.328 -3.002 1 95.31 133 VAL B C 1
ATOM 2809 O O . VAL B 1 133 ? 7.043 -24.25 -2.184 1 95.31 133 VAL B O 1
ATOM 2812 N N . PHE B 1 134 ? 6.156 -22.703 -3.457 1 96.94 134 PHE B N 1
ATOM 2813 C CA . PHE B 1 134 ? 4.801 -22.891 -2.955 1 96.94 134 PHE B CA 1
ATOM 2814 C C . PHE B 1 134 ? 4.309 -24.312 -3.268 1 96.94 134 PHE B C 1
ATOM 2816 O O . PHE B 1 134 ? 3.666 -24.938 -2.432 1 96.94 134 PHE B O 1
ATOM 2823 N N . THR B 1 135 ? 4.633 -24.766 -4.414 1 95.75 135 THR B N 1
ATOM 2824 C CA . THR B 1 135 ? 4.141 -26.078 -4.797 1 95.75 135 THR B CA 1
ATOM 2825 C C . THR B 1 135 ? 4.777 -27.172 -3.934 1 95.75 135 THR B C 1
ATOM 2827 O O . THR B 1 135 ? 4.148 -28.188 -3.643 1 95.75 135 THR B O 1
ATOM 2830 N N . LYS B 1 136 ? 5.965 -26.984 -3.516 1 94.94 136 LYS B N 1
ATOM 2831 C CA . LYS B 1 136 ? 6.594 -27.922 -2.59 1 94.94 136 LYS B CA 1
ATOM 2832 C C . LYS B 1 136 ? 5.844 -27.969 -1.262 1 94.94 136 LYS B C 1
ATOM 2834 O O . LYS B 1 136 ? 5.676 -29.047 -0.68 1 94.94 136 LYS B O 1
ATOM 2839 N N . PHE B 1 137 ? 5.496 -26.859 -0.825 1 97.12 137 PHE B N 1
ATOM 2840 C CA . PHE B 1 137 ? 4.691 -26.766 0.388 1 97.12 137 PHE B CA 1
ATOM 2841 C C . PHE B 1 137 ? 3.363 -27.484 0.213 1 97.12 137 PHE B C 1
ATOM 2843 O O . PHE B 1 137 ? 2.977 -28.297 1.06 1 97.12 137 PHE B O 1
ATOM 2850 N N . VAL B 1 138 ? 2.725 -27.297 -0.937 1 97.06 138 VAL B N 1
ATOM 2851 C CA . VAL B 1 138 ? 1.425 -27.906 -1.213 1 97.06 138 VAL B CA 1
ATOM 2852 C C . VAL B 1 138 ? 1.566 -29.422 -1.28 1 97.06 138 VAL B C 1
ATOM 2854 O O . VAL B 1 138 ? 0.689 -30.156 -0.815 1 97.06 138 VAL B O 1
ATOM 2857 N N . ASP B 1 139 ? 2.668 -29.812 -1.794 1 96.5 139 ASP B N 1
ATOM 2858 C CA . ASP B 1 139 ? 2.922 -31.234 -1.944 1 96.5 139 ASP B CA 1
ATOM 2859 C C . ASP B 1 139 ? 2.979 -31.938 -0.585 1 96.5 139 ASP B C 1
ATOM 2861 O O . ASP B 1 139 ? 2.818 -33.156 -0.498 1 96.5 139 ASP B O 1
ATOM 2865 N N . GLN B 1 140 ? 3.156 -31.188 0.428 1 96.62 140 GLN B N 1
ATOM 2866 C CA . GLN B 1 140 ? 3.324 -31.766 1.755 1 96.62 140 GLN B CA 1
ATOM 2867 C C . GLN B 1 140 ? 2.004 -31.781 2.52 1 96.62 140 GLN B C 1
ATOM 2869 O O . GLN B 1 140 ? 1.917 -32.344 3.609 1 96.62 140 GLN B O 1
ATOM 2874 N N . LEU B 1 141 ? 1.047 -31.156 1.995 1 96.94 141 LEU B N 1
ATOM 2875 C CA . LEU B 1 141 ? -0.24 -31.094 2.678 1 96.94 141 LEU B CA 1
ATOM 2876 C C . LEU B 1 141 ? -0.954 -32.438 2.641 1 96.94 141 LEU B C 1
ATOM 2878 O O . LEU B 1 141 ? -0.929 -33.125 1.621 1 96.94 141 LEU B O 1
ATOM 2882 N N . ASP B 1 142 ? -1.541 -32.75 3.764 1 95.75 142 ASP B N 1
ATOM 2883 C CA . ASP B 1 142 ? -2.334 -33.969 3.84 1 95.75 142 ASP B CA 1
ATOM 2884 C C . ASP B 1 142 ? -3.822 -33.656 3.674 1 95.75 142 ASP B C 1
ATOM 2886 O O . ASP B 1 142 ? -4.266 -32.531 3.922 1 95.75 142 ASP B O 1
ATOM 2890 N N . ASP B 1 143 ? -4.586 -34.75 3.244 1 97.19 143 ASP B N 1
ATOM 2891 C CA . ASP B 1 143 ? -6.043 -34.75 3.154 1 97.19 143 ASP B CA 1
ATOM 2892 C C . ASP B 1 143 ? -6.531 -33.594 2.271 1 97.19 143 ASP B C 1
ATOM 2894 O O . ASP B 1 143 ? -7.395 -32.812 2.68 1 97.19 143 ASP B O 1
ATOM 2898 N N . VAL B 1 144 ? -5.93 -33.531 1.105 1 98.06 144 VAL B N 1
ATOM 2899 C CA . VAL B 1 144 ? -6.273 -32.5 0.143 1 98.06 144 VAL B CA 1
ATOM 2900 C C . VAL B 1 144 ? -6.199 -33.062 -1.275 1 98.06 144 VAL B C 1
ATOM 2902 O O . VAL B 1 144 ? -5.301 -33.812 -1.595 1 98.06 144 VAL B O 1
ATOM 2905 N N . THR B 1 145 ? -7.18 -32.781 -2.053 1 98.25 145 THR B N 1
ATOM 2906 C CA . THR B 1 145 ? -7.105 -33 -3.496 1 98.25 145 THR B CA 1
ATOM 2907 C C . THR B 1 145 ? -6.59 -31.734 -4.191 1 98.25 145 THR B C 1
ATOM 2909 O O . THR B 1 145 ? -7.195 -30.656 -4.082 1 98.25 145 THR B O 1
ATOM 2912 N N . VAL B 1 146 ? -5.473 -31.859 -4.859 1 98.5 146 VAL B N 1
ATOM 2913 C CA . VAL B 1 146 ? -4.824 -30.734 -5.512 1 98.5 146 VAL B CA 1
ATOM 2914 C C . VAL B 1 146 ? -5.09 -30.781 -7.016 1 98.5 146 VAL B C 1
ATOM 2916 O O . VAL B 1 146 ? -4.859 -31.797 -7.66 1 98.5 146 VAL B O 1
ATOM 2919 N N . TYR B 1 147 ? -5.645 -29.766 -7.504 1 98.69 147 TYR B N 1
ATOM 2920 C CA . TYR B 1 147 ? -5.785 -29.547 -8.938 1 98.69 147 TYR B CA 1
ATOM 2921 C C . TYR B 1 147 ? -4.785 -28.516 -9.438 1 98.69 147 TYR B C 1
ATOM 2923 O O . TYR B 1 147 ? -4.922 -27.328 -9.148 1 98.69 147 TYR B O 1
ATOM 2931 N N . ARG B 1 148 ? -3.803 -28.938 -10.211 1 98.62 148 ARG B N 1
ATOM 2932 C CA . ARG B 1 148 ? -2.785 -28.016 -10.727 1 98.62 148 ARG B CA 1
ATOM 2933 C C . ARG B 1 148 ? -3.098 -27.609 -12.156 1 98.62 148 ARG B C 1
ATOM 2935 O O . ARG B 1 148 ? -3.256 -28.453 -13.039 1 98.62 148 ARG B O 1
ATOM 2942 N N . PHE B 1 149 ? -3.178 -26.359 -12.312 1 98.88 149 PHE B N 1
ATOM 2943 C CA . PHE B 1 149 ? -3.369 -25.797 -13.641 1 98.88 149 PHE B CA 1
ATOM 2944 C C . PHE B 1 149 ? -2.072 -25.188 -14.164 1 98.88 149 PHE B C 1
ATOM 2946 O O . PHE B 1 149 ? -1.52 -24.281 -13.539 1 98.88 149 PHE B O 1
ATOM 2953 N N . MET B 1 150 ? -1.643 -25.812 -15.297 1 98.69 150 MET B N 1
ATOM 2954 C CA . MET B 1 150 ? -0.525 -25.172 -16 1 98.69 150 MET B CA 1
ATOM 2955 C C . MET B 1 150 ? -0.934 -23.812 -16.562 1 98.69 150 MET B C 1
ATOM 2957 O O . MET B 1 150 ? -1.794 -23.734 -17.438 1 98.69 150 MET B O 1
ATOM 2961 N N . PHE B 1 151 ? -0.288 -22.781 -16.031 1 98.69 151 PHE B N 1
ATOM 2962 C CA . PHE B 1 151 ? -0.648 -21.422 -16.391 1 98.69 151 PHE B CA 1
ATOM 2963 C C . PHE B 1 151 ? 0.588 -20.625 -16.781 1 98.69 151 PHE B C 1
ATOM 2965 O O . PHE B 1 151 ? 1.042 -19.75 -16.031 1 98.69 151 PHE B O 1
ATOM 2972 N N . PRO B 1 152 ? 1.113 -20.859 -18 1 98.38 152 PRO B N 1
ATOM 2973 C CA . PRO B 1 152 ? 2.379 -20.266 -18.453 1 98.38 152 PRO B CA 1
ATOM 2974 C C . PRO B 1 152 ? 2.223 -18.844 -18.953 1 98.38 152 PRO B C 1
ATOM 2976 O O . PRO B 1 152 ? 2.07 -18.609 -20.141 1 98.38 152 PRO B O 1
ATOM 2979 N N . VAL B 1 153 ? 2.418 -17.844 -18 1 97.38 153 VAL B N 1
ATOM 2980 C CA . VAL B 1 153 ? 2.055 -16.469 -18.359 1 97.38 153 VAL B CA 1
ATOM 2981 C C . VAL B 1 153 ? 3.219 -15.531 -18.062 1 97.38 153 VAL B C 1
ATOM 2983 O O . VAL B 1 153 ? 3.168 -14.344 -18.391 1 97.38 153 VAL B O 1
ATOM 2986 N N . ILE B 1 154 ? 4.238 -15.914 -17.406 1 95.94 154 ILE B N 1
ATOM 2987 C CA . ILE B 1 154 ? 5.285 -15.008 -16.938 1 95.94 154 ILE B CA 1
ATOM 2988 C C . ILE B 1 154 ? 6.168 -14.586 -18.109 1 95.94 154 ILE B C 1
ATOM 2990 O O . ILE B 1 154 ? 6.461 -13.406 -18.281 1 95.94 154 ILE B O 1
ATOM 2994 N N . ASP B 1 155 ? 6.566 -15.578 -18.938 1 92.94 155 ASP B N 1
ATOM 2995 C CA . ASP B 1 155 ? 7.383 -15.258 -20.109 1 92.94 155 ASP B CA 1
ATOM 2996 C C . ASP B 1 155 ? 7.195 -16.297 -21.219 1 92.94 155 ASP B C 1
ATOM 2998 O O . ASP B 1 155 ? 6.578 -17.344 -21 1 92.94 155 ASP B O 1
ATOM 3002 N N . PRO B 1 156 ? 7.695 -16.031 -22.453 1 93.38 156 PRO B N 1
ATOM 3003 C CA . PRO B 1 156 ? 7.477 -16.922 -23.594 1 93.38 156 PRO B CA 1
ATOM 3004 C C . PRO B 1 156 ? 8.039 -18.328 -23.344 1 93.38 156 PRO B C 1
ATOM 3006 O O . PRO B 1 156 ? 7.484 -19.312 -23.844 1 93.38 156 PRO B O 1
ATOM 3009 N N . SER B 1 157 ? 9.102 -18.438 -22.609 1 95.12 157 SER B N 1
ATOM 3010 C CA . SER B 1 157 ? 9.68 -19.75 -22.344 1 95.12 157 SER B CA 1
ATOM 3011 C C . SER B 1 157 ? 8.758 -20.609 -21.484 1 95.12 157 SER B C 1
ATOM 3013 O O . SER B 1 157 ? 8.859 -21.844 -21.484 1 95.12 157 SER B O 1
ATOM 3015 N N . SER B 1 158 ? 7.875 -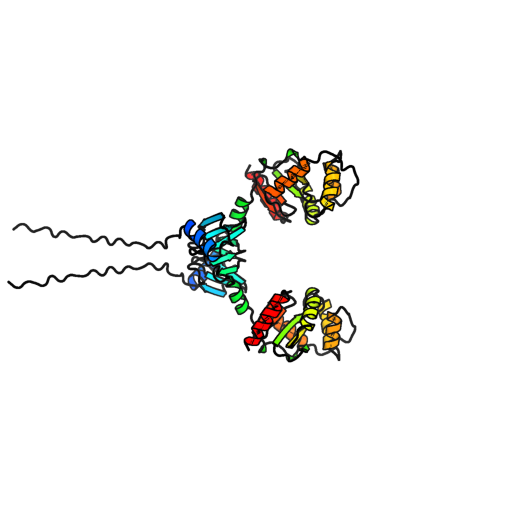19.938 -20.703 1 97.31 158 SER B N 1
ATOM 3016 C CA . SER B 1 158 ? 6.887 -20.656 -19.906 1 97.31 158 SER B CA 1
ATOM 3017 C C . SER B 1 158 ? 5.988 -21.516 -20.797 1 97.31 158 SER B C 1
ATOM 3019 O O . SER B 1 158 ? 5.645 -22.641 -20.422 1 97.31 158 SER B O 1
ATOM 3021 N N . GLN B 1 159 ? 5.664 -21 -21.969 1 96.12 159 GLN B N 1
ATOM 3022 C CA . GLN B 1 159 ? 4.75 -21.703 -22.859 1 96.12 159 GLN B CA 1
ATOM 3023 C C . GLN B 1 159 ? 5.383 -22.984 -23.406 1 96.12 159 GLN B C 1
ATOM 3025 O O . GLN B 1 159 ? 4.734 -24.031 -23.453 1 96.12 159 GLN B O 1
ATOM 3030 N N . ALA B 1 160 ? 6.625 -22.891 -23.766 1 95.62 160 ALA B N 1
ATOM 3031 C CA . ALA B 1 160 ? 7.316 -24.062 -24.297 1 95.62 160 ALA B CA 1
ATOM 3032 C C . ALA B 1 160 ? 7.418 -25.156 -23.234 1 95.62 160 ALA B C 1
ATOM 3034 O O . ALA B 1 160 ? 7.191 -26.328 -23.531 1 95.62 160 ALA B O 1
ATOM 3035 N N . LEU B 1 161 ? 7.723 -24.766 -22.016 1 97.25 161 LEU B N 1
ATOM 3036 C CA . LEU B 1 161 ? 7.844 -25.734 -20.922 1 97.25 161 LEU B CA 1
ATOM 3037 C C . LEU B 1 161 ? 6.492 -26.359 -20.609 1 97.25 161 LEU B C 1
ATOM 3039 O O . LEU B 1 161 ? 6.402 -27.578 -20.406 1 97.25 161 LEU B O 1
ATOM 3043 N N . ALA B 1 162 ? 5.48 -25.547 -20.625 1 98 162 ALA B N 1
ATOM 3044 C CA . ALA B 1 162 ? 4.145 -26.062 -20.359 1 98 162 ALA B CA 1
ATOM 3045 C C . ALA B 1 162 ? 3.707 -27.047 -21.438 1 98 162 ALA B C 1
ATOM 3047 O O . ALA B 1 162 ? 3.137 -28.094 -21.141 1 98 162 ALA B O 1
ATOM 3048 N N . ARG B 1 163 ? 4 -26.703 -22.656 1 97.5 163 ARG B N 1
ATOM 3049 C CA . ARG B 1 163 ? 3.639 -27.594 -23.75 1 97.5 163 ARG B CA 1
ATOM 3050 C C . ARG B 1 163 ? 4.402 -28.906 -23.672 1 97.5 163 ARG B C 1
ATOM 3052 O O . ARG B 1 163 ? 3.859 -29.969 -23.984 1 97.5 163 ARG B O 1
ATOM 3059 N N . THR B 1 164 ? 5.68 -28.797 -23.25 1 97.56 164 THR B N 1
ATOM 3060 C CA . THR B 1 164 ? 6.484 -30 -23.078 1 97.56 164 THR B CA 1
ATOM 3061 C C . THR B 1 164 ? 5.836 -30.938 -22.062 1 97.56 164 THR B C 1
ATOM 3063 O O . THR B 1 164 ? 5.723 -32.125 -22.297 1 97.56 164 THR B O 1
ATOM 3066 N N . ALA B 1 165 ? 5.363 -30.422 -21.016 1 98.31 165 ALA B N 1
ATOM 3067 C CA . ALA B 1 165 ? 4.68 -31.25 -20.016 1 98.31 165 ALA B CA 1
ATOM 3068 C C . ALA B 1 165 ? 3.314 -31.703 -20.516 1 98.31 165 ALA B C 1
ATOM 3070 O O . ALA B 1 165 ? 2.947 -32.875 -20.359 1 98.31 165 ALA B O 1
ATOM 3071 N N . TRP B 1 166 ? 2.607 -30.797 -21.141 1 98.44 166 TRP B N 1
ATOM 3072 C CA . TRP B 1 166 ? 1.249 -31.047 -21.609 1 98.44 166 TRP B CA 1
ATOM 3073 C C . TRP B 1 166 ? 1.227 -32.219 -22.594 1 98.44 166 TRP B C 1
ATOM 3075 O O . TRP B 1 166 ? 0.321 -33.031 -22.578 1 98.44 166 TRP B O 1
ATOM 3085 N N . CYS B 1 167 ? 2.193 -32.281 -23.438 1 98 167 CYS B N 1
ATOM 3086 C CA . CYS B 1 167 ? 2.229 -33.219 -24.531 1 98 167 CYS B CA 1
ATOM 3087 C C . CYS B 1 167 ? 2.949 -34.5 -24.109 1 98 167 CYS B C 1
ATOM 3089 O O . CYS B 1 167 ? 3.004 -35.469 -24.859 1 98 167 CYS B O 1
ATOM 3091 N N . SER B 1 168 ? 3.398 -34.5 -22.906 1 97.19 168 SER B N 1
ATOM 3092 C CA . SER B 1 168 ? 4.102 -35.656 -22.391 1 97.19 168 SER B CA 1
ATOM 3093 C C . SER B 1 168 ? 3.133 -36.812 -22.109 1 97.19 168 SER B C 1
ATOM 3095 O O . SER B 1 168 ? 2.035 -36.594 -21.594 1 97.19 168 SER B O 1
ATOM 3097 N N . PRO B 1 169 ? 3.568 -38.062 -22.359 1 95.75 169 PRO B N 1
ATOM 3098 C CA . PRO B 1 169 ? 2.738 -39.219 -21.938 1 95.75 169 PRO B CA 1
ATOM 3099 C C . PRO B 1 169 ? 2.506 -39.25 -20.438 1 95.75 169 PRO B C 1
ATOM 3101 O O . PRO B 1 169 ? 1.483 -39.781 -19.984 1 95.75 169 PRO B O 1
ATOM 3104 N N . ASP B 1 170 ? 3.5 -38.75 -19.703 1 97 170 ASP B N 1
ATOM 3105 C CA . ASP B 1 170 ? 3.379 -38.594 -18.266 1 97 170 ASP B CA 1
ATOM 3106 C C . ASP B 1 170 ? 3.314 -37.094 -17.891 1 97 170 ASP B C 1
ATOM 3108 O O . ASP B 1 170 ? 4.262 -36.562 -17.312 1 97 170 ASP B O 1
ATOM 3112 N N . ARG B 1 171 ? 2.184 -36.562 -18.109 1 97.44 171 ARG B N 1
ATOM 3113 C CA . ARG B 1 171 ? 2.004 -35.125 -17.953 1 97.44 171 ARG B CA 1
ATOM 3114 C C . ARG B 1 171 ? 2.295 -34.688 -16.516 1 97.44 171 ARG B C 1
ATOM 3116 O O . ARG B 1 171 ? 3.049 -33.75 -16.281 1 97.44 171 ARG B O 1
ATOM 3123 N N . ALA B 1 172 ? 1.814 -35.375 -15.617 1 97.62 172 ALA B N 1
ATOM 3124 C CA . ALA B 1 172 ? 1.97 -35.031 -14.203 1 97.62 172 ALA B CA 1
ATOM 3125 C C . ALA B 1 172 ? 3.432 -35.125 -13.773 1 97.62 172 ALA B C 1
ATOM 3127 O O . ALA B 1 172 ? 3.951 -34.219 -13.125 1 97.62 172 ALA B O 1
ATOM 3128 N N . GLY B 1 173 ? 4.043 -36.188 -14.094 1 97.44 173 GLY B N 1
ATOM 3129 C CA . GLY B 1 173 ? 5.441 -36.375 -13.742 1 97.44 173 GLY B CA 1
ATOM 3130 C C . GLY B 1 173 ? 6.363 -35.375 -14.391 1 97.44 173 GLY B C 1
ATOM 3131 O O . GLY B 1 173 ? 7.285 -34.875 -13.75 1 97.44 173 GLY B O 1
ATOM 3132 N N . THR B 1 174 ? 6.074 -35.125 -15.68 1 98.19 174 THR B N 1
ATOM 3133 C CA . THR B 1 174 ? 6.895 -34.156 -16.391 1 98.19 174 THR B CA 1
ATOM 3134 C C . THR B 1 174 ? 6.734 -32.75 -15.789 1 98.19 174 THR B C 1
ATOM 3136 O O . THR B 1 174 ? 7.719 -32.031 -15.609 1 98.19 174 THR B O 1
ATOM 3139 N N . TRP B 1 175 ? 5.484 -32.406 -15.43 1 98.12 175 TRP B N 1
ATOM 3140 C CA . TRP B 1 175 ? 5.25 -31.094 -14.82 1 98.12 175 TRP B CA 1
ATOM 3141 C C . TRP B 1 175 ? 5.945 -30.984 -13.469 1 98.12 175 TRP B C 1
ATOM 3143 O O . TRP B 1 175 ? 6.582 -29.969 -13.164 1 98.12 175 TRP B O 1
ATOM 3153 N N . LYS B 1 176 ? 5.848 -32 -12.711 1 97.62 176 LYS B N 1
ATOM 3154 C CA . LYS B 1 176 ? 6.512 -32.031 -11.414 1 97.62 176 LYS B CA 1
ATOM 3155 C C . LYS B 1 176 ? 8.016 -31.828 -11.555 1 97.62 176 LYS B C 1
ATOM 3157 O O . LYS B 1 176 ? 8.625 -31.094 -10.781 1 97.62 176 LYS B O 1
ATOM 3162 N N . ALA B 1 177 ? 8.602 -32.469 -12.531 1 97.62 177 ALA B N 1
ATOM 3163 C CA . ALA B 1 177 ? 10.039 -32.312 -12.789 1 97.62 177 ALA B CA 1
ATOM 3164 C C . ALA B 1 177 ? 10.383 -30.875 -13.172 1 97.62 177 ALA B C 1
ATOM 3166 O O . ALA B 1 177 ? 11.375 -30.328 -12.695 1 97.62 177 ALA B O 1
ATOM 3167 N N . ILE B 1 178 ? 9.523 -30.328 -13.977 1 98 178 ILE B N 1
ATOM 3168 C CA . ILE B 1 178 ? 9.742 -28.953 -14.422 1 98 178 ILE B CA 1
ATOM 3169 C C . ILE B 1 178 ? 9.656 -28 -13.234 1 98 178 ILE B C 1
ATOM 3171 O O . ILE B 1 178 ? 10.508 -27.141 -13.062 1 98 178 ILE B O 1
ATOM 3175 N N . MET B 1 179 ? 8.672 -28.188 -12.398 1 97.75 179 MET B N 1
ATOM 3176 C CA . MET B 1 179 ? 8.484 -27.344 -11.234 1 97.75 179 MET B CA 1
ATOM 3177 C C . MET B 1 179 ? 9.602 -27.547 -10.219 1 97.75 179 MET B C 1
ATOM 3179 O O . MET B 1 179 ? 9.883 -26.672 -9.406 1 97.75 179 MET B O 1
ATOM 3183 N N . ALA B 1 180 ? 10.273 -28.656 -10.328 1 96.56 180 ALA B N 1
ATOM 3184 C CA . ALA B 1 180 ? 11.414 -28.953 -9.461 1 96.56 180 ALA B CA 1
ATOM 3185 C C . ALA B 1 180 ? 12.703 -28.359 -10.039 1 96.56 180 ALA B C 1
ATOM 3187 O O . ALA B 1 180 ? 13.766 -28.453 -9.414 1 96.56 180 ALA B O 1
ATOM 3188 N N . GLY B 1 181 ? 12.594 -27.781 -11.242 1 96.12 181 GLY B N 1
ATOM 3189 C CA . GLY B 1 181 ? 13.742 -27.078 -11.781 1 96.12 181 GLY B CA 1
ATOM 3190 C C . GLY B 1 181 ? 14.336 -27.75 -13 1 96.12 181 GLY B C 1
ATOM 3191 O O . GLY B 1 181 ? 15.25 -27.219 -13.633 1 96.12 181 GLY B O 1
ATOM 3192 N N . ARG B 1 182 ? 13.82 -28.922 -13.375 1 96.25 182 ARG B N 1
ATOM 3193 C CA . ARG B 1 182 ? 14.32 -29.625 -14.555 1 96.25 182 ARG B CA 1
ATOM 3194 C C . ARG B 1 182 ? 13.75 -29 -15.828 1 96.25 182 ARG B C 1
ATOM 3196 O O . ARG B 1 182 ? 12.727 -28.328 -15.789 1 96.25 182 ARG B O 1
ATOM 3203 N N . ARG B 1 183 ? 14.469 -29.219 -16.828 1 95.94 183 ARG B N 1
ATOM 3204 C CA . ARG B 1 183 ? 14.047 -28.688 -18.125 1 95.94 183 ARG B CA 1
ATOM 3205 C C . ARG B 1 183 ? 14.078 -29.766 -19.203 1 95.94 183 ARG B C 1
ATOM 3207 O O . ARG B 1 183 ? 14.93 -29.734 -20.094 1 95.94 183 ARG B O 1
ATOM 3214 N N . PRO B 1 184 ? 13.156 -30.641 -19.062 1 94.44 184 PRO B N 1
ATOM 3215 C CA . PRO B 1 184 ? 13.102 -31.75 -20.031 1 94.44 184 PRO B CA 1
ATOM 3216 C C . PRO B 1 184 ? 12.812 -31.266 -21.453 1 94.44 184 PRO B C 1
ATOM 3218 O O . PRO B 1 184 ? 12.258 -30.188 -21.641 1 94.44 184 PRO B O 1
ATOM 3221 N N . THR B 1 185 ? 13.273 -32.062 -22.359 1 90.88 185 THR B N 1
ATOM 3222 C CA . THR B 1 185 ? 12.945 -31.875 -23.766 1 90.88 185 THR B CA 1
ATOM 3223 C C . THR B 1 185 ? 11.93 -32.906 -24.234 1 90.88 185 THR B C 1
ATOM 3225 O O . THR B 1 185 ? 11.859 -34 -23.688 1 90.88 185 THR B O 1
ATOM 3228 N N . GLY B 1 186 ? 11.023 -32.531 -25.031 1 87.19 186 GLY B N 1
ATOM 3229 C CA . GLY B 1 186 ? 10.023 -33.438 -25.578 1 87.19 186 GLY B CA 1
ATOM 3230 C C . GLY B 1 186 ? 9.18 -32.812 -26.672 1 87.19 186 GLY B C 1
ATOM 3231 O O . GLY B 1 186 ? 9.398 -31.672 -27.062 1 87.19 186 GLY B O 1
ATOM 3232 N N . THR B 1 187 ? 8.258 -33.688 -27.172 1 87 187 THR B N 1
ATOM 3233 C CA . THR B 1 187 ? 7.363 -33.219 -28.219 1 87 187 THR B CA 1
ATOM 3234 C C . THR B 1 187 ? 6.422 -32.125 -27.672 1 87 187 THR B C 1
ATOM 3236 O O . THR B 1 187 ? 6 -32.188 -26.516 1 87 187 THR B O 1
ATOM 3239 N N . GLN B 1 188 ? 6.199 -31.219 -28.469 1 89.44 188 GLN B N 1
ATOM 3240 C CA . GLN B 1 188 ? 5.273 -30.141 -28.125 1 89.44 188 GLN B CA 1
ATOM 3241 C C . GLN B 1 188 ? 4.09 -30.109 -29.094 1 89.44 188 GLN B C 1
ATOM 3243 O O . GLN B 1 188 ? 3.295 -29.156 -29.078 1 89.44 188 GLN B O 1
ATOM 3248 N N . ASP B 1 189 ? 4.133 -31.141 -29.938 1 91.5 189 ASP B N 1
ATOM 3249 C CA . ASP B 1 189 ? 3.104 -31.203 -30.969 1 91.5 189 ASP B CA 1
ATOM 3250 C C . ASP B 1 189 ? 1.969 -32.156 -30.562 1 91.5 189 ASP B C 1
ATOM 3252 O O . ASP B 1 189 ? 2.076 -33.375 -30.719 1 91.5 189 ASP B O 1
ATOM 3256 N N . CYS B 1 190 ? 1.029 -31.625 -29.906 1 96.38 190 CYS B N 1
ATOM 3257 C CA . CYS B 1 190 ? -0.184 -32.312 -29.5 1 96.38 190 CYS B CA 1
ATOM 3258 C C . CYS B 1 190 ? -1.36 -31.359 -29.391 1 96.38 190 CYS B C 1
ATOM 3260 O O . CYS B 1 190 ? -1.237 -30.188 -29.734 1 96.38 190 CYS B O 1
ATOM 3262 N N . ASP B 1 191 ? -2.502 -31.891 -29.125 1 97.25 191 ASP B N 1
ATOM 3263 C CA . ASP B 1 191 ? -3.666 -31.047 -28.891 1 97.25 191 ASP B CA 1
ATOM 3264 C C . ASP B 1 191 ? -3.516 -30.234 -27.609 1 97.25 191 ASP B C 1
ATOM 3266 O O . ASP B 1 191 ? -3.535 -30.812 -26.516 1 97.25 191 ASP B O 1
ATOM 3270 N N . VAL B 1 192 ? -3.363 -28.969 -27.75 1 97.38 192 VAL B N 1
ATOM 3271 C CA . VAL B 1 192 ? -3.137 -28.125 -26.578 1 97.38 192 VAL B CA 1
ATOM 3272 C C . VAL B 1 192 ? -4.395 -27.312 -26.266 1 97.38 192 VAL B C 1
ATOM 3274 O O . VAL B 1 192 ? -4.332 -26.297 -25.578 1 97.38 192 VAL B O 1
ATOM 3277 N N . SER B 1 193 ? -5.562 -27.656 -26.781 1 97.88 193 SER B N 1
ATOM 3278 C CA . SER B 1 193 ? -6.801 -26.922 -26.578 1 97.88 193 SER B CA 1
ATOM 3279 C C . SER B 1 193 ? -7.113 -26.781 -25.094 1 97.88 193 SER B C 1
ATOM 3281 O O . SER B 1 193 ? -7.652 -25.75 -24.656 1 97.88 193 SER B O 1
ATOM 3283 N N . GLY B 1 194 ? -6.777 -27.766 -24.359 1 98.19 194 GLY B N 1
ATOM 3284 C CA . GLY B 1 194 ? -6.984 -27.703 -22.922 1 98.19 194 GLY B CA 1
ATOM 3285 C C . GLY B 1 194 ? -6.148 -26.625 -22.25 1 98.19 194 GLY B C 1
ATOM 3286 O O . GLY B 1 194 ? -6.625 -25.922 -21.359 1 98.19 194 GLY B O 1
ATOM 3287 N N . LEU B 1 195 ? -4.887 -26.547 -22.672 1 98 195 LEU B N 1
ATOM 3288 C CA . LEU B 1 195 ? -4.02 -25.484 -22.172 1 98 195 LEU B CA 1
ATOM 3289 C C . LEU B 1 195 ? -4.578 -24.109 -22.516 1 98 195 LEU B C 1
ATOM 3291 O O . LEU B 1 195 ? -4.574 -23.203 -21.672 1 98 195 LEU B O 1
ATOM 3295 N N . VAL B 1 196 ? -5.117 -23.953 -23.719 1 97.75 196 VAL B N 1
ATOM 3296 C CA . VAL B 1 196 ? -5.711 -22.719 -24.188 1 97.75 196 VAL B CA 1
ATOM 3297 C C . VAL B 1 196 ? -6.941 -22.375 -23.344 1 97.75 196 VAL B C 1
ATOM 3299 O O . VAL B 1 196 ? -7.156 -21.219 -22.984 1 97.75 196 VAL B O 1
ATOM 3302 N N . GLU B 1 197 ? -7.707 -23.391 -23.016 1 98.44 197 GLU B N 1
ATOM 3303 C CA . GLU B 1 197 ? -8.891 -23.172 -22.188 1 98.44 197 GLU B CA 1
ATOM 3304 C C . GLU B 1 197 ? -8.508 -22.688 -20.797 1 98.44 197 GLU B C 1
ATOM 3306 O O . GLU B 1 197 ? -9.188 -21.828 -20.219 1 98.44 197 GLU B O 1
ATOM 3311 N N . ILE B 1 198 ? -7.449 -23.234 -20.266 1 98.69 198 ILE B N 1
ATOM 3312 C CA . ILE B 1 198 ? -6.957 -22.797 -18.969 1 98.69 198 ILE B CA 1
ATOM 3313 C C . ILE B 1 198 ? -6.582 -21.312 -19.031 1 98.69 198 ILE B C 1
ATOM 3315 O O . ILE B 1 198 ? -6.957 -20.531 -18.156 1 98.69 198 ILE B O 1
ATOM 3319 N N . LEU B 1 199 ? -5.898 -20.922 -20.062 1 98.25 199 LEU B N 1
ATOM 3320 C CA . LEU B 1 199 ? -5.465 -19.531 -20.234 1 98.25 199 LEU B CA 1
ATOM 3321 C C . LEU B 1 199 ? -6.664 -18.609 -20.391 1 98.25 199 LEU B C 1
ATOM 3323 O O . LEU B 1 199 ? -6.695 -17.516 -19.812 1 98.25 199 LEU B O 1
ATOM 3327 N N . LYS B 1 200 ? -7.664 -19.031 -21.141 1 98.25 200 LYS B N 1
ATOM 3328 C CA . LYS B 1 200 ? -8.875 -18.234 -21.328 1 98.25 200 LYS B CA 1
ATOM 3329 C C . LYS B 1 200 ? -9.633 -18.062 -20.016 1 98.25 200 LYS B C 1
ATOM 3331 O O . LYS B 1 200 ? -10.156 -16.984 -19.734 1 98.25 200 LYS B O 1
ATOM 3336 N N . PHE B 1 201 ? -9.711 -19.156 -19.281 1 98.56 201 PHE B N 1
ATOM 3337 C CA . PHE B 1 201 ? -10.328 -19.078 -17.969 1 98.56 201 PHE B CA 1
ATOM 3338 C C . PHE B 1 201 ? -9.625 -18.047 -17.094 1 98.56 201 PHE B C 1
ATOM 3340 O O . PHE B 1 201 ? -10.273 -17.234 -16.438 1 98.56 201 PHE B O 1
ATOM 3347 N N . GLY B 1 202 ? -8.273 -18.109 -17.047 1 98.31 202 GLY B N 1
ATOM 3348 C CA . GLY B 1 202 ? -7.492 -17.156 -16.281 1 98.31 202 GLY B CA 1
ATOM 3349 C C . GLY B 1 202 ? -7.766 -15.711 -16.672 1 98.31 202 GLY B C 1
ATOM 3350 O O . GLY B 1 202 ? -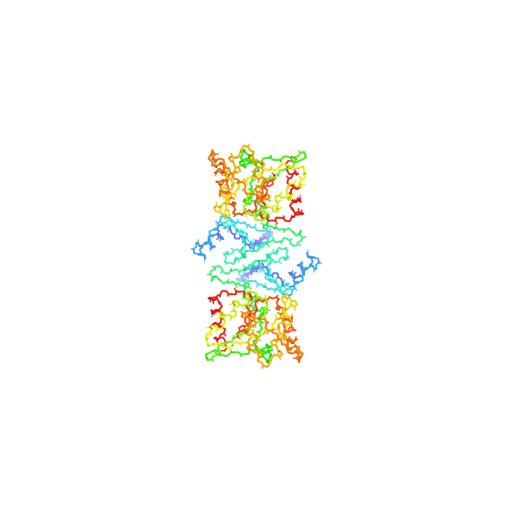7.922 -14.844 -15.82 1 98.31 202 GLY B O 1
ATOM 3351 N N . GLU B 1 203 ? -7.836 -15.5 -17.969 1 96.62 203 GLU B N 1
ATOM 3352 C CA . GLU B 1 203 ? -8.133 -14.172 -18.484 1 96.62 203 GLU B CA 1
ATOM 3353 C C . GLU B 1 203 ? -9.516 -13.703 -18.047 1 96.62 203 GLU B C 1
ATOM 3355 O O . GLU B 1 203 ? -9.664 -12.594 -17.531 1 96.62 203 GLU B O 1
ATOM 3360 N N . LYS B 1 204 ? -10.477 -14.555 -18.156 1 96.62 204 LYS B N 1
ATOM 3361 C CA . LYS B 1 204 ? -11.859 -14.242 -17.828 1 96.62 204 LYS B CA 1
ATOM 3362 C C . LYS B 1 204 ? -11.992 -13.875 -16.344 1 96.62 204 LYS B C 1
ATOM 3364 O O . LYS B 1 204 ? -12.758 -12.977 -15.992 1 96.62 204 LYS B O 1
ATOM 3369 N N . HIS B 1 205 ? -11.281 -14.531 -15.562 1 96.69 205 HIS B N 1
ATOM 3370 C CA . HIS B 1 205 ? -11.398 -14.336 -14.125 1 96.69 205 HIS B CA 1
ATOM 3371 C C . HIS B 1 205 ? -10.258 -13.477 -13.586 1 96.69 205 HIS B C 1
ATOM 3373 O O . HIS B 1 205 ? -10.055 -13.406 -12.375 1 96.69 205 HIS B O 1
ATOM 3379 N N . ARG B 1 206 ? -9.477 -12.906 -14.391 1 93.81 206 ARG B N 1
ATOM 3380 C CA . ARG B 1 206 ? -8.453 -11.922 -14.07 1 93.81 206 ARG B CA 1
ATOM 3381 C C . ARG B 1 206 ? -7.387 -12.516 -13.156 1 93.81 206 ARG B C 1
ATOM 3383 O O . ARG B 1 206 ? -7 -11.906 -12.164 1 93.81 206 ARG B O 1
ATOM 3390 N N . ILE B 1 207 ? -6.977 -13.672 -13.539 1 97 207 ILE B N 1
ATOM 3391 C CA . ILE B 1 207 ? -5.793 -14.219 -12.883 1 97 207 ILE B CA 1
ATOM 3392 C C . ILE B 1 207 ? -4.539 -13.562 -13.453 1 97 207 ILE B C 1
ATOM 3394 O O . ILE B 1 207 ? -4.074 -13.938 -14.539 1 97 207 ILE B O 1
ATOM 3398 N N . GLN B 1 208 ? -3.986 -12.664 -12.711 1 91.81 208 GLN B N 1
ATOM 3399 C CA . GLN B 1 208 ? -2.922 -11.828 -13.25 1 91.81 208 GLN B CA 1
ATOM 3400 C C . GLN B 1 208 ? -1.566 -12.211 -12.664 1 91.81 208 GLN B C 1
ATOM 3402 O O . GLN B 1 208 ? -0.524 -11.805 -13.18 1 91.81 208 GLN B O 1
ATOM 3407 N N . ASN B 1 209 ? -1.593 -13.023 -11.609 1 94.25 209 ASN B N 1
ATOM 3408 C CA . ASN B 1 209 ? -0.369 -13.406 -10.914 1 94.25 209 ASN B CA 1
ATOM 3409 C C . ASN B 1 209 ? -0.367 -14.891 -10.562 1 94.25 209 ASN B C 1
ATOM 3411 O O . ASN B 1 209 ? -1.429 -15.5 -10.414 1 94.25 209 ASN B O 1
ATOM 3415 N N . THR B 1 210 ? 0.925 -15.289 -10.547 1 96.38 210 THR B N 1
ATOM 3416 C CA . THR B 1 210 ? 1.109 -16.641 -10.055 1 96.38 210 THR B CA 1
ATOM 3417 C C . THR B 1 210 ? 1.997 -16.656 -8.812 1 96.38 210 THR B C 1
ATOM 3419 O O . THR B 1 210 ? 2.859 -15.789 -8.656 1 96.38 210 THR B O 1
ATOM 3422 N N . PRO B 1 211 ? 1.668 -17.562 -7.988 1 97.69 211 PRO B N 1
ATOM 3423 C CA . PRO B 1 211 ? 0.55 -18.516 -8 1 97.69 211 PRO B CA 1
ATOM 3424 C C . PRO B 1 211 ? -0.784 -17.859 -7.66 1 97.69 211 PRO B C 1
ATOM 3426 O O . PRO B 1 211 ? -0.814 -16.844 -6.953 1 97.69 211 PRO B O 1
ATOM 3429 N N . THR B 1 212 ? -1.842 -18.297 -8.203 1 98.44 212 THR B N 1
ATOM 3430 C CA . THR B 1 212 ? -3.209 -18.047 -7.77 1 98.44 212 THR B CA 1
ATOM 3431 C C . THR B 1 212 ? -3.902 -19.328 -7.359 1 98.44 212 THR B C 1
ATOM 3433 O O . THR B 1 212 ? -3.818 -20.344 -8.07 1 98.44 212 THR B O 1
ATOM 3436 N N . VAL B 1 213 ? -4.527 -19.297 -6.211 1 98.31 213 VAL B N 1
ATOM 3437 C CA . VAL B 1 213 ? -5.141 -20.484 -5.637 1 98.31 213 VAL B CA 1
ATOM 3438 C C . VAL B 1 213 ? -6.633 -20.25 -5.422 1 98.31 213 VAL B C 1
ATOM 3440 O O . VAL B 1 213 ? -7.035 -19.172 -4.973 1 98.31 213 VAL B O 1
ATOM 3443 N N . PHE B 1 214 ? -7.406 -21.219 -5.777 1 98.5 214 PHE B N 1
ATOM 3444 C CA . PHE B 1 214 ? -8.805 -21.266 -5.367 1 98.5 214 PHE B CA 1
ATOM 3445 C C . PHE B 1 214 ? -9.055 -22.406 -4.398 1 98.5 214 PHE B C 1
ATOM 3447 O O . PHE B 1 214 ? -8.641 -23.547 -4.645 1 98.5 214 PHE B O 1
ATOM 3454 N N . LEU B 1 215 ? -9.719 -22.078 -3.316 1 98.25 215 LEU B N 1
ATOM 3455 C CA . LEU B 1 215 ? -10.047 -23.078 -2.303 1 98.25 215 LEU B CA 1
ATOM 3456 C C . LEU B 1 215 ? -11.438 -23.656 -2.545 1 98.25 215 LEU B C 1
ATOM 3458 O O . LEU B 1 215 ? -12.164 -23.188 -3.43 1 98.25 215 LEU B O 1
ATOM 3462 N N . GLY B 1 216 ? -11.719 -24.641 -1.793 1 97.56 216 GLY B N 1
ATOM 3463 C CA . GLY B 1 216 ? -12.969 -25.359 -1.981 1 97.56 216 GLY B CA 1
ATOM 3464 C C . GLY B 1 216 ? -14.188 -24.453 -1.879 1 97.56 216 GLY B C 1
ATOM 3465 O O . GLY B 1 216 ? -15.203 -24.703 -2.529 1 97.56 216 GLY B O 1
ATOM 3466 N N . ASN B 1 217 ? -14.125 -23.406 -1.096 1 96.56 217 ASN B N 1
ATOM 3467 C CA . ASN B 1 217 ? -15.242 -22.484 -0.89 1 96.56 217 ASN B CA 1
ATOM 3468 C C . ASN B 1 217 ? -15.234 -21.359 -1.905 1 96.56 217 ASN B C 1
ATOM 3470 O O . ASN B 1 217 ? -16 -20.406 -1.787 1 96.56 217 ASN B O 1
ATOM 3474 N N . GLY B 1 218 ? -14.305 -21.422 -2.809 1 97.56 218 GLY B N 1
ATOM 3475 C CA . GLY B 1 218 ? -14.25 -20.438 -3.875 1 97.56 218 GLY B CA 1
ATOM 3476 C C . GLY B 1 218 ? -13.289 -19.297 -3.586 1 97.56 218 GLY B C 1
ATOM 3477 O O . GLY B 1 218 ? -12.984 -18.484 -4.473 1 97.56 218 GLY B O 1
ATOM 3478 N N . LYS B 1 219 ? -12.781 -19.219 -2.389 1 97.56 219 LYS B N 1
ATOM 3479 C CA . LYS B 1 219 ? -11.883 -18.141 -2.012 1 97.56 219 LYS B CA 1
ATOM 3480 C C . LYS B 1 219 ? -10.617 -18.141 -2.863 1 97.56 219 LYS B C 1
ATOM 3482 O O . LYS B 1 219 ? -10.031 -19.203 -3.1 1 97.56 219 LYS B O 1
ATOM 3487 N N . ARG B 1 220 ? -10.258 -16.969 -3.311 1 97.62 220 ARG B N 1
ATOM 3488 C CA . ARG B 1 220 ? -9.055 -16.781 -4.105 1 97.62 220 ARG B CA 1
ATOM 3489 C C . ARG B 1 220 ? -7.891 -16.312 -3.232 1 97.62 220 ARG B C 1
ATOM 3491 O O . ARG B 1 220 ? -8.047 -15.422 -2.4 1 97.62 220 ARG B O 1
ATOM 3498 N N . LEU B 1 221 ? -6.852 -16.938 -3.273 1 97.19 221 LEU B N 1
ATOM 3499 C CA . LEU B 1 221 ? -5.598 -16.516 -2.656 1 97.19 221 LEU B CA 1
ATOM 3500 C C . LEU B 1 221 ? -4.543 -16.219 -3.715 1 97.19 221 LEU B C 1
ATOM 3502 O O . LEU B 1 221 ? -4.355 -17 -4.648 1 97.19 221 LEU B O 1
ATOM 3506 N N . VAL B 1 222 ? -3.949 -15.086 -3.594 1 94.88 222 VAL B N 1
ATOM 3507 C CA . VAL B 1 222 ? -3.008 -14.664 -4.625 1 94.88 222 VAL B CA 1
ATOM 3508 C C . VAL B 1 222 ? -1.606 -14.547 -4.027 1 94.88 222 VAL B C 1
ATOM 3510 O O . VAL B 1 222 ? -1.435 -14.016 -2.928 1 94.88 222 VAL B O 1
ATOM 3513 N N . GLY B 1 223 ? -0.646 -15.031 -4.703 1 91.06 223 GLY B N 1
ATOM 3514 C CA . GLY B 1 223 ? 0.742 -14.906 -4.293 1 91.06 223 GLY B CA 1
ATOM 3515 C C . GLY B 1 223 ? 1.129 -15.867 -3.188 1 91.06 223 GLY B C 1
ATOM 3516 O O . GLY B 1 223 ? 0.468 -16.891 -2.986 1 91.06 223 GLY B O 1
ATOM 3517 N N . ALA B 1 224 ? 2.271 -15.578 -2.588 1 86.12 224 ALA B N 1
ATOM 3518 C CA . ALA B 1 224 ? 2.805 -16.453 -1.553 1 86.12 224 ALA B CA 1
ATOM 3519 C C . ALA B 1 224 ? 2.078 -16.25 -0.227 1 86.12 224 ALA B C 1
ATOM 3521 O O . ALA B 1 224 ? 2.605 -15.602 0.681 1 86.12 224 ALA B O 1
ATOM 3522 N N . THR B 1 225 ? 0.926 -16.812 -0.101 1 92.44 225 THR B N 1
ATOM 3523 C CA . THR B 1 225 ? 0.232 -16.812 1.182 1 92.44 225 THR B CA 1
ATOM 3524 C C . THR B 1 225 ? 1.041 -17.547 2.242 1 92.44 225 THR B C 1
ATOM 3526 O O . THR B 1 225 ? 1.483 -18.672 2.014 1 92.44 225 THR B O 1
ATOM 3529 N N . PRO B 1 226 ? 1.267 -16.922 3.375 1 93.94 226 PRO B N 1
ATOM 3530 C CA . PRO B 1 226 ? 2.006 -17.625 4.422 1 93.94 226 PRO B CA 1
ATOM 3531 C C . PRO B 1 226 ? 1.395 -18.984 4.766 1 93.94 226 PRO B C 1
ATOM 3533 O O . PRO B 1 226 ? 0.169 -19.109 4.801 1 93.94 226 PRO B O 1
ATOM 3536 N N . PRO B 1 227 ? 2.322 -19.938 5.039 1 95.06 227 PRO B N 1
ATOM 3537 C CA . PRO B 1 227 ? 1.856 -21.312 5.242 1 95.06 227 PRO B CA 1
ATOM 3538 C C . PRO B 1 227 ? 0.772 -21.406 6.312 1 95.06 227 PRO B C 1
ATOM 3540 O O . PRO B 1 227 ? -0.252 -22.062 6.098 1 95.06 227 PRO B O 1
ATOM 3543 N N . GLU B 1 228 ? 1.006 -20.75 7.406 1 95.62 228 GLU B N 1
ATOM 3544 C CA . GLU B 1 228 ? 0.033 -20.828 8.492 1 95.62 228 GLU B CA 1
ATOM 3545 C C . GLU B 1 228 ? -1.316 -20.25 8.062 1 95.62 228 GLU B C 1
ATOM 3547 O O . GLU B 1 228 ? -2.363 -20.844 8.344 1 95.62 228 GLU B O 1
ATOM 3552 N N . GLN B 1 229 ? -1.261 -19.156 7.398 1 94.62 229 GLN B N 1
ATOM 3553 C CA . GLN B 1 229 ? -2.488 -18.547 6.898 1 94.62 229 GLN B CA 1
ATOM 3554 C C . GLN B 1 229 ? -3.16 -19.438 5.855 1 94.62 229 GLN B C 1
ATOM 3556 O O . GLN B 1 229 ? -4.383 -19.578 5.852 1 94.62 229 GLN B O 1
ATOM 3561 N N . PHE B 1 230 ? -2.357 -19.984 5.004 1 97.12 230 PHE B N 1
ATOM 3562 C CA . PHE B 1 230 ? -2.896 -20.859 3.965 1 97.12 230 PHE B CA 1
ATOM 3563 C C . PHE B 1 230 ? -3.639 -22.047 4.574 1 97.12 230 PHE B C 1
ATOM 3565 O O . PHE B 1 230 ? -4.777 -22.328 4.199 1 97.12 230 PHE B O 1
ATOM 3572 N N . VAL B 1 231 ? -2.988 -22.703 5.496 1 96.62 231 VAL B N 1
ATOM 3573 C CA . VAL B 1 231 ? -3.578 -23.875 6.129 1 96.62 231 VAL B CA 1
ATOM 3574 C C . VAL B 1 231 ? -4.875 -23.484 6.836 1 96.62 231 VAL B C 1
ATOM 3576 O O . VAL B 1 231 ? -5.879 -24.188 6.738 1 96.62 231 VAL B O 1
ATOM 3579 N N . ALA B 1 232 ? -4.883 -22.359 7.473 1 95.5 232 ALA B N 1
ATOM 3580 C CA . ALA B 1 232 ? -6.09 -21.891 8.148 1 95.5 232 ALA B CA 1
ATOM 3581 C C . ALA B 1 232 ? -7.227 -21.672 7.152 1 95.5 232 ALA B C 1
ATOM 3583 O O . ALA B 1 232 ? -8.367 -22.078 7.398 1 95.5 232 ALA B O 1
ATOM 3584 N N . GLU B 1 233 ? -6.867 -21.031 6.043 1 95.81 233 GLU B N 1
ATOM 3585 C CA . GLU B 1 233 ? -7.867 -20.797 5.008 1 95.81 233 GLU B CA 1
ATOM 3586 C C . GLU B 1 233 ? -8.359 -22.094 4.391 1 95.81 233 GLU B C 1
ATOM 3588 O O . GLU B 1 233 ? -9.547 -22.25 4.113 1 95.81 233 GLU B O 1
ATOM 3593 N N . LEU B 1 234 ? -7.445 -22.969 4.18 1 97.12 234 LEU B N 1
ATOM 3594 C CA . LEU B 1 234 ? -7.789 -24.266 3.631 1 97.12 234 LEU B CA 1
ATOM 3595 C C . LEU B 1 234 ? -8.719 -25.031 4.566 1 97.12 234 LEU B C 1
ATOM 3597 O O . LEU B 1 234 ? -9.727 -25.594 4.129 1 97.12 234 LEU B O 1
ATOM 3601 N N . ASP B 1 235 ? -8.43 -24.984 5.832 1 95.69 235 ASP B N 1
ATOM 3602 C CA . ASP B 1 235 ? -9.258 -25.656 6.828 1 95.69 235 ASP B CA 1
ATOM 3603 C C . ASP B 1 235 ? -10.664 -25.047 6.863 1 95.69 235 ASP B C 1
ATOM 3605 O O . ASP B 1 235 ? -11.656 -25.781 6.922 1 95.69 235 ASP B O 1
ATOM 3609 N N . ALA B 1 236 ? -10.711 -23.812 6.754 1 93.19 236 ALA B N 1
ATOM 3610 C CA . ALA B 1 236 ? -11.992 -23.109 6.789 1 93.19 236 ALA B CA 1
ATOM 3611 C C . ALA B 1 236 ? -12.828 -23.422 5.551 1 93.19 236 ALA B C 1
ATOM 3613 O O . ALA B 1 236 ? -14.062 -23.375 5.59 1 93.19 236 ALA B O 1
ATOM 3614 N N . SER B 1 237 ? -12.172 -23.672 4.465 1 91.56 237 SER B N 1
ATOM 3615 C CA . SER B 1 237 ? -12.844 -23.906 3.191 1 91.56 237 SER B CA 1
ATOM 3616 C C . SER B 1 237 ? -13.477 -25.297 3.148 1 91.56 237 SER B C 1
ATOM 3618 O O . SER B 1 237 ? -14.398 -25.531 2.359 1 91.56 237 SER B O 1
ATOM 3620 N N . GLY B 1 238 ? -12.867 -26.266 3.752 1 79.62 238 GLY B N 1
ATOM 3621 C CA . GLY B 1 238 ? -13.391 -27.625 3.805 1 79.62 238 GLY B CA 1
ATOM 3622 C C . GLY B 1 238 ? -14.648 -27.75 4.641 1 79.62 238 GLY B C 1
ATOM 3623 O O . GLY B 1 238 ? -15.492 -28.609 4.387 1 79.62 238 GLY B O 1
ATOM 3624 N N . LYS B 1 239 ? -14.773 -27 5.594 1 61.84 239 LYS B N 1
ATOM 3625 C CA . LYS B 1 239 ? -15.938 -27.031 6.477 1 61.84 239 LYS B CA 1
ATOM 3626 C C . LYS B 1 239 ? -17.156 -26.406 5.797 1 61.84 239 LYS B C 1
ATOM 3628 O O . LYS B 1 239 ? -18.297 -26.734 6.148 1 61.84 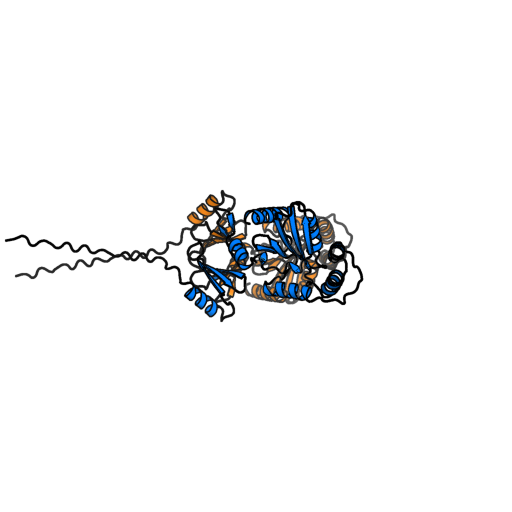239 LYS B O 1
ATOM 3633 N N . ALA B 1 240 ? -16.859 -25.578 4.887 1 51.16 240 ALA B N 1
ATOM 3634 C CA . ALA B 1 240 ? -17.984 -24.891 4.234 1 51.16 240 ALA B CA 1
ATOM 3635 C C . ALA B 1 240 ? -18.625 -25.797 3.182 1 51.16 240 ALA B C 1
ATOM 3637 O O . ALA B 1 240 ? -19.672 -25.438 2.623 1 51.16 240 ALA B O 1
ATOM 3638 N N . GLN B 1 241 ? -18.125 -26.844 2.795 1 41.72 241 GLN B N 1
ATOM 3639 C CA . GLN B 1 241 ? -18.797 -27.703 1.827 1 41.72 241 GLN B CA 1
ATOM 3640 C C . GLN B 1 241 ? -19.875 -28.547 2.5 1 41.72 241 GLN B C 1
ATOM 3642 O O . GLN B 1 241 ? -19.688 -29.031 3.619 1 41.72 241 GLN B O 1
#

Solvent-accessible surface area (backbone atoms only — not comparable to full-atom values): 26465 Å² total; per-residue (Å²): 135,77,83,76,82,79,80,79,78,77,78,78,77,78,76,74,73,66,59,79,68,77,60,53,55,69,59,24,46,52,35,31,23,58,47,43,74,55,73,49,58,72,76,45,62,42,81,49,98,38,69,51,36,29,39,34,34,36,91,90,38,63,32,33,23,29,57,67,29,42,41,32,31,43,72,34,41,39,28,37,45,67,80,65,43,54,57,42,58,55,51,50,44,63,74,58,41,45,61,52,85,74,51,72,61,90,63,30,47,74,43,72,26,80,80,31,75,23,46,38,36,38,34,32,27,68,77,37,70,63,27,40,56,50,48,55,56,56,70,68,48,70,36,26,26,38,31,38,32,72,42,49,73,88,45,78,67,20,42,57,53,47,33,25,16,67,49,33,96,49,32,62,62,45,40,52,40,32,45,70,69,46,80,82,82,64,59,60,84,57,90,54,64,55,53,52,49,48,50,51,50,32,59,75,67,63,59,83,57,66,25,29,34,34,32,51,66,6,44,60,45,68,48,89,62,52,67,70,57,43,52,52,52,49,55,56,20,43,67,70,104,136,80,82,74,83,81,78,79,78,77,80,78,77,77,77,74,72,67,60,80,68,77,59,52,56,68,57,24,45,52,36,32,23,57,47,42,72,55,74,49,58,74,74,45,62,42,81,48,95,39,70,53,36,30,39,33,33,36,91,90,36,63,30,34,24,29,57,68,29,42,42,32,32,44,71,33,40,38,28,35,45,66,80,66,42,54,57,41,58,55,51,50,42,63,75,60,41,44,61,51,85,72,50,72,62,89,62,31,47,75,44,72,25,79,80,32,74,24,44,38,34,38,37,32,26,67,76,35,70,63,27,40,54,50,49,56,57,56,70,67,47,71,36,26,26,38,30,38,32,71,41,48,71,87,47,77,69,20,42,57,54,47,34,26,18,66,48,33,96,52,32,62,62,43,42,52,40,31,44,72,69,47,79,82,82,63,59,61,85,57,90,53,64,56,53,51,48,47,51,51,51,31,59,75,70,64,58,82,57,65,26,30,33,34,30,50,67,7,43,60,45,71,48,89,61,53,66,69,59,42,52,52,52,49,56,57,18,44,67,69,104

Foldseek 3Di:
DDDDPPPPPPPPPPPPPPPVPQADFVQLQVQLCVLVVNPWHFDDWDDDPDPQKIWTATPLAIWIDGSRNPDIGHPDWDADPVVRDTPRVVVSQVSQFDAPVVAPQVLWDKDAFAQQLWEKEKEAFLPDPQRLVVVVLVVPDHNHIYTYAQAHDPDPVSLVQQLQLSPDPNNPVSSNCSSPPDRDDDDSDDDCVSNVVNNVVCVVSVVPAPTWMAINQRGIDGTNDDPVRVVVVRVVNSVVD/DDPDPPPPPPPPPPPPPPPVPQQDFVQLQVQLCVLVVNPWHFDDWDDDPDPQKIWTDTPLAIWIDGSRNPDIGHPDWDADPVVRDTPRVVVSQVSQFDAPVPAPQVLWDKDAFAQQLWEKEKEAFLPDPQRLVVVVLVVPDHNHIYTYAQAHDPDPVSLVQQLQLSVDPNNPVSSNCSSPPDRDDDDSDDDCVSNVVNNVVCVVSVVPAPTWMAINQRGIDGTNDDPVRVVVVRVVNSVVD

Sequence (482 aa):
MKPSPILAIALAALFASGSALAQSPATIKANIERLTGGKVKVDQIQATPAPGIYQVISDGEVFYTDASGRFGIIGGTMLDMQTRQDLTADTVNRLTSVPFSSLPLRHAIKEVHGNGSRKVALFEDPNCPICRVFTKFVDQLDDVTVYRFMFPVIDPSSQALARTAWCSPDRAGTWKAIMAGRRPTGTQDCDVSGLVEILKFGEKHRIQNTPTVFLGNGKRLVGATPPEQFVAELDASGKAQMKPSPILAIALAALFASGSALAQSPATIKANIERLTGGKVKVDQIQATPAPGIYQVISDGEVFYTDASGRFGIIGGTMLDMQTRQDLTADTVNRLTSVPFSSLPLRHAIKEVHGNGSRKVALFEDPNCPICRVFTKFVDQLDDVTVYRFMFPVIDPSSQALARTAWCSPDRAGTWKAIMAGRRPTGTQDCDVSGLVEILKFGEKHRIQNTPTVFLGNGKRLVGATPPEQFVAELDASGKAQ

Nearest PDB structures (foldseek):
  3gv1-assembly1_A  TM=8.988E-01  e=7.605E-12  Neisseria gonorrhoeae FA 1090
  4i5q-assembly1_B  TM=5.454E-01  e=2.013E-13  Salmonella enterica subsp. enterica serovar Typhimurium str. LT2
  4ilf-assembly1_B  TM=5.527E-01  e=4.633E-13  Salmonella enterica subsp. enterica serovar Typhimurium str. LT2
  1eej-assembly1_A  TM=5.397E-01  e=2.312E-12  Escherichia coli
  4npb-assembly1_B  TM=5.306E-01  e=5.320E-12  Yersinia pestis CO92

Secondary structure (DSSP, 8-state):
------------------------HHHHHHHHHHHTTTSS---EEEE-SSTT-EEEEETTEEEEE-TTS-EEEES-EEEETTTTEEHHHHHHHHHH---GGGS-GGGSEEEEETT--EEEEEEE-TT-HHHHHHHHHHHT-SSEEEEEEE---SSHHHHHHHHHHHTSTTHHHHHHHHHTT--------S--HHHHHHHHHHHHTT--SSSEEEETT--EEES---HHHHHHHHHHHHHT-/------------------------HHHHHHHHHHHTTTSS---EEEE-SSTT-EEEEETTEEEEE-TTS-EEEES-EEEETTTTEEHHHHHHHHHH---GGGS-GGGSEEEEETT--EEEEEEE-TT-HHHHHHHHHHHT-SSEEEEEEE---SSHHHHHHHHHHHTSTTHHHHHHHHHTT--------S--HHHHHHHHHHHHTT--SSSEEEETTS-EEES---HHHHHHHHHHHHHT-

Organism: NCBI:txid164759

pLDDT: mean 91.23, std 15.53, range [34.03, 98.88]

InterPro domains:
  IPR009094 Disulphide bond isomerase DsbC/G, N-terminal domain superfamily [G3DSA:3.10.450.70] (23-86)
  IPR009094 Disulphide bond isomerase DsbC/G, N-terminal domain superfamily [SSF54423] (33-84)
  IPR012336 Thioredoxin-like fold [PF13098] (106-236)
  IPR018950 Disulphide bond isomerase, DsbC/G, N-terminal [PF10411] (20-89)
  IPR033954 Disulphide bond isomerase, DsbC/G [cd03020] (40-234)
  IPR036249 Thioredoxin-like superfamily [SSF52833] (81-235)
  IPR051470 Thiol:disulfide interchange protein [PTHR35272] (1-231)